Protein AF-A0AAF5DHA3-F1 (afdb_monomer_lite)

Organism: Strongyloides stercoralis (NCBI:txid6248)

Radius of gyration: 36.01 Å; chains: 1; bounding box: 96×99×70 Å

Structure (mmCIF, N/CA/C/O backbone):
data_AF-A0AAF5DHA3-F1
#
_entry.id   AF-A0AAF5DHA3-F1
#
loop_
_atom_site.group_PDB
_atom_site.id
_atom_site.type_symbol
_atom_site.label_atom_id
_atom_site.label_alt_id
_atom_site.label_comp_id
_atom_site.label_asym_id
_atom_site.label_entity_id
_atom_site.label_seq_id
_atom_site.pdbx_PDB_ins_code
_atom_site.Cartn_x
_atom_site.Cartn_y
_atom_site.Cartn_z
_atom_site.occupancy
_atom_site.B_iso_or_equiv
_atom_site.auth_seq_id
_atom_site.auth_comp_id
_atom_site.auth_asym_id
_atom_site.auth_atom_id
_atom_site.pdbx_PDB_model_num
ATOM 1 N N . MET A 1 1 ? 24.767 -9.144 -14.987 1.00 61.97 1 MET A N 1
ATOM 2 C CA . MET A 1 1 ? 24.946 -8.006 -15.918 1.00 61.97 1 MET A CA 1
ATOM 3 C C . MET A 1 1 ? 23.650 -7.809 -16.683 1.00 61.97 1 MET A C 1
ATOM 5 O O . MET A 1 1 ? 22.804 -8.702 -16.613 1.00 61.97 1 MET A O 1
ATOM 9 N N . THR A 1 2 ? 23.470 -6.679 -17.365 1.00 60.94 2 THR A N 1
ATOM 10 C CA . THR A 1 2 ? 22.198 -6.368 -18.036 1.00 60.94 2 THR A CA 1
ATOM 11 C C . THR A 1 2 ? 22.450 -5.910 -19.474 1.00 60.94 2 THR A C 1
ATOM 13 O O . THR A 1 2 ? 23.196 -4.964 -19.690 1.00 60.94 2 THR A O 1
ATOM 16 N N . SER A 1 3 ? 21.867 -6.575 -20.470 1.00 61.12 3 SER A N 1
ATOM 17 C CA . SER A 1 3 ? 21.943 -6.172 -21.881 1.00 61.12 3 SER A CA 1
ATOM 18 C C . SER A 1 3 ? 20.636 -5.514 -22.277 1.00 61.12 3 SER A C 1
ATOM 20 O O . SER A 1 3 ? 19.579 -6.096 -22.069 1.00 61.12 3 SER A O 1
ATOM 22 N N . CYS A 1 4 ? 20.698 -4.321 -22.856 1.00 50.16 4 CYS A N 1
ATOM 23 C CA . CYS A 1 4 ? 19.532 -3.679 -23.455 1.00 50.16 4 CYS A CA 1
ATOM 24 C C . CYS A 1 4 ? 19.694 -3.805 -24.970 1.00 50.16 4 CYS A C 1
ATOM 26 O O . CYS A 1 4 ? 20.602 -3.201 -25.538 1.00 50.16 4 CYS A O 1
ATOM 28 N N . SER A 1 5 ? 18.884 -4.641 -25.608 1.00 49.97 5 SER A N 1
ATOM 29 C CA . SER A 1 5 ? 18.753 -4.668 -27.065 1.00 49.97 5 SER A CA 1
ATOM 30 C C . SER A 1 5 ? 17.598 -3.761 -27.478 1.00 49.97 5 SER A C 1
ATOM 32 O O . SER A 1 5 ? 16.641 -3.569 -26.724 1.00 49.97 5 SER A O 1
ATOM 34 N N . ILE A 1 6 ? 17.677 -3.207 -28.689 1.00 39.00 6 ILE A N 1
ATOM 35 C CA . ILE A 1 6 ? 16.506 -2.635 -29.354 1.00 39.00 6 ILE A CA 1
ATOM 36 C C . ILE A 1 6 ? 15.585 -3.819 -29.654 1.00 39.00 6 ILE A C 1
ATOM 38 O O . ILE A 1 6 ? 15.766 -4.551 -30.619 1.00 39.00 6 ILE A O 1
ATOM 42 N N . SER A 1 7 ? 14.662 -4.090 -28.738 1.00 34.62 7 SER A N 1
ATOM 43 C CA . SER A 1 7 ? 13.467 -4.858 -29.049 1.00 34.62 7 SER A CA 1
ATOM 44 C C . SER A 1 7 ? 12.639 -3.960 -29.960 1.00 34.62 7 SER A C 1
ATOM 46 O O . SER A 1 7 ? 12.151 -2.929 -29.496 1.00 34.62 7 SER A O 1
ATOM 48 N N . ASP A 1 8 ? 12.448 -4.348 -31.223 1.00 37.97 8 ASP A N 1
ATOM 49 C CA . ASP A 1 8 ? 11.542 -3.680 -32.180 1.00 37.97 8 ASP A CA 1
ATOM 50 C C . ASP A 1 8 ? 10.077 -3.587 -31.678 1.00 37.97 8 ASP A C 1
ATOM 52 O O . ASP A 1 8 ? 9.185 -3.168 -32.409 1.00 37.97 8 ASP A O 1
ATOM 56 N N . LYS A 1 9 ? 9.778 -4.005 -30.438 1.00 38.25 9 LYS A N 1
ATOM 57 C CA . LYS A 1 9 ? 8.421 -4.094 -29.888 1.00 38.25 9 LYS A CA 1
ATOM 58 C C . LYS A 1 9 ? 8.111 -3.154 -28.720 1.00 38.25 9 LYS A C 1
ATOM 60 O O . LYS A 1 9 ? 6.957 -3.132 -28.298 1.00 38.25 9 LYS A O 1
ATOM 65 N N . ASP A 1 10 ? 9.068 -2.382 -28.195 1.00 36.66 10 ASP A N 1
ATOM 66 C CA . ASP A 1 10 ? 8.866 -1.655 -26.922 1.00 36.66 10 ASP A CA 1
ATOM 67 C C . ASP A 1 10 ? 9.167 -0.146 -26.960 1.00 36.66 10 ASP A C 1
ATOM 69 O O . ASP A 1 10 ? 9.492 0.464 -25.941 1.00 36.66 10 ASP A O 1
ATOM 73 N N . GLU A 1 11 ? 9.003 0.499 -28.112 1.00 34.34 11 GLU A N 1
ATOM 74 C CA . GLU A 1 11 ? 9.137 1.952 -28.222 1.00 34.34 11 GLU A CA 1
ATOM 75 C C . GLU A 1 11 ? 7.923 2.698 -27.630 1.00 34.34 11 GLU A C 1
ATOM 77 O O . GLU A 1 11 ? 6.917 2.924 -28.309 1.00 34.34 11 GLU A O 1
ATOM 82 N N . GLY A 1 12 ? 8.018 3.127 -26.372 1.00 42.28 12 GLY A N 1
ATOM 83 C CA . GLY A 1 12 ? 7.072 4.072 -25.768 1.00 42.28 12 GLY A CA 1
ATOM 84 C C . GLY A 1 12 ? 7.598 5.509 -25.788 1.00 42.28 12 GLY A C 1
ATOM 85 O O . GLY A 1 12 ? 8.726 5.738 -25.370 1.00 42.28 12 GLY A O 1
ATOM 86 N N . GLU A 1 13 ? 6.768 6.469 -26.206 1.00 41.09 13 GLU A N 1
ATOM 87 C CA . GLU A 1 13 ? 7.078 7.909 -26.226 1.00 41.09 13 GLU A CA 1
ATOM 88 C C . GLU A 1 13 ? 6.541 8.647 -24.983 1.00 41.09 13 GLU A C 1
ATOM 90 O O . GLU A 1 13 ? 5.368 8.514 -24.611 1.00 41.09 13 GLU A O 1
ATOM 95 N N . PHE A 1 14 ? 7.357 9.517 -24.379 1.00 38.94 14 PHE A N 1
ATOM 96 C CA . PHE A 1 14 ? 6.971 10.395 -23.259 1.00 38.94 14 PHE A CA 1
ATOM 97 C C . PHE A 1 14 ? 7.411 11.843 -23.492 1.00 38.94 14 PHE A C 1
ATOM 99 O O . PHE A 1 14 ? 8.603 12.074 -23.627 1.00 38.94 14 PHE A O 1
ATOM 106 N N . THR A 1 15 ? 6.495 12.814 -23.437 1.00 36.38 15 THR A N 1
ATOM 107 C CA . THR A 1 15 ? 6.801 14.258 -23.527 1.00 36.38 15 THR A CA 1
ATOM 108 C C . THR A 1 15 ? 7.154 14.872 -22.170 1.00 36.38 15 THR A C 1
ATOM 110 O O . THR A 1 15 ? 6.438 14.642 -21.191 1.00 36.38 15 THR A O 1
ATOM 113 N N . ILE A 1 16 ? 8.177 15.734 -22.127 1.00 37.53 16 ILE A N 1
ATOM 114 C CA . ILE A 1 16 ? 8.556 16.505 -20.924 1.00 37.53 16 ILE A CA 1
ATOM 115 C C . ILE A 1 16 ? 7.471 17.500 -20.485 1.00 37.53 16 ILE A C 1
ATOM 117 O O . ILE A 1 16 ? 7.284 17.682 -19.288 1.00 37.53 16 ILE A O 1
ATOM 121 N N . ASP A 1 17 ? 6.687 18.080 -21.393 1.00 40.97 17 ASP A N 1
ATOM 122 C CA . ASP A 1 17 ? 5.670 19.077 -21.007 1.00 40.97 17 ASP A CA 1
ATOM 123 C C . ASP A 1 17 ? 4.516 18.494 -20.169 1.00 40.97 17 ASP A C 1
ATOM 125 O O . ASP A 1 17 ? 3.849 19.209 -19.422 1.00 40.97 17 ASP A O 1
ATOM 129 N N . GLN A 1 18 ? 4.318 17.171 -20.207 1.00 39.47 18 GLN A N 1
ATOM 130 C CA . GLN A 1 18 ? 3.387 16.479 -19.307 1.00 39.47 18 GLN A CA 1
ATOM 131 C C . GLN A 1 18 ? 3.986 16.217 -17.911 1.00 39.47 18 GLN A C 1
ATOM 133 O O . GLN A 1 18 ? 3.263 1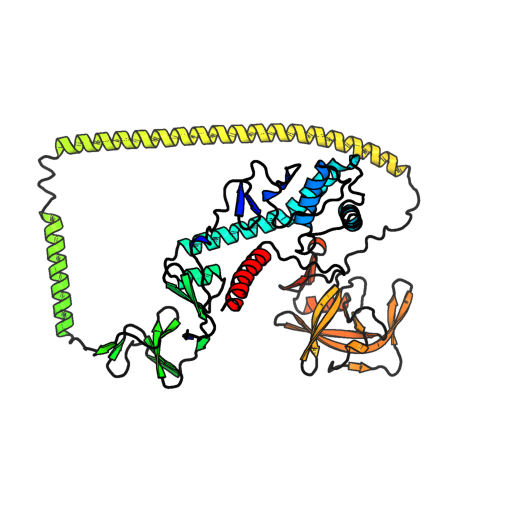5.845 -16.988 1.00 39.47 18 GLN A O 1
ATOM 138 N N . LEU A 1 19 ? 5.285 16.469 -17.718 1.00 38.62 19 LEU A N 1
ATOM 139 C CA . LEU A 1 19 ? 6.001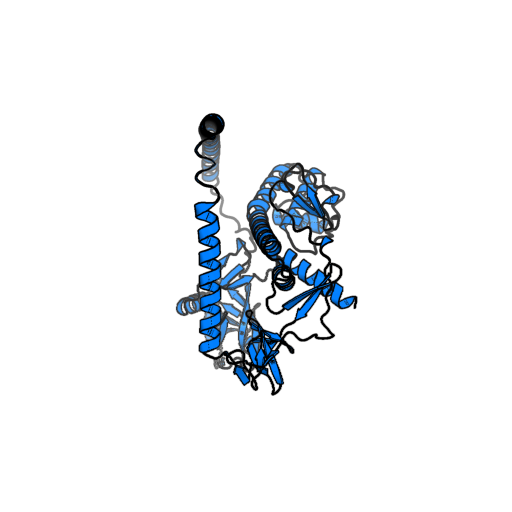 16.384 -16.443 1.00 38.62 19 LEU A CA 1
ATOM 140 C C . LEU A 1 19 ? 5.970 17.720 -15.691 1.00 38.62 19 LEU A C 1
ATOM 142 O O . LEU A 1 19 ? 6.972 18.135 -15.105 1.00 38.62 19 LEU A O 1
ATOM 146 N N . ASN A 1 20 ? 4.797 18.357 -15.615 1.00 36.62 20 ASN A N 1
ATOM 147 C CA . ASN A 1 20 ? 4.488 19.275 -14.518 1.00 36.62 20 ASN A CA 1
ATOM 148 C C . ASN A 1 20 ? 4.487 18.458 -13.211 1.00 36.62 20 ASN A C 1
ATOM 150 O O . ASN A 1 20 ? 3.447 18.112 -12.661 1.00 36.62 20 ASN A O 1
ATOM 154 N N . LEU A 1 21 ? 5.669 18.058 -12.743 1.00 40.19 21 LEU A N 1
ATOM 155 C CA . LEU A 1 21 ? 5.869 17.324 -11.505 1.00 40.19 21 LEU A CA 1
ATOM 156 C C . LEU A 1 21 ? 5.768 18.326 -10.358 1.00 40.19 21 LEU A C 1
ATOM 158 O O . LEU A 1 21 ? 6.652 19.142 -10.101 1.00 40.19 21 LEU A O 1
ATOM 162 N N . ILE A 1 22 ? 4.602 18.299 -9.732 1.00 42.56 22 ILE A N 1
ATOM 163 C CA . ILE A 1 22 ? 4.079 19.372 -8.898 1.00 42.56 22 ILE A CA 1
ATOM 164 C C . ILE A 1 22 ? 4.701 19.389 -7.509 1.00 42.56 22 ILE A C 1
ATOM 166 O O . ILE A 1 22 ? 4.687 18.400 -6.772 1.00 42.56 22 ILE A O 1
ATOM 170 N N . PHE A 1 23 ? 5.172 20.578 -7.134 1.00 36.47 23 PHE A N 1
ATOM 171 C CA . PHE A 1 23 ? 5.613 20.895 -5.786 1.00 36.47 23 PHE A CA 1
ATOM 172 C C . PHE A 1 23 ? 4.415 20.804 -4.842 1.00 36.47 23 PHE A C 1
ATOM 174 O O . PHE A 1 23 ? 3.487 21.612 -4.880 1.00 36.47 23 PHE A O 1
ATOM 181 N N . CYS A 1 24 ? 4.424 19.795 -3.983 1.00 42.78 24 CYS A N 1
ATOM 182 C CA . CYS A 1 24 ? 3.255 19.432 -3.191 1.00 42.78 24 CYS A CA 1
ATOM 183 C C . CYS A 1 24 ? 3.091 20.324 -1.932 1.00 42.78 24 CYS A C 1
ATOM 185 O O . CYS A 1 24 ? 2.210 20.128 -1.095 1.00 42.78 24 CYS A O 1
ATOM 187 N N . MET A 1 25 ? 3.917 21.366 -1.804 1.00 34.88 25 MET A N 1
ATOM 188 C CA . MET A 1 25 ? 3.900 22.315 -0.697 1.00 34.88 25 MET A CA 1
ATOM 189 C C . MET A 1 25 ? 3.455 23.692 -1.184 1.00 34.88 25 MET A C 1
ATOM 191 O O . MET A 1 25 ? 4.256 24.401 -1.782 1.00 34.88 25 MET A O 1
ATOM 195 N N . THR A 1 26 ? 2.202 24.085 -0.913 1.00 38.19 26 THR A N 1
ATOM 196 C CA . THR A 1 26 ? 1.888 25.386 -0.262 1.00 38.19 26 THR A CA 1
ATOM 197 C C . THR A 1 26 ? 0.403 25.729 -0.142 1.00 38.19 26 THR A C 1
ATOM 199 O O . THR A 1 26 ? 0.067 26.523 0.730 1.00 38.19 26 THR A O 1
ATOM 202 N N . SER A 1 27 ? -0.532 25.149 -0.895 1.00 37.56 27 SER A N 1
ATOM 203 C CA . SER A 1 27 ? -1.947 25.502 -0.678 1.00 37.56 27 SER A CA 1
ATOM 204 C C . SER A 1 27 ? -2.914 24.536 -1.343 1.00 37.56 27 SER A C 1
ATOM 206 O O . SER A 1 27 ? -3.087 24.620 -2.547 1.00 37.56 27 SER A O 1
ATOM 208 N N . LYS A 1 28 ? -3.596 23.695 -0.557 1.00 41.59 28 LYS A N 1
ATOM 209 C CA . LYS A 1 28 ? -4.985 23.269 -0.824 1.00 41.59 28 LYS A CA 1
ATOM 210 C C . LYS A 1 28 ? -5.283 22.923 -2.305 1.00 41.59 28 LYS A C 1
ATOM 212 O O . LYS A 1 28 ? -6.233 23.448 -2.872 1.00 41.59 28 LYS A O 1
ATOM 217 N N . LEU A 1 29 ? -4.453 22.103 -2.951 1.00 36.34 29 LEU A N 1
ATOM 218 C CA . LEU A 1 29 ? -4.677 21.690 -4.340 1.00 36.34 29 LEU A CA 1
ATOM 219 C C . LEU A 1 29 ? -5.551 20.429 -4.376 1.00 36.34 29 LEU A C 1
ATOM 221 O O . LEU A 1 29 ? -5.425 19.569 -3.503 1.00 36.34 29 LEU A O 1
ATOM 225 N N . CYS A 1 30 ? -6.414 20.311 -5.382 1.00 38.41 30 CYS A N 1
ATOM 226 C CA . CYS A 1 30 ? -7.094 19.063 -5.747 1.00 38.41 30 CYS A CA 1
ATOM 227 C C . CYS A 1 30 ? -6.796 18.702 -7.199 1.00 38.41 30 CYS A C 1
ATOM 229 O O . CYS A 1 30 ? -6.541 19.590 -8.009 1.00 38.41 30 CYS A O 1
ATOM 231 N N . VAL A 1 31 ? -6.820 17.403 -7.499 1.00 34.28 31 VAL A N 1
ATOM 232 C CA . VAL A 1 31 ? -6.642 16.864 -8.851 1.00 34.28 31 VAL A CA 1
ATOM 233 C C . VAL A 1 31 ? -8.017 16.747 -9.499 1.00 34.28 31 VAL A C 1
ATOM 235 O O . VAL A 1 31 ? -8.889 16.100 -8.924 1.00 34.28 31 VAL A O 1
ATOM 238 N N . GLY A 1 32 ? -8.195 17.381 -10.656 1.00 33.00 32 GLY A N 1
ATOM 239 C CA . GLY A 1 32 ? -9.386 17.280 -11.498 1.00 33.00 32 GLY A CA 1
ATOM 240 C C . GLY A 1 32 ? -9.026 17.527 -12.963 1.00 33.00 32 GLY A C 1
ATOM 241 O O . GLY A 1 32 ? -8.262 18.437 -13.278 1.00 33.00 32 GLY A O 1
ATOM 242 N N . LYS A 1 33 ? -9.530 16.686 -13.864 1.00 31.61 33 LYS A N 1
ATOM 243 C CA . LYS A 1 33 ? -9.274 16.649 -15.315 1.00 31.61 33 LYS A CA 1
ATOM 244 C C . LYS A 1 33 ? -7.799 16.543 -15.707 1.00 31.61 33 LYS A C 1
ATOM 246 O O . LYS A 1 33 ? -7.391 17.058 -16.741 1.00 31.61 33 LYS A O 1
ATOM 251 N N . GLY A 1 34 ? -6.981 15.916 -14.864 1.00 27.14 34 GLY A N 1
ATOM 252 C CA . GLY A 1 34 ? -5.525 15.895 -15.046 1.00 27.14 34 GLY A CA 1
ATOM 253 C C . GLY A 1 34 ? -4.827 17.226 -14.727 1.00 27.14 34 GLY A C 1
ATOM 254 O O . GLY A 1 34 ? -3.619 17.337 -14.922 1.00 27.14 34 GLY A O 1
ATOM 255 N N . TYR A 1 35 ? -5.548 18.215 -14.189 1.00 31.03 35 TYR A N 1
ATOM 256 C CA . TYR A 1 35 ? -5.015 19.501 -13.741 1.00 31.03 35 TYR A CA 1
ATOM 257 C C . TYR A 1 35 ? -5.118 19.642 -12.215 1.00 31.03 35 TYR A C 1
ATOM 259 O O . TYR A 1 35 ? -5.927 18.993 -11.551 1.00 31.03 35 TYR A O 1
ATOM 267 N N . PHE A 1 36 ? -4.281 20.508 -11.638 1.00 37.53 36 PHE A N 1
ATOM 268 C CA . PHE A 1 36 ? -4.334 20.840 -10.215 1.00 37.53 36 PHE A CA 1
ATOM 269 C C . PHE A 1 36 ? -5.065 22.170 -10.022 1.00 37.53 36 PHE A C 1
ATOM 271 O O . PHE A 1 36 ? -4.586 23.218 -10.452 1.00 37.53 36 PHE A O 1
ATOM 278 N N . ALA A 1 37 ? -6.211 22.139 -9.341 1.00 39.34 37 ALA A N 1
ATOM 279 C CA . ALA A 1 37 ? -6.978 23.334 -9.001 1.00 39.34 37 ALA A CA 1
ATOM 280 C C . ALA A 1 37 ? -6.544 23.872 -7.631 1.00 39.34 37 ALA A C 1
ATOM 282 O O . ALA A 1 37 ? -6.605 23.160 -6.624 1.00 39.34 37 ALA A O 1
ATOM 283 N N . LYS A 1 38 ? -6.101 25.134 -7.575 1.00 46.00 38 LYS A N 1
ATOM 284 C CA . LYS A 1 38 ? -5.735 25.814 -6.322 1.00 46.00 38 LYS A CA 1
ATOM 285 C C . LYS A 1 38 ? -7.001 26.248 -5.593 1.00 46.00 38 LYS A C 1
ATOM 287 O O . LYS A 1 38 ? -7.679 27.175 -6.027 1.00 46.00 38 LYS A O 1
ATOM 292 N N . LEU A 1 39 ? -7.309 25.620 -4.462 1.00 45.06 39 LEU A N 1
ATOM 293 C CA . LEU A 1 39 ? -8.484 25.982 -3.676 1.00 45.06 39 LEU A CA 1
ATOM 294 C C . LEU A 1 39 ? -8.147 27.074 -2.655 1.00 45.06 39 LEU A C 1
ATOM 296 O O . LEU A 1 39 ? -7.118 27.038 -1.974 1.00 45.06 39 LEU A O 1
ATOM 300 N N . LYS A 1 40 ? -9.059 28.040 -2.492 1.00 51.69 40 LYS A N 1
ATOM 301 C CA . LYS A 1 40 ? -8.980 29.039 -1.409 1.00 51.69 40 LYS A CA 1
ATOM 302 C C . LYS A 1 40 ? -9.092 28.376 -0.031 1.00 51.69 40 LYS A C 1
ATOM 304 O O . LYS A 1 40 ? -8.411 28.769 0.919 1.00 51.69 40 LYS A O 1
ATOM 309 N N . GLU A 1 41 ? -9.892 27.317 0.065 1.00 56.06 41 GLU A N 1
ATOM 310 C CA . GLU A 1 41 ? -10.186 26.562 1.284 1.00 56.06 41 GLU A CA 1
ATOM 311 C C . GLU A 1 41 ? -9.936 25.064 1.096 1.00 56.06 41 GLU A C 1
ATOM 313 O O . GLU A 1 41 ? -9.978 24.594 -0.037 1.00 56.06 41 GLU A O 1
ATOM 318 N N . PRO A 1 42 ? -9.590 24.306 2.156 1.00 56.19 42 PRO A N 1
ATOM 319 C CA . PRO A 1 42 ? -9.473 22.861 2.028 1.00 56.19 42 PRO A CA 1
ATOM 320 C C . PRO A 1 42 ? -10.776 22.302 1.456 1.00 56.19 42 PRO A C 1
ATOM 322 O O . PRO A 1 42 ? -11.842 22.643 1.954 1.00 56.19 42 PRO A O 1
ATOM 325 N N . LEU A 1 43 ? -10.690 21.414 0.466 1.00 59.72 43 LEU A N 1
ATOM 326 C CA . LEU A 1 43 ? -11.852 20.754 -0.149 1.00 59.72 43 LEU A CA 1
ATOM 327 C C . LEU A 1 43 ? -12.866 20.240 0.895 1.00 59.72 43 LEU A C 1
ATOM 329 O O . LEU A 1 43 ? -14.076 20.289 0.708 1.00 59.72 43 LEU A O 1
ATOM 333 N N . TRP A 1 44 ? -12.344 19.789 2.036 1.00 57.09 44 TRP A N 1
ATOM 334 C CA . TRP A 1 44 ? -13.082 19.204 3.152 1.00 57.09 44 TRP A CA 1
ATOM 335 C C . TRP A 1 44 ? -13.866 20.212 4.007 1.00 57.09 44 TRP A C 1
ATOM 337 O O . TRP A 1 44 ? -14.734 19.802 4.770 1.00 57.09 44 TRP A O 1
ATOM 347 N N . THR A 1 45 ? -13.551 21.509 3.931 1.00 61.09 45 THR A N 1
ATOM 348 C CA . THR A 1 45 ? -14.302 22.566 4.635 1.00 61.09 45 THR A CA 1
ATOM 349 C C . THR A 1 45 ? -15.323 23.244 3.736 1.00 61.09 45 THR A C 1
ATOM 351 O O . THR A 1 45 ? -16.164 23.985 4.236 1.00 61.09 45 THR A O 1
ATOM 354 N N . GLN A 1 46 ? -15.257 22.998 2.426 1.00 64.94 46 GLN A N 1
ATOM 355 C CA . GLN A 1 46 ? -16.162 23.607 1.469 1.00 64.94 46 GLN A CA 1
ATOM 356 C C . GLN A 1 46 ? -17.542 22.962 1.559 1.00 64.94 46 GLN A C 1
ATOM 358 O O . GLN A 1 46 ? -17.682 21.738 1.561 1.00 64.94 46 GLN A O 1
ATOM 363 N N . GLU A 1 47 ? -18.571 23.803 1.617 1.00 65.75 47 GLU A N 1
ATOM 364 C CA . GLU A 1 47 ? -19.961 23.341 1.562 1.00 65.75 47 GLU A CA 1
ATOM 365 C C . GLU A 1 47 ? -20.324 22.796 0.180 1.00 65.75 47 GLU A C 1
ATOM 367 O O . GLU A 1 47 ? -21.192 21.935 0.055 1.00 65.75 47 GLU A O 1
ATOM 372 N N . GLU A 1 48 ? -19.635 23.296 -0.845 1.00 67.50 48 GLU A N 1
ATOM 373 C CA . GLU A 1 48 ? -19.785 22.923 -2.240 1.00 67.50 48 GLU A CA 1
ATOM 374 C C . GLU A 1 48 ? -18.401 22.789 -2.875 1.00 67.50 48 GLU A C 1
ATOM 376 O O . GLU A 1 48 ? -17.551 23.669 -2.741 1.00 67.50 48 GLU A O 1
ATOM 381 N N . ILE A 1 49 ? -18.184 21.678 -3.570 1.00 63.81 49 ILE A N 1
ATOM 382 C CA . ILE A 1 49 ? -16.960 21.431 -4.327 1.00 63.81 49 ILE A CA 1
ATOM 383 C C . ILE A 1 49 ? -17.224 21.852 -5.770 1.00 63.81 49 ILE A C 1
ATOM 385 O O . ILE A 1 49 ? -18.174 21.357 -6.378 1.00 63.81 49 ILE A O 1
ATOM 389 N N . SER A 1 50 ? -16.386 22.749 -6.302 1.00 65.38 50 SER A N 1
ATOM 390 C CA . SER A 1 50 ? -16.484 23.231 -7.688 1.00 65.38 50 SER A CA 1
ATOM 391 C C . SER A 1 50 ? -16.516 22.068 -8.682 1.00 65.38 50 SER A C 1
ATOM 393 O O . SER A 1 50 ? -15.729 21.126 -8.566 1.00 65.38 50 SER A O 1
ATOM 395 N N . TYR A 1 51 ? -17.385 22.164 -9.692 1.00 66.50 51 TYR A N 1
ATOM 396 C CA . TYR A 1 51 ? -17.495 21.171 -10.765 1.00 66.50 51 TYR A CA 1
ATOM 397 C C . TYR A 1 51 ? -16.207 21.003 -11.578 1.00 66.50 51 TYR A C 1
ATOM 399 O O . TYR A 1 51 ? -15.990 19.956 -12.180 1.00 66.50 51 TYR A O 1
ATOM 407 N N . GLU A 1 52 ? -15.315 21.990 -11.537 1.00 60.78 52 GLU A N 1
ATOM 408 C CA . GLU A 1 52 ? -13.995 21.934 -12.174 1.00 60.78 52 GLU A CA 1
ATOM 409 C C . GLU A 1 52 ? -13.088 20.848 -11.582 1.00 60.78 52 GLU A C 1
ATOM 411 O O . GLU A 1 52 ? -12.168 20.387 -12.250 1.00 60.78 52 GLU A O 1
ATOM 416 N N . VAL A 1 53 ? -13.347 20.425 -10.340 1.00 54.91 53 VAL A N 1
ATOM 417 C CA . VAL A 1 53 ? -12.535 19.418 -9.643 1.00 54.91 53 VAL A CA 1
ATOM 418 C C . VAL A 1 53 ? -12.914 17.991 -10.059 1.00 54.91 53 VAL A C 1
ATOM 420 O O . VAL A 1 53 ? -12.163 17.058 -9.798 1.00 54.91 53 VAL A O 1
ATOM 423 N N . TYR A 1 54 ? -14.063 17.792 -10.707 1.00 59.16 54 TYR A N 1
ATOM 424 C CA . TYR A 1 54 ? -14.536 16.458 -11.070 1.00 59.16 54 TYR A CA 1
ATOM 425 C C . TYR A 1 54 ? -14.049 16.069 -12.466 1.00 59.16 54 TYR A C 1
ATOM 427 O O . TYR A 1 54 ? -14.261 16.798 -13.437 1.00 59.16 54 TYR A O 1
ATOM 435 N N . ASP A 1 55 ? -13.477 14.870 -12.574 1.00 55.00 55 ASP A N 1
ATOM 436 C CA . ASP A 1 55 ? -13.271 14.206 -13.868 1.00 55.00 55 ASP A CA 1
ATOM 437 C C . ASP A 1 55 ? -14.617 13.839 -14.501 1.00 55.00 55 ASP A C 1
ATOM 439 O O . ASP A 1 55 ? -14.839 14.018 -15.697 1.00 55.00 55 ASP A O 1
ATOM 443 N N . THR A 1 56 ? -15.546 13.357 -13.675 1.00 61.19 56 THR A N 1
ATOM 444 C CA . THR A 1 56 ? -16.919 13.049 -14.070 1.00 61.19 56 THR A CA 1
ATOM 445 C C . THR A 1 56 ? -17.866 13.494 -12.970 1.00 61.19 56 THR A C 1
ATOM 447 O O . THR A 1 56 ? -17.677 13.161 -11.797 1.00 61.19 56 THR A O 1
ATOM 450 N N . LEU A 1 57 ? -18.857 14.300 -13.345 1.00 69.38 57 LEU A N 1
ATOM 451 C CA . LEU A 1 57 ? -19.801 14.876 -12.401 1.00 69.38 57 LEU A CA 1
ATOM 452 C C . LEU A 1 57 ? -20.764 13.791 -11.886 1.00 69.38 57 LEU A C 1
ATOM 454 O O . LEU A 1 57 ? -21.420 13.157 -12.711 1.00 69.38 57 LEU A O 1
ATOM 458 N N . PRO A 1 58 ? -20.902 13.589 -10.563 1.00 74.69 58 PRO A N 1
ATOM 459 C CA . PRO A 1 58 ? -21.859 12.628 -10.032 1.00 74.69 58 PRO A CA 1
ATOM 460 C C . PRO A 1 58 ? -23.301 13.068 -10.298 1.00 74.69 58 PRO A C 1
ATOM 462 O O . PRO A 1 58 ? -23.654 14.233 -10.083 1.00 74.69 58 PRO A O 1
ATOM 465 N N . HIS A 1 59 ? -24.162 12.125 -10.680 1.00 81.88 59 HIS A N 1
ATOM 466 C CA . HIS A 1 59 ? -25.604 12.359 -10.720 1.00 81.88 59 HIS A CA 1
ATOM 467 C C . HIS A 1 59 ? -26.164 12.370 -9.292 1.00 81.88 59 HIS A C 1
ATOM 469 O O . HIS A 1 59 ? -26.380 11.333 -8.667 1.00 81.88 59 HIS A O 1
ATOM 475 N N . PHE A 1 60 ? -26.354 13.568 -8.737 1.00 85.44 60 PHE A N 1
ATOM 476 C CA . PHE A 1 60 ? -26.989 13.735 -7.429 1.00 85.44 60 PHE A CA 1
ATOM 477 C C . PHE A 1 60 ? -28.519 13.652 -7.542 1.00 85.44 60 PHE A C 1
ATOM 479 O O . PHE A 1 60 ? -29.075 14.209 -8.495 1.00 85.44 60 PHE A O 1
ATOM 486 N N . PRO A 1 61 ? -29.212 13.084 -6.538 1.00 88.50 61 PRO A N 1
ATOM 487 C CA . PRO A 1 61 ? -30.667 13.106 -6.469 1.00 88.50 61 PRO A CA 1
ATOM 488 C C . PRO A 1 61 ? -31.195 14.540 -6.515 1.00 88.50 61 PRO A C 1
ATOM 490 O O . PRO A 1 61 ? -30.599 15.460 -5.939 1.00 88.50 61 PRO A O 1
ATOM 493 N N . LYS A 1 62 ? -32.325 14.746 -7.198 1.00 87.81 62 LYS A N 1
ATOM 494 C CA . LYS A 1 62 ? -32.906 16.088 -7.396 1.00 87.81 62 LYS A CA 1
ATOM 495 C C . LYS A 1 62 ? -33.304 16.759 -6.079 1.00 87.81 62 LYS A C 1
ATOM 497 O O . LYS A 1 62 ? -33.223 17.979 -5.975 1.00 87.81 62 LYS A O 1
ATOM 502 N N . ASP A 1 63 ? -33.708 15.970 -5.088 1.00 91.12 63 ASP A N 1
ATOM 503 C CA . ASP A 1 63 ? -34.119 16.421 -3.756 1.00 91.12 63 ASP A CA 1
ATOM 504 C C . ASP A 1 63 ? -32.937 16.634 -2.790 1.00 91.12 63 ASP A C 1
ATOM 506 O O . ASP A 1 63 ? -33.116 17.159 -1.689 1.00 91.12 63 ASP A O 1
ATOM 510 N N . MET A 1 64 ? -31.712 16.259 -3.178 1.00 89.94 64 MET A N 1
ATOM 511 C CA . MET A 1 64 ? -30.536 16.416 -2.327 1.00 89.94 64 MET A CA 1
ATOM 512 C C . MET A 1 64 ? -30.160 17.896 -2.190 1.00 89.94 64 MET A C 1
ATOM 514 O O . MET A 1 64 ? -29.733 18.551 -3.145 1.00 89.94 64 MET A O 1
ATOM 518 N N . ALA A 1 65 ? -30.272 18.421 -0.968 1.00 88.00 65 ALA A N 1
ATOM 519 C CA . ALA A 1 65 ? -29.937 19.808 -0.672 1.00 88.00 65 ALA A CA 1
ATOM 520 C C . ALA A 1 65 ? -28.469 20.133 -0.984 1.00 88.00 65 ALA A C 1
ATOM 522 O O . ALA A 1 65 ? -27.567 19.308 -0.822 1.00 88.00 65 ALA A O 1
ATOM 523 N N . LYS A 1 66 ? -28.215 21.389 -1.362 1.00 82.62 66 LYS A N 1
ATOM 524 C CA . LYS A 1 66 ? -26.890 21.878 -1.765 1.00 82.62 66 LYS A CA 1
ATOM 525 C C . LYS A 1 66 ? -25.796 21.603 -0.720 1.00 82.62 66 LYS A C 1
ATOM 527 O O . LYS A 1 66 ? -24.724 21.124 -1.068 1.00 82.62 66 LYS A O 1
ATOM 532 N N . SER A 1 67 ? -26.099 21.815 0.561 1.00 80.00 67 SER A N 1
ATOM 533 C CA . SER A 1 67 ? -25.173 21.567 1.677 1.00 80.00 67 SER A CA 1
ATOM 534 C C . SER A 1 67 ? -24.850 20.085 1.901 1.00 80.00 67 SER A C 1
ATOM 536 O O . SER A 1 67 ? -23.822 19.772 2.501 1.00 80.00 67 SER A O 1
ATOM 538 N N . ILE A 1 68 ? -25.712 19.181 1.422 1.00 87.25 68 ILE A N 1
ATOM 539 C CA . ILE A 1 68 ? -25.532 17.729 1.482 1.00 87.25 68 ILE A CA 1
ATOM 540 C C . ILE A 1 68 ? -24.745 17.230 0.270 1.00 87.25 68 ILE A C 1
ATOM 542 O O . ILE A 1 68 ? -23.962 16.298 0.422 1.00 87.25 68 ILE A O 1
ATOM 546 N N . LYS A 1 69 ? -24.859 17.879 -0.899 1.00 85.44 69 LYS A N 1
ATOM 547 C CA . LYS A 1 69 ? -24.067 17.529 -2.093 1.00 85.44 69 LYS A CA 1
ATOM 548 C C . LYS A 1 69 ? -22.562 17.602 -1.831 1.00 85.44 69 LYS A C 1
ATOM 550 O O . LYS A 1 69 ? -21.848 16.676 -2.193 1.00 85.44 69 LYS A O 1
ATOM 555 N N . GLY A 1 70 ? -22.077 18.624 -1.119 1.00 77.62 70 GLY A N 1
ATOM 556 C CA . GLY A 1 70 ? -20.665 18.688 -0.717 1.00 77.62 70 GLY A CA 1
ATOM 557 C C . GLY A 1 70 ? -20.235 17.497 0.148 1.00 77.62 70 GLY A C 1
ATOM 558 O O . GLY A 1 70 ? -19.186 16.899 -0.086 1.00 77.62 70 GLY A O 1
ATOM 559 N N . ILE A 1 71 ? -21.083 17.086 1.096 1.00 81.00 71 ILE A N 1
ATOM 560 C CA . ILE A 1 71 ? -20.855 15.905 1.944 1.00 81.00 71 ILE A CA 1
ATOM 561 C C . ILE A 1 71 ? -20.886 14.626 1.106 1.00 81.00 71 ILE A C 1
ATOM 563 O O . ILE A 1 71 ? -20.049 13.751 1.298 1.00 81.00 71 ILE A O 1
ATOM 567 N N . ALA A 1 72 ? -21.826 14.520 0.171 1.00 82.44 72 ALA A N 1
ATOM 568 C CA . ALA A 1 72 ? -21.968 13.397 -0.740 1.00 82.44 72 ALA A CA 1
ATOM 569 C C . ALA A 1 72 ? -20.719 13.243 -1.623 1.00 82.44 72 ALA A C 1
ATOM 571 O O . ALA A 1 72 ? -20.176 12.147 -1.719 1.00 82.44 72 ALA A O 1
ATOM 572 N N . THR A 1 73 ? -20.181 14.337 -2.167 1.00 76.31 73 THR A N 1
ATOM 573 C CA . THR A 1 73 ? -18.902 14.329 -2.890 1.00 76.31 73 THR A CA 1
ATOM 574 C C . THR A 1 73 ? -17.747 13.889 -2.003 1.00 76.31 73 THR A C 1
ATOM 576 O O . THR A 1 73 ? -16.957 13.031 -2.387 1.00 76.31 73 THR A O 1
ATOM 579 N N . GLN A 1 74 ? -17.640 14.446 -0.797 1.00 74.25 74 GLN A N 1
ATOM 580 C CA . GLN A 1 74 ? -16.615 14.042 0.164 1.00 74.25 74 GLN A CA 1
ATOM 581 C C . GLN A 1 74 ? -16.748 12.563 0.553 1.00 74.25 74 GLN A C 1
ATOM 583 O O . GLN A 1 74 ? -15.745 11.878 0.753 1.00 74.25 74 GLN A O 1
ATOM 588 N N . LEU A 1 75 ? -17.977 12.053 0.615 1.00 75.19 75 LEU A N 1
ATOM 589 C CA . LEU A 1 75 ? -18.276 10.652 0.855 1.00 75.19 75 LEU A CA 1
ATOM 590 C C . LEU A 1 75 ? -17.878 9.775 -0.337 1.00 75.19 75 LEU A C 1
ATOM 592 O O . LEU A 1 75 ? -17.324 8.707 -0.104 1.00 75.19 75 LEU A O 1
ATOM 596 N N . LEU A 1 76 ? -18.065 10.220 -1.584 1.00 72.62 76 LEU A N 1
ATOM 597 C CA . LEU A 1 76 ? -17.528 9.533 -2.769 1.00 72.62 76 LEU A CA 1
ATOM 598 C C . LEU A 1 76 ? -15.997 9.491 -2.742 1.00 72.62 76 LEU A C 1
ATOM 600 O O . LEU A 1 76 ? -15.406 8.428 -2.935 1.00 72.62 76 LEU A O 1
ATOM 604 N N . LEU A 1 77 ? -15.355 10.614 -2.405 1.00 62.66 77 LEU A N 1
ATOM 605 C CA . LEU A 1 77 ? -13.901 10.690 -2.225 1.00 62.66 77 LEU A CA 1
ATOM 606 C C . LEU A 1 77 ? -13.417 9.755 -1.107 1.00 62.66 77 LEU A C 1
ATOM 608 O O . LEU A 1 77 ? -12.363 9.134 -1.231 1.00 62.66 77 LEU A O 1
ATOM 612 N N . TYR A 1 78 ? -14.192 9.618 -0.027 1.00 60.16 78 TYR A N 1
ATOM 613 C CA . TYR A 1 78 ? -13.914 8.668 1.049 1.00 60.16 78 TYR A CA 1
ATOM 614 C C . TYR A 1 78 ? -14.138 7.206 0.625 1.00 60.16 78 TYR A C 1
ATOM 616 O O . TYR A 1 78 ? -13.326 6.342 0.961 1.00 60.16 78 TYR A O 1
ATOM 624 N N . LYS A 1 79 ? -15.225 6.915 -0.102 1.00 57.47 79 LYS A N 1
ATOM 625 C CA . LYS A 1 79 ? -15.621 5.557 -0.513 1.00 57.47 79 LYS A CA 1
ATOM 626 C C . LYS A 1 79 ? -14.854 5.010 -1.716 1.00 57.47 79 LYS A C 1
ATOM 628 O O . LYS A 1 79 ? -15.039 3.837 -2.020 1.00 57.47 79 LYS A O 1
ATOM 633 N N . ALA A 1 80 ? -13.961 5.805 -2.312 1.00 43.34 80 ALA A N 1
ATOM 634 C CA . ALA A 1 80 ? -12.768 5.405 -3.067 1.00 43.34 80 ALA A CA 1
ATOM 635 C C . ALA A 1 80 ? -12.833 4.013 -3.732 1.00 43.34 80 ALA A C 1
ATOM 637 O O . ALA A 1 80 ? -12.156 3.065 -3.328 1.00 43.34 80 ALA A O 1
ATOM 638 N N . GLY A 1 81 ? -13.636 3.930 -4.789 1.00 40.19 81 GLY A N 1
ATOM 639 C CA . GLY A 1 81 ? -13.631 2.876 -5.795 1.00 40.19 81 GLY A CA 1
ATOM 640 C C . GLY A 1 81 ? -14.148 3.492 -7.091 1.00 40.19 81 GLY A C 1
ATOM 641 O O . GLY A 1 81 ? -15.209 4.110 -7.079 1.00 40.19 81 GLY A O 1
ATOM 642 N N . MET A 1 82 ? -13.389 3.381 -8.184 1.00 34.72 82 MET A N 1
ATOM 643 C CA . MET A 1 82 ? -13.602 4.089 -9.462 1.00 34.72 82 MET A CA 1
ATOM 644 C C . MET A 1 82 ? -14.892 3.724 -10.232 1.00 34.72 82 MET A C 1
ATOM 646 O O . MET A 1 82 ? -14.945 3.884 -11.442 1.00 34.72 82 MET A O 1
ATOM 650 N N . MET A 1 83 ? -15.946 3.233 -9.581 1.00 40.16 83 MET A N 1
ATOM 651 C CA . MET A 1 83 ? -17.212 2.904 -10.252 1.00 40.16 83 MET A CA 1
ATOM 652 C C . MET A 1 83 ? -18.447 3.530 -9.618 1.00 40.16 83 MET A C 1
ATOM 654 O O . MET A 1 83 ? -19.559 3.291 -10.070 1.00 40.16 83 MET A O 1
ATOM 658 N N . VAL A 1 84 ? -18.277 4.386 -8.614 1.00 50.72 84 VAL A N 1
ATOM 659 C CA . VAL A 1 84 ? -19.394 5.143 -8.041 1.00 50.72 84 VAL A CA 1
ATOM 660 C C . VAL A 1 84 ? -19.501 6.499 -8.742 1.00 50.72 84 VAL A C 1
ATOM 662 O O . VAL A 1 84 ? -19.526 7.548 -8.109 1.00 50.72 84 VAL A O 1
ATOM 665 N N . VAL A 1 85 ? -19.447 6.482 -10.073 1.00 52.72 85 VAL A N 1
ATOM 666 C CA . VAL A 1 85 ? -19.598 7.702 -10.877 1.00 52.72 85 VAL A CA 1
ATOM 667 C C . VAL A 1 85 ? -21.079 8.020 -11.060 1.00 52.72 85 VAL A C 1
ATOM 669 O O . VAL A 1 85 ? -21.467 9.183 -11.123 1.00 52.72 85 VAL A O 1
ATOM 672 N N . ASP A 1 86 ? -21.911 6.979 -11.049 1.00 65.81 86 ASP A N 1
ATOM 673 C CA . ASP A 1 86 ? -23.329 7.090 -11.329 1.00 65.81 86 ASP A CA 1
ATOM 674 C C . ASP A 1 86 ? -24.146 6.276 -10.323 1.00 65.81 86 ASP A C 1
ATOM 676 O O . ASP A 1 86 ? -24.409 5.086 -10.505 1.00 65.81 86 ASP A O 1
ATOM 680 N N . LEU A 1 87 ? -24.467 6.905 -9.190 1.00 76.50 87 LEU A N 1
ATOM 681 C CA . LEU A 1 87 ? -25.403 6.336 -8.230 1.00 76.50 87 LEU A CA 1
ATOM 682 C C . LEU A 1 87 ? -26.803 6.831 -8.536 1.00 76.50 87 LEU A C 1
ATOM 684 O O . LEU A 1 87 ? -27.048 8.035 -8.564 1.00 76.50 87 LEU A O 1
ATOM 688 N N . ASN A 1 88 ? -27.742 5.898 -8.647 1.00 84.44 88 ASN A N 1
ATOM 689 C CA . ASN A 1 88 ? -29.150 6.257 -8.611 1.00 84.44 88 ASN A CA 1
ATOM 690 C C . ASN A 1 88 ? -29.586 6.672 -7.192 1.00 84.44 88 ASN A C 1
ATOM 692 O O . ASN A 1 88 ? -28.896 6.422 -6.197 1.00 84.44 88 ASN A O 1
ATOM 696 N N . ASP A 1 89 ? -30.778 7.260 -7.090 1.00 84.19 89 ASP A N 1
ATOM 697 C CA . ASP A 1 89 ? -31.326 7.793 -5.837 1.00 84.19 89 ASP A CA 1
ATOM 698 C C . ASP A 1 89 ? -31.354 6.756 -4.697 1.00 84.19 89 ASP A C 1
ATOM 700 O O . ASP A 1 89 ? -30.971 7.055 -3.562 1.00 84.19 89 ASP A O 1
ATOM 704 N N . LYS A 1 90 ? -31.715 5.499 -5.000 1.00 83.38 90 LYS A N 1
ATOM 705 C CA . LYS A 1 90 ? -31.748 4.409 -4.006 1.00 83.38 90 LYS A CA 1
ATOM 706 C C . LYS A 1 90 ? -30.354 4.062 -3.493 1.00 83.38 90 LYS A C 1
ATOM 708 O O . LYS A 1 90 ? -30.186 3.754 -2.314 1.00 83.38 90 LYS A O 1
ATOM 713 N N . GLN A 1 91 ? -29.346 4.096 -4.360 1.00 82.69 91 GLN A N 1
ATOM 714 C CA . GLN A 1 91 ? -27.967 3.821 -3.967 1.00 82.69 91 GLN A CA 1
ATOM 715 C C . GLN A 1 91 ? -27.380 4.962 -3.134 1.00 82.69 91 GLN A C 1
ATOM 717 O O . GLN A 1 91 ? -26.646 4.689 -2.185 1.00 82.69 91 GLN A O 1
ATOM 722 N N . TRP A 1 92 ? -27.733 6.216 -3.428 1.00 85.31 92 TRP A N 1
ATOM 723 C CA . TRP A 1 92 ? -27.381 7.354 -2.577 1.00 85.31 92 TRP A CA 1
ATOM 724 C C . TRP A 1 92 ? -27.972 7.227 -1.178 1.00 85.31 92 TRP A C 1
ATOM 726 O O . TRP A 1 92 ? -27.267 7.401 -0.182 1.00 85.31 92 TRP A O 1
ATOM 736 N N . GLU A 1 93 ? -29.252 6.878 -1.092 1.00 85.12 93 GLU A N 1
ATOM 737 C CA . GLU A 1 93 ? -29.918 6.645 0.184 1.00 85.12 93 GLU A CA 1
ATOM 738 C C . GLU A 1 93 ? -29.260 5.495 0.958 1.00 85.12 93 GLU A C 1
ATOM 740 O O . GLU A 1 93 ? -28.888 5.668 2.121 1.00 85.12 93 GLU A O 1
ATOM 745 N N . ALA A 1 94 ? -29.027 4.354 0.301 1.00 82.06 94 ALA A N 1
ATOM 746 C CA . ALA A 1 94 ? -28.346 3.209 0.899 1.00 82.06 94 ALA A CA 1
ATOM 747 C C . ALA A 1 94 ? -26.930 3.563 1.373 1.00 82.06 94 ALA A C 1
ATOM 749 O O . ALA A 1 94 ? -26.505 3.122 2.441 1.00 82.06 94 ALA A O 1
ATOM 750 N N . LEU A 1 95 ? -26.206 4.389 0.616 1.00 80.62 95 LEU A N 1
ATOM 751 C CA . LEU A 1 95 ? -24.874 4.855 0.976 1.00 80.62 95 LEU A CA 1
ATOM 752 C C . LEU A 1 95 ? -24.901 5.719 2.246 1.00 80.62 95 LEU A C 1
ATOM 754 O O . LEU A 1 95 ? -24.090 5.504 3.148 1.00 80.62 95 LEU A O 1
ATOM 758 N N . PHE A 1 96 ? -25.847 6.654 2.350 1.00 83.88 96 PHE A N 1
ATOM 759 C CA . PHE A 1 96 ? -26.004 7.488 3.544 1.00 83.88 96 PHE A CA 1
ATOM 760 C C . PHE A 1 96 ? -26.468 6.681 4.758 1.00 83.88 96 PHE A C 1
ATOM 762 O O . PHE A 1 96 ? -25.924 6.860 5.846 1.00 83.88 96 PHE A O 1
ATOM 769 N N . ILE A 1 97 ? -27.390 5.733 4.584 1.00 81.75 97 ILE A N 1
ATOM 770 C CA . ILE A 1 97 ? -27.801 4.828 5.664 1.00 81.75 97 ILE A CA 1
ATOM 771 C C . ILE A 1 97 ? -26.614 3.970 6.117 1.00 81.75 97 ILE A C 1
ATOM 773 O O . ILE A 1 97 ? -26.395 3.808 7.314 1.00 81.75 97 ILE A O 1
ATOM 777 N N . ASN A 1 98 ? -25.796 3.472 5.188 1.00 77.69 98 ASN A N 1
ATOM 778 C CA . ASN A 1 98 ? -24.623 2.661 5.512 1.00 77.69 98 ASN A CA 1
ATOM 779 C C . ASN A 1 98 ? -23.580 3.436 6.333 1.00 77.69 98 ASN A C 1
ATOM 781 O O . ASN A 1 98 ? -22.991 2.875 7.253 1.00 77.69 98 ASN A O 1
ATOM 785 N N . VAL A 1 99 ? -23.346 4.712 6.007 1.00 74.19 99 VAL A N 1
ATOM 786 C CA . VAL A 1 99 ? -22.292 5.513 6.651 1.00 74.19 99 VAL A CA 1
ATOM 787 C C . VAL A 1 99 ? -22.784 6.273 7.883 1.00 74.19 99 VAL A C 1
ATOM 789 O O . VAL A 1 99 ? -22.060 6.357 8.873 1.00 74.19 99 VAL A O 1
ATOM 792 N N . PHE A 1 100 ? -24.000 6.814 7.845 1.00 81.31 100 PHE A N 1
ATOM 793 C CA . PHE A 1 100 ? -24.542 7.699 8.883 1.00 81.31 100 PHE A CA 1
ATOM 794 C C . PHE A 1 100 ? -25.756 7.133 9.621 1.00 81.31 100 PHE A C 1
ATOM 796 O O . PHE A 1 100 ? -26.267 7.797 10.522 1.00 81.31 100 PHE A O 1
ATOM 803 N N . GLN A 1 101 ? -26.248 5.948 9.240 1.00 82.19 101 GLN A N 1
ATOM 804 C CA . GLN A 1 101 ? -27.449 5.324 9.817 1.00 82.19 101 GLN A CA 1
ATOM 805 C C . GLN A 1 101 ? -28.715 6.179 9.655 1.00 82.19 101 GLN A C 1
ATOM 807 O O . GLN A 1 101 ? -29.634 6.133 10.470 1.00 82.19 101 GLN A O 1
ATOM 812 N N . THR A 1 102 ? -28.763 7.006 8.611 1.00 86.69 102 THR A N 1
ATOM 813 C CA . THR A 1 102 ? -29.914 7.853 8.290 1.00 86.69 102 THR A CA 1
ATOM 814 C C . THR A 1 102 ? -29.897 8.250 6.821 1.00 86.69 102 THR A C 1
ATOM 816 O O . THR A 1 102 ? -28.857 8.217 6.167 1.00 86.69 102 THR A O 1
ATOM 819 N N . LYS A 1 103 ? -31.059 8.660 6.319 1.00 89.44 103 LYS A N 1
ATOM 820 C CA . LYS A 1 103 ? -31.240 9.189 4.967 1.00 89.44 103 LYS A CA 1
ATOM 821 C C . LYS A 1 103 ? -30.585 10.564 4.818 1.00 89.44 103 LYS A C 1
ATOM 823 O O . LYS A 1 103 ? -30.494 11.321 5.787 1.00 89.44 103 LYS A O 1
ATOM 828 N N . TYR A 1 104 ? -30.173 10.896 3.595 1.00 86.88 104 TYR A N 1
ATOM 829 C CA . TYR A 1 104 ? -29.522 12.174 3.277 1.00 86.88 104 TYR A CA 1
ATOM 830 C C . TYR A 1 104 ? -30.458 13.388 3.394 1.00 86.88 104 TYR A C 1
ATOM 832 O O . TYR A 1 104 ? -29.986 14.510 3.562 1.00 86.88 104 TYR A O 1
ATOM 840 N N . ASN A 1 105 ? -31.774 13.175 3.308 1.00 88.06 105 ASN A N 1
ATOM 841 C CA . ASN A 1 105 ? -32.786 14.231 3.345 1.00 88.06 105 ASN A CA 1
ATOM 842 C C . ASN A 1 105 ? -33.109 14.743 4.766 1.00 88.06 105 ASN A C 1
ATOM 844 O O . ASN A 1 105 ? -33.763 15.777 4.897 1.00 88.06 105 ASN A O 1
ATOM 848 N N . ASP A 1 106 ? -32.623 14.096 5.835 1.00 87.94 106 ASP A N 1
ATOM 849 C CA . ASP A 1 106 ? -32.777 14.606 7.207 1.00 87.94 106 ASP A CA 1
ATOM 850 C C . ASP A 1 106 ? -31.770 15.732 7.498 1.00 87.94 106 ASP A C 1
ATOM 852 O O . ASP A 1 106 ? -30.717 15.537 8.112 1.00 87.94 106 ASP A O 1
ATOM 856 N N . LEU A 1 107 ? -32.105 16.947 7.056 1.00 82.50 107 LEU A N 1
ATOM 857 C CA . LEU A 1 107 ? -31.246 18.132 7.177 1.00 82.50 107 LEU A CA 1
ATOM 858 C C . LEU A 1 107 ? -30.886 18.486 8.628 1.00 82.50 107 LEU A C 1
ATOM 860 O O . LEU A 1 107 ? -29.832 19.082 8.862 1.00 82.50 107 LEU A O 1
ATOM 864 N N . ARG A 1 108 ? -31.696 18.069 9.614 1.00 87.56 108 ARG A N 1
ATOM 865 C CA . ARG A 1 108 ? -31.405 18.268 11.047 1.00 87.56 108 ARG A CA 1
ATOM 866 C C . ARG A 1 108 ? -30.114 17.568 11.476 1.00 87.56 108 ARG A C 1
ATOM 868 O O . ARG A 1 108 ? -29.490 17.979 12.450 1.00 87.56 108 ARG A O 1
ATOM 875 N N . ARG A 1 109 ? -29.691 16.538 10.735 1.00 85.31 109 ARG A N 1
ATOM 876 C CA . ARG A 1 109 ? -28.462 15.767 10.970 1.00 85.31 109 ARG A CA 1
ATOM 877 C C . ARG A 1 109 ? -27.271 16.223 10.123 1.00 85.31 109 ARG A C 1
ATOM 879 O O . ARG A 1 109 ? -26.204 15.624 10.222 1.00 85.31 109 ARG A O 1
ATOM 886 N N . SER A 1 110 ? -27.394 17.305 9.349 1.00 82.75 110 SER A N 1
ATOM 887 C CA . SER A 1 110 ? -26.318 17.798 8.470 1.00 82.75 110 SER A CA 1
ATOM 888 C C . SER A 1 110 ? -24.995 18.063 9.212 1.00 82.75 110 SER A C 1
ATOM 890 O O . SER A 1 110 ? -23.918 17.703 8.732 1.00 82.75 110 SER A O 1
ATOM 892 N N . SER A 1 111 ? -25.057 18.602 10.436 1.00 83.00 111 SER A N 1
ATOM 893 C CA . SER A 1 111 ? -23.870 18.812 11.282 1.00 83.00 111 SER A CA 1
ATOM 894 C C . SER A 1 111 ? -23.183 17.497 11.675 1.00 83.00 111 SER A C 1
ATOM 896 O O . SER A 1 111 ? -21.953 17.408 11.654 1.00 83.00 111 SER A O 1
ATOM 898 N N . MET A 1 112 ? -23.968 16.456 11.972 1.00 85.19 112 MET A N 1
ATOM 899 C CA . MET A 1 112 ? -23.467 15.112 12.260 1.00 85.19 112 MET A CA 1
ATOM 900 C C . MET A 1 112 ? -22.805 14.500 11.023 1.00 85.19 112 MET A C 1
ATOM 902 O O . MET A 1 112 ? -21.697 13.976 11.136 1.00 85.19 112 MET A O 1
ATOM 906 N N . PHE A 1 113 ? -23.399 14.655 9.836 1.00 84.62 113 PHE A N 1
ATOM 907 C CA . PHE A 1 113 ? -22.797 14.181 8.587 1.00 84.62 113 PHE A CA 1
ATOM 908 C C . PHE A 1 113 ? -21.423 14.800 8.342 1.00 84.62 113 PHE A C 1
ATOM 910 O O . PHE A 1 113 ? -20.461 14.076 8.082 1.00 84.62 113 PHE A O 1
ATOM 917 N N . ARG A 1 114 ? -21.303 16.126 8.498 1.00 81.19 114 ARG A N 1
ATOM 918 C CA . ARG A 1 114 ? -20.016 16.824 8.360 1.00 81.19 114 ARG A CA 1
ATOM 919 C C . ARG A 1 114 ? -18.984 16.316 9.356 1.00 81.19 114 ARG A C 1
ATOM 921 O O . ARG A 1 114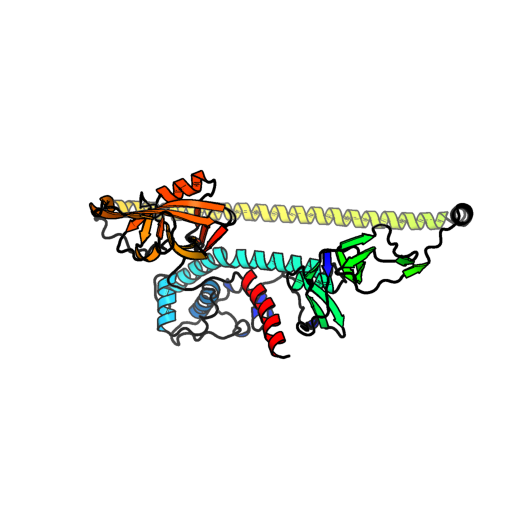 ? -17.853 16.050 8.965 1.00 81.19 114 ARG A O 1
ATOM 928 N N . SER A 1 115 ? -19.368 16.147 10.621 1.00 79.56 115 SER A N 1
ATOM 929 C CA . SER A 1 115 ? -18.467 15.648 11.665 1.00 79.56 115 SER A CA 1
ATOM 930 C C . SER A 1 115 ? -17.943 14.241 11.351 1.00 79.56 115 SER A C 1
ATOM 932 O O . SER A 1 115 ? -16.732 14.001 11.396 1.00 79.56 115 SER A O 1
ATOM 934 N N . VAL A 1 116 ? -18.838 13.328 10.959 1.00 79.38 116 VAL A N 1
ATOM 935 C CA . VAL A 1 116 ? -18.489 11.943 10.618 1.00 79.38 116 VAL A CA 1
ATOM 936 C C . VAL A 1 116 ? -17.589 11.897 9.383 1.00 79.38 116 VAL A C 1
ATOM 938 O O . VAL A 1 116 ? -16.525 11.284 9.435 1.00 79.38 116 VAL A O 1
ATOM 941 N N . ILE A 1 117 ? -17.949 12.585 8.296 1.00 76.69 117 ILE A N 1
ATOM 942 C CA . ILE A 1 117 ? -17.137 12.604 7.070 1.00 76.69 117 ILE A CA 1
ATOM 943 C C . ILE A 1 117 ? -15.774 13.234 7.291 1.00 76.69 117 ILE A C 1
ATOM 945 O O . ILE A 1 117 ? -14.763 12.653 6.890 1.00 76.69 117 ILE A O 1
ATOM 949 N N . TYR A 1 118 ? -15.718 14.368 7.984 1.00 71.75 118 TYR A N 1
ATOM 950 C CA . TYR A 1 118 ? -14.455 15.006 8.322 1.00 71.75 118 TYR A CA 1
ATOM 951 C C . TYR A 1 118 ? -13.546 14.053 9.110 1.00 71.75 118 TYR A C 1
ATOM 953 O O . TYR A 1 118 ? -12.376 13.892 8.764 1.00 71.75 118 TYR A O 1
ATOM 961 N N . SER A 1 119 ? -14.089 13.355 10.114 1.00 71.38 119 SER A N 1
ATOM 962 C CA . SER A 1 119 ? -13.360 12.333 10.878 1.00 71.38 119 SER A CA 1
ATOM 963 C C . SER A 1 119 ? -12.841 11.199 9.983 1.00 71.38 119 SER A C 1
ATOM 965 O O . SER A 1 119 ? -11.663 10.834 10.047 1.00 71.38 119 SER A O 1
ATOM 967 N N . LEU A 1 120 ? -13.684 10.678 9.086 1.00 70.38 120 LEU A N 1
ATOM 968 C CA . LEU A 1 120 ? -13.320 9.603 8.163 1.00 70.38 120 LEU A CA 1
ATOM 969 C C . LEU A 1 120 ? -12.203 10.015 7.194 1.00 70.38 120 LEU A C 1
ATOM 971 O O . LEU A 1 120 ? -11.280 9.229 6.959 1.00 70.38 120 LEU A O 1
ATOM 975 N N . ILE A 1 121 ? -12.240 11.246 6.684 1.00 67.06 121 ILE A N 1
ATOM 976 C CA . ILE A 1 121 ? -11.209 11.820 5.810 1.00 67.06 121 ILE A CA 1
ATOM 977 C C . ILE A 1 121 ? -9.900 12.037 6.565 1.00 67.06 121 ILE A C 1
ATOM 979 O O . ILE A 1 121 ? -8.846 11.605 6.094 1.00 67.06 121 ILE A O 1
ATOM 983 N N . GLN A 1 122 ? -9.951 12.671 7.741 1.00 66.50 122 GLN A N 1
ATOM 984 C CA . GLN A 1 122 ? -8.774 12.915 8.581 1.00 66.50 122 GLN A CA 1
ATOM 985 C C . GLN A 1 122 ? -8.066 11.614 8.945 1.00 66.50 122 GLN A C 1
ATOM 987 O O . GLN A 1 122 ? -6.841 11.536 8.892 1.00 66.50 122 GLN A O 1
ATOM 992 N N . LYS A 1 123 ? -8.835 10.571 9.263 1.00 65.62 123 LYS A N 1
ATOM 993 C CA . LYS A 1 123 ? -8.288 9.275 9.656 1.00 65.62 123 LYS A CA 1
ATOM 994 C C . LYS A 1 123 ? -7.728 8.480 8.475 1.00 65.62 123 LYS A C 1
ATOM 996 O O . LYS A 1 123 ? -6.684 7.853 8.620 1.00 65.62 123 LYS A O 1
ATOM 1001 N N . ASN A 1 124 ? -8.409 8.474 7.327 1.00 66.25 124 ASN A N 1
ATOM 1002 C CA . ASN A 1 124 ? -8.127 7.493 6.269 1.00 66.25 124 ASN A CA 1
ATOM 1003 C C . ASN A 1 124 ? -7.548 8.089 4.982 1.00 66.25 124 ASN A C 1
ATOM 1005 O O . ASN A 1 124 ? -6.786 7.406 4.297 1.00 66.25 124 ASN A O 1
ATOM 1009 N N . ILE A 1 125 ? -7.910 9.324 4.632 1.00 65.50 125 ILE A N 1
ATOM 1010 C CA . ILE A 1 125 ? -7.551 9.940 3.347 1.00 65.50 125 ILE A CA 1
ATOM 1011 C C . ILE A 1 125 ? -6.314 10.818 3.499 1.00 65.50 125 ILE A C 1
ATOM 1013 O O . ILE A 1 125 ? -5.341 10.628 2.771 1.00 65.50 125 ILE A O 1
ATOM 1017 N N . ILE A 1 126 ? -6.301 11.723 4.480 1.00 65.69 126 ILE A N 1
ATOM 1018 C CA . ILE A 1 126 ? -5.201 12.681 4.668 1.00 65.69 126 ILE A CA 1
ATOM 1019 C C . ILE A 1 126 ? -3.840 11.997 4.872 1.00 65.69 126 ILE A C 1
ATOM 1021 O O . ILE A 1 126 ? -2.890 12.404 4.204 1.00 65.69 126 ILE A O 1
ATOM 1025 N N . PRO A 1 127 ? -3.696 10.939 5.695 1.00 65.00 127 PRO A N 1
ATOM 1026 C CA . PRO A 1 127 ? -2.412 10.257 5.847 1.00 65.00 127 PRO A CA 1
ATOM 1027 C C . PRO A 1 127 ? -1.932 9.598 4.549 1.00 65.00 127 PRO A C 1
ATOM 1029 O O . PRO A 1 127 ? -0.747 9.658 4.226 1.00 65.00 127 PRO A O 1
ATOM 1032 N N . LYS A 1 128 ? -2.852 9.009 3.771 1.00 65.50 128 LYS A N 1
ATOM 1033 C CA . LYS A 1 128 ? -2.532 8.391 2.476 1.00 65.50 128 LYS A CA 1
ATOM 1034 C C . LYS A 1 128 ? -2.113 9.438 1.449 1.00 65.50 128 LYS A C 1
ATOM 1036 O O . LYS A 1 128 ? -1.139 9.226 0.734 1.00 65.50 128 LYS A O 1
ATOM 1041 N N . PHE A 1 129 ? -2.822 10.563 1.409 1.00 63.31 129 PHE A N 1
ATOM 1042 C CA . PHE A 1 129 ? -2.486 11.688 0.547 1.00 63.31 129 PHE A CA 1
ATOM 1043 C C . PHE A 1 129 ? -1.133 12.291 0.925 1.00 63.31 129 PHE A C 1
ATOM 1045 O O . PHE A 1 129 ? -0.292 12.484 0.058 1.00 63.31 129 PHE A O 1
ATOM 1052 N N . LYS A 1 130 ? -0.878 12.512 2.221 1.00 64.62 130 LYS A N 1
ATOM 1053 C CA . LYS A 1 130 ? 0.410 13.007 2.719 1.00 64.62 130 LYS A CA 1
ATOM 1054 C C . LYS A 1 130 ? 1.557 12.082 2.308 1.00 64.62 130 LYS A C 1
ATOM 1056 O O . LYS A 1 130 ? 2.531 12.561 1.747 1.00 64.62 130 LYS A O 1
ATOM 1061 N N . LYS A 1 131 ? 1.405 10.768 2.497 1.00 66.19 131 LYS A N 1
ATOM 1062 C CA . LYS A 1 131 ? 2.410 9.781 2.078 1.00 66.19 131 LYS A CA 1
ATOM 1063 C C . LYS A 1 131 ? 2.639 9.789 0.561 1.00 66.19 131 LYS A C 1
ATOM 1065 O O . LYS A 1 131 ? 3.778 9.710 0.115 1.00 66.19 131 LYS A O 1
ATOM 1070 N N . ALA A 1 132 ? 1.572 9.885 -0.235 1.00 63.56 132 ALA A N 1
ATOM 1071 C CA . ALA A 1 132 ? 1.682 9.985 -1.693 1.00 63.56 132 ALA A CA 1
ATOM 1072 C C . ALA A 1 132 ? 2.394 11.280 -2.124 1.00 63.56 132 ALA A C 1
ATOM 1074 O O . ALA A 1 132 ? 3.240 11.257 -3.008 1.00 63.56 132 ALA A O 1
ATOM 1075 N N . CYS A 1 133 ? 2.086 12.387 -1.455 1.00 63.84 133 CYS A N 1
ATOM 1076 C CA . CYS A 1 133 ? 2.674 13.704 -1.668 1.00 63.84 133 CYS A CA 1
ATOM 1077 C C . CYS A 1 133 ? 4.169 13.738 -1.304 1.00 63.84 133 CYS A C 1
ATOM 1079 O O . CYS A 1 133 ? 4.973 14.235 -2.088 1.00 63.84 133 CYS A O 1
ATOM 1081 N N . GLU A 1 134 ? 4.555 13.164 -0.160 1.00 70.06 134 GLU A N 1
ATOM 1082 C CA . GLU A 1 134 ? 5.958 13.009 0.255 1.00 70.06 134 GLU A CA 1
ATOM 1083 C C . GLU A 1 134 ? 6.743 12.186 -0.771 1.00 70.06 134 GLU A C 1
ATOM 1085 O O . GLU A 1 134 ? 7.767 12.650 -1.268 1.00 70.06 134 GLU A O 1
ATOM 1090 N N . ARG A 1 135 ? 6.205 11.034 -1.186 1.00 69.00 135 ARG A N 1
ATOM 1091 C 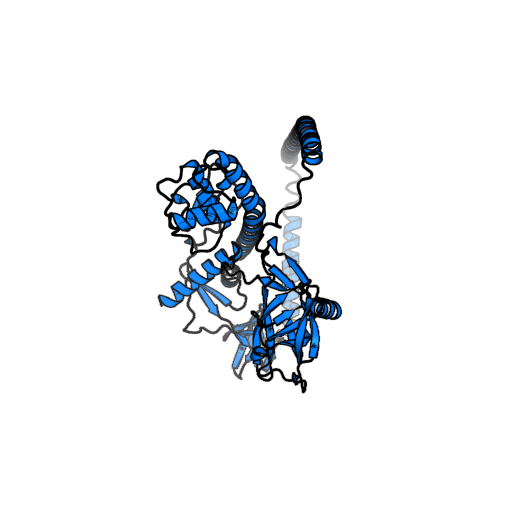CA . ARG A 1 135 ? 6.822 10.196 -2.220 1.00 69.00 135 ARG A CA 1
ATOM 1092 C C . ARG A 1 135 ? 6.953 10.922 -3.560 1.00 69.00 135 ARG A C 1
ATOM 1094 O O . ARG A 1 135 ? 8.012 10.880 -4.170 1.00 69.00 135 ARG A O 1
ATOM 1101 N N . ASN A 1 136 ? 5.912 11.624 -4.008 1.00 69.00 136 ASN A N 1
ATOM 1102 C CA . ASN A 1 136 ? 5.965 12.392 -5.254 1.00 69.00 136 ASN A CA 1
ATOM 1103 C C . ASN A 1 136 ? 7.020 13.509 -5.189 1.00 69.00 136 ASN A C 1
ATOM 1105 O O . ASN A 1 136 ? 7.711 13.781 -6.167 1.00 69.00 136 ASN A O 1
ATOM 1109 N N . GLN A 1 137 ? 7.179 14.144 -4.025 1.00 69.06 137 GLN A N 1
ATOM 1110 C CA . GLN A 1 137 ? 8.206 15.159 -3.813 1.00 69.06 137 GLN A CA 1
ATOM 1111 C C . GLN A 1 137 ? 9.619 14.555 -3.819 1.00 69.06 137 GLN A C 1
ATOM 1113 O O . GLN A 1 137 ? 10.541 15.168 -4.360 1.00 69.06 137 GLN A O 1
ATOM 1118 N N . GLU A 1 138 ? 9.803 13.375 -3.227 1.00 74.62 138 GLU A N 1
ATOM 1119 C CA . GLU A 1 138 ? 11.058 12.616 -3.282 1.00 74.62 138 GLU A CA 1
ATOM 1120 C C . GLU A 1 138 ? 11.403 12.212 -4.720 1.00 74.62 138 GLU A C 1
ATOM 1122 O O . GLU A 1 138 ? 12.524 12.465 -5.161 1.00 74.62 138 GLU A O 1
ATOM 1127 N N . GLU A 1 139 ? 10.433 11.682 -5.471 1.00 69.81 139 GLU A N 1
ATOM 1128 C CA . GLU A 1 139 ? 10.572 11.324 -6.889 1.00 69.81 139 GLU A CA 1
ATOM 1129 C C . GLU A 1 139 ? 10.935 12.554 -7.736 1.00 69.81 139 GLU A C 1
ATOM 1131 O O . GLU A 1 139 ? 11.910 12.518 -8.486 1.00 69.81 139 GLU A O 1
ATOM 1136 N N . PHE A 1 140 ? 10.240 13.684 -7.562 1.00 70.88 140 PHE A N 1
ATOM 1137 C CA . PHE A 1 140 ? 10.574 14.937 -8.249 1.00 70.88 140 PHE A CA 1
ATOM 1138 C C . PHE A 1 140 ? 11.996 15.413 -7.937 1.00 70.88 140 PHE A C 1
ATOM 1140 O O . PHE A 1 140 ? 12.756 15.784 -8.834 1.00 70.88 140 PHE A O 1
ATOM 1147 N N . ASN A 1 141 ? 12.375 15.394 -6.658 1.00 74.62 141 ASN A N 1
ATOM 1148 C CA . ASN A 1 141 ? 13.714 15.787 -6.243 1.00 74.62 141 ASN A CA 1
ATOM 1149 C C . ASN A 1 141 ? 14.781 14.852 -6.826 1.00 74.62 141 ASN A C 1
ATOM 1151 O O . ASN A 1 141 ? 15.854 15.332 -7.185 1.00 74.62 141 ASN A O 1
ATOM 1155 N N . ALA A 1 142 ? 14.497 13.553 -6.935 1.00 74.62 142 ALA A N 1
ATOM 1156 C CA . ALA A 1 142 ? 15.385 12.584 -7.565 1.00 74.62 142 ALA A CA 1
ATOM 1157 C C . ALA A 1 142 ? 15.525 12.856 -9.073 1.00 74.62 142 ALA A C 1
ATOM 1159 O O . ALA A 1 142 ? 16.643 13.000 -9.558 1.00 74.62 142 ALA A O 1
ATOM 1160 N N . ILE A 1 143 ? 14.414 13.056 -9.790 1.00 71.00 143 ILE A N 1
ATOM 1161 C CA . ILE A 1 143 ? 14.407 13.364 -11.232 1.00 71.00 143 ILE A CA 1
ATOM 1162 C C . ILE A 1 143 ? 15.180 14.649 -11.536 1.00 71.00 143 ILE A C 1
ATOM 1164 O O . ILE A 1 143 ? 15.906 14.714 -12.524 1.00 71.00 143 ILE A O 1
ATOM 1168 N N . ARG A 1 144 ? 15.050 15.678 -10.689 1.00 73.56 144 ARG A N 1
ATOM 1169 C CA . ARG A 1 144 ? 15.745 16.961 -10.872 1.00 73.56 144 ARG A CA 1
ATOM 1170 C C . ARG A 1 144 ? 17.253 16.875 -10.608 1.00 73.56 144 ARG A C 1
ATOM 1172 O O . ARG A 1 144 ? 17.994 17.718 -11.100 1.00 73.56 144 ARG A O 1
ATOM 1179 N N . ARG A 1 145 ? 17.711 15.910 -9.804 1.00 76.56 145 ARG A N 1
ATOM 1180 C CA . ARG A 1 145 ? 19.138 15.742 -9.468 1.00 76.56 145 ARG A CA 1
ATOM 1181 C C . ARG A 1 145 ? 19.940 15.085 -10.579 1.00 76.56 145 ARG A C 1
ATOM 1183 O O . ARG A 1 145 ? 21.152 15.263 -10.613 1.00 76.56 145 ARG A O 1
ATOM 1190 N N . THR A 1 146 ? 19.280 14.346 -11.458 1.00 74.56 146 THR A N 1
ATOM 1191 C CA . THR A 1 146 ? 19.937 13.647 -12.554 1.00 74.56 146 THR A CA 1
ATOM 1192 C C . THR A 1 146 ? 19.665 14.329 -13.887 1.00 74.56 146 THR A C 1
ATOM 1194 O O . THR A 1 146 ? 18.571 14.833 -14.147 1.00 74.56 146 THR A O 1
ATOM 1197 N N . MET A 1 147 ? 20.679 14.356 -14.748 1.00 75.88 147 MET A N 1
ATOM 1198 C CA . MET A 1 147 ? 20.540 14.747 -16.152 1.00 75.88 147 MET A CA 1
ATOM 1199 C C . MET A 1 147 ? 20.429 13.527 -17.070 1.00 75.88 147 MET A C 1
ATOM 1201 O O . MET A 1 147 ? 20.045 13.693 -18.225 1.00 75.88 147 MET A O 1
ATOM 1205 N N . ASP A 1 148 ? 20.712 12.322 -16.563 1.00 80.19 148 ASP A N 1
ATOM 1206 C CA . ASP A 1 148 ? 20.682 11.089 -17.343 1.00 80.19 148 ASP A CA 1
ATOM 1207 C C . ASP A 1 148 ? 19.233 10.697 -17.688 1.00 80.19 148 ASP A C 1
ATOM 1209 O O . ASP A 1 148 ? 18.420 10.460 -16.785 1.00 80.19 148 ASP A O 1
ATOM 1213 N N . PRO A 1 149 ? 18.875 10.601 -18.984 1.00 79.50 149 PRO A N 1
ATOM 1214 C CA . PRO A 1 149 ? 17.538 10.193 -19.391 1.00 79.50 149 PRO A CA 1
ATOM 1215 C C . PRO A 1 149 ? 17.136 8.817 -18.856 1.00 79.50 149 PRO A C 1
ATOM 1217 O O . PRO A 1 149 ? 15.967 8.618 -18.519 1.00 79.50 149 PRO A O 1
ATOM 1220 N N . SER A 1 150 ? 18.088 7.881 -18.739 1.00 79.75 150 SER A N 1
ATOM 1221 C CA . SER A 1 150 ? 17.804 6.534 -18.235 1.00 79.75 150 SER A CA 1
ATOM 1222 C C . SER A 1 150 ? 17.410 6.564 -16.765 1.00 79.75 150 SER A C 1
ATOM 1224 O O . SER A 1 150 ? 16.381 6.001 -16.398 1.00 79.75 150 SER A O 1
ATOM 1226 N N . GLU A 1 151 ? 18.172 7.253 -15.921 1.00 77.69 151 GLU A N 1
ATOM 1227 C CA . GLU A 1 151 ? 17.847 7.429 -14.509 1.00 77.69 151 GLU A CA 1
ATOM 1228 C C . GLU A 1 151 ? 16.498 8.140 -14.314 1.00 77.69 151 GLU A C 1
ATOM 1230 O O . GLU A 1 151 ? 15.675 7.674 -13.523 1.00 77.69 151 GLU A O 1
ATOM 1235 N N . LYS A 1 152 ? 16.202 9.191 -15.096 1.00 78.06 152 LYS A N 1
ATOM 1236 C CA . LYS A 1 152 ? 14.882 9.850 -15.066 1.00 78.06 152 LYS A CA 1
ATOM 1237 C C . LYS A 1 152 ? 13.752 8.878 -15.378 1.00 78.06 152 LYS A C 1
ATOM 1239 O O . LYS A 1 152 ? 12.788 8.803 -14.618 1.00 78.06 152 LYS A O 1
ATOM 1244 N N . ALA A 1 153 ? 13.875 8.120 -16.467 1.00 75.19 153 ALA A N 1
ATOM 1245 C CA . ALA A 1 153 ? 12.869 7.142 -16.864 1.00 75.19 153 ALA A CA 1
ATOM 1246 C C . ALA A 1 153 ? 12.695 6.041 -15.806 1.00 75.19 153 ALA A C 1
ATOM 1248 O O . ALA A 1 153 ? 11.566 5.664 -15.496 1.00 75.19 153 ALA A O 1
ATOM 1249 N N . ARG A 1 154 ? 13.791 5.573 -15.193 1.00 77.56 154 ARG A N 1
ATOM 1250 C CA . ARG A 1 154 ? 13.769 4.587 -14.099 1.00 77.56 154 ARG A CA 1
ATOM 1251 C C . ARG A 1 154 ? 13.010 5.088 -12.879 1.00 77.56 154 ARG A C 1
ATOM 1253 O O . ARG A 1 154 ? 12.192 4.349 -12.335 1.00 77.56 154 ARG A O 1
ATOM 1260 N N . ILE A 1 155 ? 13.243 6.337 -12.472 1.00 72.88 155 ILE A N 1
ATOM 1261 C CA . ILE A 1 155 ? 12.521 6.952 -11.351 1.00 72.88 155 ILE A CA 1
ATOM 1262 C C . ILE A 1 155 ? 11.037 7.102 -11.703 1.00 72.88 155 ILE A C 1
ATOM 1264 O O . ILE A 1 155 ? 10.178 6.678 -10.934 1.00 72.88 155 ILE A O 1
ATOM 1268 N N . LEU A 1 156 ? 10.732 7.642 -12.887 1.00 70.94 156 LEU A N 1
ATOM 1269 C CA . LEU A 1 156 ? 9.361 7.893 -13.341 1.00 70.94 156 LEU A CA 1
ATOM 1270 C C . LEU A 1 156 ? 8.519 6.623 -13.431 1.00 70.94 156 LEU A C 1
ATOM 1272 O O . LEU A 1 156 ? 7.400 6.571 -12.919 1.00 70.94 156 LEU A O 1
ATOM 1276 N N . LEU A 1 157 ? 9.067 5.594 -14.072 1.00 71.38 157 LEU A N 1
ATOM 1277 C CA . LEU A 1 157 ? 8.391 4.317 -14.282 1.00 71.38 157 LEU A CA 1
ATOM 1278 C C . LEU A 1 157 ? 8.543 3.363 -13.100 1.00 71.38 157 LEU A C 1
ATOM 1280 O O . LEU A 1 157 ? 7.958 2.283 -13.119 1.00 71.38 157 LEU A O 1
ATOM 1284 N N . ASN A 1 158 ? 9.317 3.748 -12.080 1.00 72.94 158 ASN A N 1
ATOM 1285 C CA . ASN A 1 158 ? 9.668 2.902 -10.945 1.00 72.94 158 ASN A CA 1
ATOM 1286 C C . ASN A 1 158 ? 10.202 1.521 -11.393 1.00 72.94 158 ASN A C 1
ATOM 1288 O O . ASN A 1 158 ? 9.825 0.480 -10.854 1.00 72.94 158 ASN A O 1
ATOM 1292 N N . ARG A 1 159 ? 11.068 1.522 -12.416 1.00 75.00 159 ARG A N 1
ATOM 1293 C CA . ARG A 1 159 ? 11.697 0.337 -13.025 1.00 75.00 159 ARG A CA 1
ATOM 1294 C C . ARG A 1 159 ? 13.213 0.469 -12.989 1.00 75.00 159 ARG A C 1
ATOM 1296 O O . ARG A 1 159 ? 13.740 1.573 -13.030 1.00 75.00 159 ARG A O 1
ATOM 1303 N N . LYS A 1 160 ? 13.927 -0.655 -12.917 1.00 76.44 160 LYS A N 1
ATOM 1304 C CA . LYS A 1 160 ? 15.407 -0.693 -12.932 1.00 76.44 160 LYS A CA 1
ATOM 1305 C C . LYS A 1 160 ? 15.975 -1.389 -14.165 1.00 76.44 160 LYS A C 1
ATOM 1307 O O . LYS A 1 160 ? 17.148 -1.238 -14.471 1.00 76.44 160 LYS A O 1
ATOM 1312 N N . ASP A 1 161 ? 15.132 -2.124 -14.869 1.00 77.50 161 ASP A N 1
ATOM 1313 C CA . ASP A 1 161 ? 15.420 -2.964 -16.026 1.00 77.50 161 ASP A CA 1
ATOM 1314 C C . ASP A 1 161 ? 15.186 -2.220 -17.344 1.00 77.50 161 ASP A C 1
ATOM 1316 O O . ASP A 1 161 ? 14.794 -2.815 -18.340 1.00 77.50 161 ASP A O 1
ATOM 1320 N N . ILE A 1 162 ? 15.373 -0.902 -17.344 1.00 78.94 162 ILE A N 1
ATOM 1321 C CA . ILE A 1 162 ? 15.170 -0.070 -18.526 1.00 78.94 162 ILE A CA 1
ATOM 1322 C C . ILE A 1 162 ? 16.335 0.890 -18.735 1.00 78.94 162 ILE A C 1
ATOM 1324 O O . ILE A 1 162 ? 17.002 1.330 -17.789 1.00 78.94 162 ILE A O 1
ATOM 1328 N N . ARG A 1 163 ? 16.546 1.248 -19.994 1.00 79.12 163 ARG A N 1
ATOM 1329 C CA . ARG A 1 163 ? 17.400 2.344 -20.441 1.00 79.12 163 ARG A CA 1
ATOM 1330 C C . ARG A 1 163 ? 16.534 3.325 -21.214 1.00 79.12 163 ARG A C 1
ATOM 1332 O O . ARG A 1 163 ? 15.560 2.913 -21.831 1.00 79.12 163 ARG A O 1
ATOM 1339 N N . ALA A 1 164 ? 16.868 4.605 -21.173 1.00 80.62 164 ALA A N 1
ATOM 1340 C CA . ALA A 1 164 ? 16.196 5.596 -21.990 1.00 80.62 164 ALA A CA 1
ATOM 1341 C C . ALA A 1 164 ? 17.186 6.538 -22.674 1.00 80.62 164 ALA A C 1
ATOM 1343 O O . ALA A 1 164 ? 18.262 6.826 -22.147 1.00 80.62 164 ALA A O 1
ATOM 1344 N N . SER A 1 165 ? 16.798 7.037 -23.841 1.00 78.12 165 SER A N 1
ATOM 1345 C CA . SER A 1 165 ? 17.457 8.144 -24.534 1.00 78.12 165 SER A CA 1
ATOM 1346 C C . SER A 1 165 ? 16.444 9.259 -24.778 1.00 78.12 165 SER A C 1
ATOM 1348 O O . SER A 1 165 ? 15.249 8.996 -24.841 1.00 78.12 165 SER A O 1
ATOM 1350 N N . LEU A 1 166 ? 16.896 10.511 -24.829 1.00 74.94 166 LEU A N 1
ATOM 1351 C CA . LEU A 1 166 ? 16.024 11.653 -25.097 1.00 74.94 166 LEU A CA 1
ATOM 1352 C C . LEU A 1 166 ? 16.226 12.085 -26.551 1.00 74.94 166 LEU A C 1
ATOM 1354 O O . LEU A 1 166 ? 17.336 12.464 -26.919 1.00 74.94 166 LEU A O 1
ATOM 1358 N N . HIS A 1 167 ? 15.170 12.040 -27.356 1.00 72.06 167 HIS A N 1
ATOM 1359 C CA . HIS A 1 167 ? 15.183 12.454 -28.757 1.00 72.06 167 HIS A CA 1
ATOM 1360 C C . HIS A 1 167 ? 13.971 13.348 -29.022 1.00 72.06 167 HIS A C 1
ATOM 1362 O O . HIS A 1 167 ? 12.853 12.964 -28.697 1.00 72.06 167 HIS A O 1
ATOM 1368 N N . GLU A 1 168 ? 14.200 14.562 -29.529 1.00 75.38 168 GLU A N 1
ATOM 1369 C CA . GLU A 1 168 ? 13.141 15.540 -29.853 1.00 75.38 168 GLU A CA 1
ATOM 1370 C C . GLU A 1 168 ? 12.149 15.826 -28.703 1.00 75.38 168 GLU A C 1
ATOM 1372 O O . GLU A 1 168 ? 10.969 16.078 -28.910 1.00 75.38 168 GLU A O 1
ATOM 1377 N N . GLY A 1 169 ? 12.625 15.785 -27.453 1.00 64.88 169 GLY A N 1
ATOM 1378 C CA . GLY A 1 169 ? 11.780 15.986 -26.267 1.00 64.88 169 GLY A CA 1
ATOM 1379 C C . GLY A 1 169 ? 11.027 14.736 -25.797 1.00 64.88 169 GLY A C 1
ATOM 1380 O O . GLY A 1 169 ? 10.315 14.808 -24.791 1.00 64.88 169 GLY A O 1
ATOM 1381 N N . PHE A 1 170 ? 11.236 13.596 -26.463 1.00 68.25 170 PHE A N 1
ATOM 1382 C CA . PHE A 1 170 ? 10.657 12.302 -26.122 1.00 68.25 170 PHE A CA 1
ATOM 1383 C C . PHE A 1 170 ? 11.673 11.343 -25.507 1.00 68.25 170 PHE A C 1
ATOM 1385 O O . PHE A 1 170 ? 12.795 11.206 -25.998 1.00 68.25 170 PHE A O 1
ATOM 1392 N N . PHE A 1 171 ? 11.281 10.639 -24.442 1.00 71.62 171 PHE A N 1
ATOM 1393 C CA . PHE A 1 171 ? 12.067 9.506 -23.947 1.00 71.62 171 PHE A CA 1
ATOM 1394 C C . PHE A 1 171 ? 11.801 8.262 -24.791 1.00 71.62 171 PHE A C 1
ATOM 1396 O O . PHE A 1 171 ? 10.666 7.809 -24.860 1.00 71.62 171 PHE A O 1
ATOM 1403 N N . TRP A 1 172 ? 12.862 7.692 -25.347 1.00 74.81 172 TRP A N 1
ATOM 1404 C CA . TRP A 1 172 ? 12.890 6.402 -26.026 1.00 74.81 172 TRP A CA 1
ATOM 1405 C C . TRP A 1 172 ? 13.392 5.351 -25.058 1.00 74.81 172 TRP A C 1
ATOM 1407 O O . TRP A 1 172 ? 14.552 5.409 -24.650 1.00 74.81 172 TRP A O 1
ATOM 1417 N N . ILE A 1 173 ? 12.521 4.425 -24.665 1.00 75.88 173 ILE A N 1
ATOM 1418 C CA . ILE A 1 173 ? 12.782 3.467 -23.588 1.00 75.88 173 ILE A CA 1
ATOM 1419 C C . ILE A 1 173 ? 13.051 2.083 -24.173 1.00 75.88 173 ILE A C 1
ATOM 1421 O O . ILE A 1 173 ? 12.321 1.615 -25.034 1.00 75.88 173 ILE A O 1
ATOM 1425 N N . GLN A 1 174 ? 14.087 1.420 -23.672 1.00 75.12 174 GLN A N 1
ATOM 1426 C CA . GLN A 1 174 ? 14.474 0.060 -24.030 1.00 75.12 174 GLN A CA 1
ATOM 1427 C C . GLN A 1 174 ? 14.456 -0.804 -22.777 1.00 75.12 174 GLN A C 1
ATOM 1429 O O . GLN A 1 174 ? 15.016 -0.416 -21.747 1.00 75.12 174 GLN A O 1
ATOM 1434 N N . GLN A 1 175 ? 13.828 -1.973 -22.860 1.00 79.81 175 GLN A N 1
ATOM 1435 C CA . GLN A 1 175 ? 13.884 -2.960 -21.791 1.00 79.81 175 GLN A CA 1
ATOM 1436 C C . GLN A 1 175 ? 15.214 -3.713 -21.838 1.00 79.81 175 GLN A C 1
ATOM 1438 O O . GLN A 1 175 ? 15.738 -4.039 -22.900 1.00 79.81 175 GLN A O 1
ATOM 1443 N N . CYS A 1 176 ? 15.770 -3.964 -20.663 1.00 79.12 176 CYS A N 1
ATOM 1444 C CA . CYS A 1 176 ? 17.041 -4.633 -20.492 1.00 79.12 176 CYS A CA 1
ATOM 1445 C C . CYS A 1 176 ? 16.819 -6.015 -19.879 1.00 79.12 176 CYS A C 1
ATOM 1447 O O . CYS A 1 176 ? 16.046 -6.179 -18.935 1.00 79.12 176 CYS A O 1
ATOM 1449 N N . GLU A 1 177 ? 17.544 -7.000 -20.386 1.00 82.19 177 GLU A N 1
ATOM 1450 C CA . GLU A 1 177 ? 17.503 -8.379 -19.924 1.00 82.19 177 GLU A CA 1
ATOM 1451 C C . GLU A 1 177 ? 18.761 -8.731 -19.141 1.00 82.19 177 GLU A C 1
ATOM 1453 O O . GLU A 1 177 ? 19.853 -8.205 -19.381 1.00 82.19 177 GLU A O 1
ATOM 1458 N N . HIS A 1 178 ? 18.624 -9.652 -18.192 1.00 83.81 178 HIS A N 1
ATOM 1459 C CA . HIS A 1 178 ? 19.775 -10.162 -17.469 1.00 83.81 178 HIS A CA 1
ATOM 1460 C C . HIS A 1 178 ? 20.618 -11.075 -18.351 1.00 83.81 178 HIS A C 1
ATOM 1462 O O . HIS A 1 178 ? 20.125 -12.007 -18.974 1.00 83.81 178 HIS A O 1
ATOM 1468 N N . VAL A 1 179 ? 21.924 -10.825 -18.339 1.00 85.44 179 VAL A N 1
ATOM 1469 C CA . VAL A 1 179 ? 22.909 -11.594 -19.093 1.00 85.44 179 VAL A CA 1
ATOM 1470 C C . VAL A 1 179 ? 23.983 -12.123 -18.154 1.00 85.44 179 VAL A C 1
ATOM 1472 O O . VAL A 1 179 ? 24.410 -11.448 -17.202 1.00 85.44 179 VAL A O 1
ATOM 1475 N N . HIS A 1 180 ? 24.407 -13.355 -18.421 1.00 88.81 180 HIS A N 1
ATOM 1476 C CA . HIS A 1 180 ? 25.519 -14.020 -17.756 1.00 88.81 180 HIS A CA 1
ATOM 1477 C C . HIS A 1 180 ? 26.697 -14.110 -18.732 1.00 88.81 180 HIS A C 1
ATOM 1479 O O . HIS A 1 180 ? 26.588 -14.801 -19.745 1.00 88.81 180 HIS A O 1
ATOM 1485 N N . PRO A 1 181 ? 27.797 -13.377 -18.489 1.00 89.31 181 PRO A N 1
ATOM 1486 C CA . PRO A 1 181 ? 28.971 -13.457 -19.346 1.00 89.31 181 PRO A CA 1
ATOM 1487 C C . PRO A 1 181 ? 29.671 -14.807 -19.166 1.00 89.31 181 PRO A C 1
ATOM 1489 O O . PRO A 1 181 ? 29.753 -15.336 -18.059 1.00 89.31 181 PRO A O 1
ATOM 1492 N N . GLN A 1 182 ? 30.228 -15.330 -20.253 1.00 93.50 182 GLN A N 1
ATOM 1493 C CA . GLN A 1 182 ? 31.121 -16.489 -20.227 1.00 93.50 182 GLN A CA 1
ATOM 1494 C C . GLN A 1 182 ? 32.531 -16.092 -19.769 1.00 93.50 182 GLN A C 1
ATOM 1496 O O . GLN A 1 182 ? 33.253 -16.901 -19.195 1.00 93.50 182 GLN A O 1
ATOM 1501 N N . SER A 1 183 ? 32.941 -14.849 -20.039 1.00 93.31 183 SER A N 1
ATOM 1502 C CA . SER A 1 183 ? 34.279 -14.330 -19.725 1.00 93.31 183 SER A CA 1
ATOM 1503 C C . SER A 1 183 ? 34.218 -12.827 -19.461 1.00 93.31 183 SER A C 1
ATOM 1505 O O . SER A 1 183 ? 33.438 -12.124 -20.108 1.00 93.31 183 SER A O 1
ATOM 1507 N N . ILE A 1 184 ? 35.050 -12.330 -18.542 1.00 92.56 184 ILE A N 1
ATOM 1508 C CA . ILE A 1 184 ? 35.153 -10.908 -18.182 1.00 92.56 184 ILE A CA 1
ATOM 1509 C C . ILE A 1 184 ? 36.635 -10.516 -18.174 1.00 92.56 184 ILE A C 1
ATOM 1511 O O . ILE A 1 184 ? 37.423 -11.151 -17.475 1.00 92.56 184 ILE A O 1
ATOM 1515 N N . PHE A 1 185 ? 37.006 -9.469 -18.914 1.00 92.56 185 PHE A N 1
ATOM 1516 C CA . PHE A 1 185 ? 38.381 -8.966 -19.005 1.00 92.56 185 PHE A CA 1
ATOM 1517 C C . PHE A 1 185 ? 38.531 -7.680 -18.184 1.00 92.56 185 PHE A C 1
ATOM 1519 O O . PHE A 1 185 ? 38.312 -6.570 -18.670 1.00 92.56 185 PHE A O 1
ATOM 1526 N N . THR A 1 186 ? 38.858 -7.827 -16.900 1.00 88.62 186 THR A N 1
ATOM 1527 C CA . THR A 1 186 ? 38.882 -6.718 -15.927 1.00 88.62 186 THR A CA 1
ATOM 1528 C C . THR A 1 186 ? 40.015 -5.713 -16.140 1.00 88.62 186 THR A C 1
ATOM 1530 O O . THR A 1 186 ? 39.966 -4.620 -15.583 1.00 88.62 186 THR A O 1
ATOM 1533 N N . ASP A 1 187 ? 41.024 -6.059 -16.938 1.00 89.94 187 ASP A N 1
ATOM 1534 C CA . ASP A 1 187 ? 42.153 -5.203 -17.322 1.00 89.94 187 ASP A CA 1
ATOM 1535 C C . ASP A 1 187 ? 41.832 -4.275 -18.508 1.00 89.94 187 ASP A C 1
ATOM 1537 O O . ASP A 1 187 ? 42.716 -3.585 -19.011 1.00 89.94 187 ASP A O 1
ATOM 1541 N N . TYR A 1 188 ? 40.567 -4.241 -18.949 1.00 92.00 188 TYR A N 1
ATOM 1542 C CA . TYR A 1 188 ? 40.093 -3.444 -20.085 1.00 92.00 188 TYR A CA 1
ATOM 1543 C C . TYR A 1 188 ? 40.785 -3.802 -21.413 1.00 92.00 188 TYR A C 1
ATOM 1545 O O . TYR A 1 188 ? 40.763 -3.013 -22.363 1.00 92.00 188 TYR A O 1
ATOM 1553 N N . LYS A 1 189 ? 41.368 -5.004 -21.511 1.00 91.62 189 LYS A N 1
ATOM 1554 C CA . LYS A 1 189 ? 42.151 -5.452 -22.663 1.00 91.62 189 LYS A CA 1
ATOM 1555 C C . LYS A 1 189 ? 41.550 -6.706 -23.288 1.00 91.62 189 LYS A C 1
ATOM 1557 O O . LYS A 1 189 ? 41.215 -7.672 -22.615 1.00 91.62 189 LYS A O 1
ATOM 1562 N N . TYR A 1 190 ? 41.477 -6.718 -24.614 1.00 93.12 190 TYR A N 1
ATOM 1563 C CA . TYR A 1 190 ? 41.160 -7.919 -25.383 1.00 93.12 190 TYR A CA 1
ATOM 1564 C C . TYR A 1 190 ? 41.918 -7.892 -26.711 1.00 93.12 190 TYR A C 1
ATOM 1566 O O . TYR A 1 190 ? 41.921 -6.883 -27.410 1.00 93.12 190 TYR A O 1
ATOM 1574 N N . ASN A 1 191 ? 42.619 -8.983 -27.032 1.00 91.19 191 ASN A N 1
ATOM 1575 C CA . ASN A 1 191 ? 43.419 -9.134 -28.255 1.00 91.19 191 ASN A CA 1
ATOM 1576 C C . ASN A 1 191 ? 44.348 -7.930 -28.568 1.00 91.19 191 ASN A C 1
ATOM 1578 O O . ASN A 1 191 ? 44.299 -7.333 -29.641 1.00 91.19 191 ASN A O 1
ATOM 1582 N N . ASN A 1 192 ? 45.165 -7.530 -27.583 1.00 87.69 192 ASN A N 1
ATOM 1583 C CA . ASN A 1 192 ? 46.098 -6.387 -27.648 1.00 87.69 192 ASN A CA 1
ATOM 1584 C C . ASN A 1 192 ? 45.464 -5.004 -27.935 1.00 87.69 192 ASN A C 1
ATOM 1586 O O . ASN A 1 192 ? 46.165 -4.042 -28.265 1.00 87.69 192 ASN A O 1
ATOM 1590 N N . THR A 1 193 ? 44.146 -4.898 -27.778 1.00 91.81 193 THR A N 1
ATOM 1591 C CA . THR A 1 193 ? 43.387 -3.649 -27.864 1.00 91.81 193 THR A CA 1
ATOM 1592 C C . THR A 1 193 ? 42.874 -3.287 -26.476 1.00 91.81 193 THR A C 1
ATOM 1594 O O . THR A 1 193 ? 42.311 -4.127 -25.773 1.00 91.81 193 THR A O 1
ATOM 1597 N N . CYS A 1 194 ? 43.102 -2.042 -26.080 1.00 90.25 194 CYS A N 1
ATOM 1598 C CA . CYS A 1 194 ? 42.687 -1.461 -24.816 1.00 90.25 194 CYS A CA 1
ATOM 1599 C C . CYS A 1 194 ? 41.408 -0.657 -25.065 1.00 90.25 194 CYS A C 1
ATOM 1601 O O . CYS A 1 194 ? 41.367 0.202 -25.949 1.00 90.25 194 CYS A O 1
ATOM 1603 N N . TYR A 1 195 ? 40.351 -0.964 -24.322 1.00 92.12 195 TYR A N 1
ATOM 1604 C CA . TYR A 1 195 ? 39.017 -0.405 -24.517 1.00 92.12 195 TYR A CA 1
ATOM 1605 C C . TYR A 1 195 ? 38.653 0.570 -23.403 1.00 92.12 195 TYR A C 1
ATOM 1607 O O . TYR A 1 195 ? 39.091 0.454 -22.263 1.00 92.12 195 TYR A O 1
ATOM 1615 N N . THR A 1 196 ? 37.784 1.526 -23.719 1.00 87.44 196 THR A N 1
ATOM 1616 C CA . THR A 1 196 ? 37.234 2.455 -22.713 1.00 87.44 196 THR A CA 1
ATOM 1617 C C . THR A 1 196 ? 36.204 1.798 -21.786 1.00 87.44 196 THR A C 1
ATOM 1619 O O . THR A 1 196 ? 35.916 2.318 -20.708 1.00 87.44 196 THR A O 1
ATOM 1622 N N . ARG A 1 197 ? 35.640 0.657 -22.197 1.00 92.31 197 ARG A N 1
ATOM 1623 C CA . ARG A 1 197 ? 34.695 -0.168 -21.432 1.00 92.31 197 ARG A CA 1
ATOM 1624 C C . ARG A 1 197 ? 35.254 -1.573 -21.253 1.00 92.31 197 ARG A C 1
ATOM 1626 O O . ARG A 1 197 ? 36.037 -2.028 -22.080 1.00 92.31 197 ARG A O 1
ATOM 1633 N N . MET A 1 198 ? 34.832 -2.257 -20.195 1.00 93.19 198 MET A N 1
ATOM 1634 C CA . MET A 1 198 ? 35.373 -3.564 -19.830 1.00 93.19 198 MET A CA 1
ATOM 1635 C C . MET A 1 198 ? 34.901 -4.635 -20.828 1.00 93.19 198 MET A C 1
ATOM 1637 O O . MET A 1 198 ? 33.694 -4.855 -20.932 1.00 93.19 198 MET A O 1
ATOM 1641 N N . PRO A 1 199 ? 35.793 -5.305 -21.573 1.00 96.25 199 PRO A N 1
ATOM 1642 C CA . PRO A 1 199 ? 35.387 -6.331 -22.525 1.00 96.25 199 PRO A CA 1
ATOM 1643 C C . PRO A 1 199 ? 34.815 -7.562 -21.812 1.00 96.25 199 PRO A C 1
ATOM 1645 O O . PRO A 1 199 ? 35.317 -7.992 -20.771 1.00 96.25 199 PRO A O 1
ATOM 1648 N N . ILE A 1 200 ? 33.770 -8.152 -22.385 1.00 94.31 200 ILE A N 1
ATOM 1649 C CA . ILE A 1 200 ? 33.123 -9.377 -21.906 1.00 94.31 200 ILE A CA 1
ATOM 1650 C C . ILE A 1 200 ? 32.733 -10.263 -23.093 1.00 94.31 200 ILE A C 1
ATOM 1652 O O . ILE A 1 200 ? 32.450 -9.759 -24.177 1.00 94.31 200 ILE A O 1
ATOM 1656 N N . ILE A 1 201 ? 32.667 -11.579 -22.891 1.00 94.81 201 ILE A N 1
ATOM 1657 C CA . ILE A 1 201 ? 32.123 -12.510 -23.892 1.00 94.81 201 ILE A CA 1
ATOM 1658 C C . ILE A 1 201 ? 30.738 -12.962 -23.452 1.00 94.81 201 ILE A C 1
ATOM 1660 O O . ILE A 1 201 ? 30.567 -13.490 -22.352 1.00 94.81 201 ILE A O 1
ATOM 1664 N N . VAL A 1 202 ? 29.752 -12.772 -24.323 1.00 89.12 202 VAL A N 1
ATOM 1665 C CA . VAL A 1 202 ? 28.372 -13.222 -24.129 1.00 89.12 202 VAL A CA 1
ATOM 1666 C C . VAL A 1 202 ? 27.971 -14.035 -25.349 1.00 89.12 202 VAL A C 1
ATOM 1668 O O . VAL A 1 202 ? 27.957 -13.504 -26.457 1.00 89.12 202 VAL A O 1
ATOM 1671 N N . ASN A 1 203 ? 27.616 -15.305 -25.148 1.00 89.12 203 ASN A N 1
ATOM 1672 C CA . ASN A 1 203 ? 27.221 -16.225 -26.221 1.00 89.12 203 ASN A CA 1
ATOM 1673 C C . ASN A 1 203 ? 28.240 -16.264 -27.377 1.00 89.12 203 ASN A C 1
ATOM 1675 O O . ASN A 1 203 ? 27.870 -16.201 -28.545 1.00 89.12 203 ASN A O 1
ATOM 1679 N N . GLY A 1 204 ? 29.534 -16.302 -27.047 1.00 90.81 204 GLY A N 1
ATOM 1680 C CA . GLY A 1 204 ? 30.633 -16.301 -28.016 1.00 90.81 204 GLY A CA 1
ATOM 1681 C C . GLY A 1 204 ? 30.914 -14.955 -28.698 1.00 90.81 204 GLY A C 1
ATOM 1682 O O . GLY A 1 204 ? 31.880 -14.861 -29.448 1.00 90.81 204 GLY A O 1
ATOM 1683 N N . VAL A 1 205 ? 30.128 -13.908 -28.429 1.00 92.94 205 VAL A N 1
ATOM 1684 C CA . VAL A 1 205 ? 30.288 -12.580 -29.040 1.00 92.94 205 VAL A CA 1
ATOM 1685 C C . VAL A 1 205 ? 30.945 -11.614 -28.055 1.00 92.94 205 VAL A C 1
ATOM 1687 O O . VAL A 1 205 ? 30.557 -11.539 -26.885 1.00 92.94 205 VAL A O 1
ATOM 1690 N N . LEU A 1 206 ? 31.931 -10.853 -28.539 1.00 93.50 206 LEU A N 1
ATOM 1691 C CA . LEU A 1 206 ? 32.561 -9.775 -27.779 1.00 93.50 206 LEU A CA 1
ATOM 1692 C C . LEU A 1 206 ? 31.567 -8.631 -27.570 1.00 93.50 206 LEU A C 1
ATOM 1694 O O . LEU A 1 206 ? 31.028 -8.074 -28.523 1.00 93.50 206 LEU A O 1
ATOM 1698 N N . LYS A 1 207 ? 31.355 -8.273 -26.310 1.00 93.25 207 LYS A N 1
ATOM 1699 C CA . LYS A 1 207 ? 30.562 -7.125 -25.877 1.00 93.25 207 LYS A CA 1
ATOM 1700 C C . LYS A 1 207 ? 31.338 -6.345 -24.815 1.00 93.25 207 LYS A C 1
ATOM 1702 O O . LYS A 1 207 ? 32.425 -6.743 -24.404 1.00 93.25 207 LYS A O 1
ATOM 1707 N N . PHE A 1 208 ? 30.791 -5.226 -24.358 1.00 91.38 208 PHE A N 1
ATOM 1708 C CA . PHE A 1 208 ? 31.485 -4.306 -23.460 1.00 91.38 208 PHE A CA 1
ATOM 1709 C C . PHE A 1 208 ? 30.590 -3.864 -22.311 1.00 91.38 208 PHE A C 1
ATOM 1711 O O . PHE A 1 208 ? 29.457 -3.458 -22.530 1.00 91.38 208 PHE A O 1
ATOM 1718 N N . LEU A 1 209 ? 31.104 -3.909 -21.091 1.00 87.62 209 LEU A N 1
ATOM 1719 C CA . LEU A 1 209 ? 30.404 -3.539 -19.871 1.00 87.62 209 LEU A CA 1
ATOM 1720 C C . LEU A 1 209 ? 30.780 -2.112 -19.448 1.00 87.62 209 LEU A C 1
ATOM 1722 O O . LEU A 1 209 ? 31.964 -1.763 -19.402 1.00 87.62 209 LEU A O 1
ATOM 1726 N N . ASP A 1 210 ? 29.785 -1.284 -19.134 1.00 79.75 210 ASP A N 1
ATOM 1727 C CA . ASP A 1 210 ? 30.012 0.010 -18.483 1.00 79.75 210 ASP A CA 1
ATOM 1728 C C . ASP A 1 210 ? 30.120 -0.104 -16.951 1.00 79.75 210 ASP A C 1
ATOM 1730 O O . ASP A 1 210 ? 30.042 -1.185 -16.365 1.00 79.75 210 ASP A O 1
ATOM 1734 N N . ARG A 1 211 ? 30.321 1.039 -16.285 1.00 77.06 211 ARG A N 1
ATOM 1735 C CA . ARG A 1 211 ? 30.444 1.109 -14.820 1.00 77.06 211 ARG A CA 1
ATOM 1736 C C . ARG A 1 211 ? 29.140 0.790 -14.086 1.00 77.06 211 ARG A C 1
ATOM 1738 O O . ARG A 1 211 ? 29.196 0.398 -12.925 1.00 77.06 211 ARG A O 1
ATOM 1745 N N . ASP A 1 212 ? 28.003 0.920 -14.763 1.00 71.00 212 ASP A N 1
ATOM 1746 C CA . ASP A 1 212 ? 26.674 0.686 -14.200 1.00 71.00 212 ASP A CA 1
ATOM 1747 C C . ASP A 1 212 ? 26.190 -0.760 -14.437 1.00 71.00 212 ASP A C 1
ATOM 1749 O O . ASP A 1 212 ? 25.090 -1.133 -14.025 1.00 71.00 212 ASP A O 1
ATOM 1753 N N . GLY A 1 213 ? 27.016 -1.601 -15.075 1.00 78.38 213 GLY A N 1
ATOM 1754 C CA . GLY A 1 213 ? 26.741 -3.016 -15.314 1.00 78.38 213 GLY A CA 1
ATOM 1755 C C . GLY A 1 213 ? 25.924 -3.308 -16.578 1.00 78.38 213 GLY A C 1
ATOM 1756 O O . GLY A 1 213 ? 25.395 -4.424 -16.705 1.00 78.38 213 GLY A O 1
ATOM 1757 N N . TYR A 1 214 ? 25.829 -2.347 -17.504 1.00 79.31 214 TYR A N 1
ATOM 1758 C CA . TYR A 1 214 ? 25.147 -2.502 -18.789 1.00 79.31 214 TYR A CA 1
ATOM 1759 C C . TYR A 1 214 ? 26.087 -2.950 -19.902 1.00 79.31 214 TYR A C 1
ATOM 1761 O O . TYR A 1 214 ? 27.229 -2.502 -20.002 1.00 79.31 214 TYR A O 1
ATOM 1769 N N . VAL A 1 215 ? 25.570 -3.823 -20.761 1.00 82.81 215 VAL A N 1
ATOM 1770 C CA . VAL A 1 215 ? 26.291 -4.427 -21.879 1.00 82.81 215 VAL A CA 1
ATOM 1771 C C . VAL A 1 215 ? 26.042 -3.645 -23.172 1.00 82.81 215 VAL A C 1
ATOM 1773 O O . VAL A 1 215 ? 24.902 -3.338 -23.508 1.00 82.81 215 VAL A O 1
ATOM 1776 N N . PHE A 1 216 ? 27.114 -3.375 -23.911 1.00 80.31 216 PHE A N 1
ATOM 1777 C CA . PHE A 1 216 ? 27.147 -2.684 -25.196 1.00 80.31 216 PHE A CA 1
ATOM 1778 C C . PHE A 1 216 ? 27.783 -3.563 -26.263 1.00 80.31 216 PHE A C 1
ATOM 1780 O O . PHE A 1 216 ? 28.700 -4.331 -25.984 1.00 80.31 216 PHE A O 1
ATOM 1787 N N . GLU A 1 217 ? 27.355 -3.384 -27.505 1.00 83.25 217 GLU A N 1
ATOM 1788 C CA . GLU A 1 217 ? 27.950 -4.065 -28.660 1.00 83.25 217 GLU A CA 1
ATOM 1789 C C . GLU A 1 217 ? 29.272 -3.422 -29.098 1.00 83.25 217 GLU A C 1
ATOM 1791 O O . GLU A 1 217 ? 30.124 -4.095 -29.666 1.00 83.25 217 GLU A O 1
ATOM 1796 N N . TYR A 1 218 ? 29.484 -2.143 -28.762 1.00 84.81 218 TYR A N 1
ATOM 1797 C CA . TYR A 1 218 ? 30.647 -1.371 -29.199 1.00 84.81 218 TYR A CA 1
ATOM 1798 C C . TYR A 1 218 ? 31.310 -0.586 -28.055 1.00 84.81 218 TYR A C 1
ATOM 1800 O O . TYR A 1 218 ? 30.654 -0.056 -27.147 1.00 84.81 218 TYR A O 1
ATOM 1808 N N . SER A 1 219 ? 32.638 -0.474 -28.128 1.00 89.19 219 SER A N 1
ATOM 1809 C CA . SER A 1 219 ? 33.477 0.402 -27.307 1.00 89.19 219 SER A CA 1
ATOM 1810 C C . SER A 1 219 ? 34.657 0.900 -28.138 1.00 89.19 219 SER A C 1
ATOM 1812 O O . SER A 1 219 ? 35.186 0.172 -28.975 1.00 89.19 219 SER A O 1
ATOM 1814 N N . ILE A 1 220 ? 35.075 2.145 -27.899 1.00 85.38 220 ILE A N 1
ATOM 1815 C CA . ILE A 1 220 ? 36.265 2.713 -28.533 1.00 85.38 220 ILE A CA 1
ATOM 1816 C C . ILE A 1 220 ? 37.489 1.976 -27.988 1.00 85.38 220 ILE A C 1
ATOM 1818 O O . ILE A 1 220 ? 37.733 1.996 -26.776 1.00 85.38 220 ILE A O 1
ATOM 1822 N N . GLY A 1 221 ? 38.226 1.336 -28.894 1.00 89.00 221 GLY A N 1
ATOM 1823 C CA . GLY A 1 221 ? 39.476 0.639 -28.624 1.00 89.00 221 GLY A CA 1
ATOM 1824 C C . GLY A 1 221 ? 40.667 1.344 -29.270 1.00 89.00 221 GLY A C 1
ATOM 1825 O O . GLY A 1 221 ? 40.541 1.948 -30.332 1.00 89.00 221 GLY A O 1
ATOM 1826 N N . HIS A 1 222 ? 41.828 1.252 -28.633 1.00 85.88 222 HIS A N 1
ATOM 1827 C CA . HIS A 1 222 ? 43.118 1.669 -29.182 1.00 85.88 222 HIS A CA 1
ATOM 1828 C C . HIS A 1 222 ? 44.155 0.578 -28.918 1.00 85.88 222 HIS A C 1
ATOM 1830 O O . HIS A 1 222 ? 43.993 -0.249 -28.019 1.00 85.88 222 HIS A O 1
ATOM 1836 N N . ARG A 1 223 ? 45.223 0.537 -29.715 1.00 86.06 223 ARG A N 1
ATOM 1837 C CA . ARG A 1 223 ? 46.295 -0.443 -29.513 1.00 86.06 223 ARG A CA 1
ATOM 1838 C C . ARG A 1 223 ? 46.922 -0.201 -28.143 1.00 86.06 223 ARG A C 1
ATOM 1840 O O . ARG A 1 223 ? 47.246 0.939 -27.824 1.00 86.06 223 ARG A O 1
ATOM 1847 N N . CYS A 1 224 ? 47.081 -1.253 -27.343 1.00 80.06 224 CYS A N 1
ATOM 1848 C CA . CYS A 1 224 ? 47.735 -1.121 -26.048 1.00 80.06 224 CYS A CA 1
ATOM 1849 C C . CYS A 1 224 ? 49.210 -0.762 -26.272 1.00 80.06 224 CYS A C 1
ATOM 1851 O O . CYS A 1 224 ? 50.028 -1.626 -26.588 1.00 80.06 224 CYS A O 1
ATOM 1853 N N . THR A 1 225 ? 49.549 0.516 -26.152 1.00 72.75 225 THR A N 1
ATOM 1854 C CA . THR A 1 225 ? 50.933 0.977 -26.101 1.00 72.75 225 THR A CA 1
ATOM 1855 C C . THR A 1 225 ? 51.419 0.807 -24.673 1.00 72.75 225 THR A C 1
ATOM 1857 O O . THR A 1 225 ? 50.957 1.497 -23.766 1.00 72.75 225 THR A O 1
ATOM 1860 N N . GLN A 1 226 ? 52.330 -0.138 -24.462 1.00 58.06 226 GLN A N 1
ATOM 1861 C CA . GLN A 1 226 ? 53.160 -0.126 -23.266 1.00 58.06 226 GLN A CA 1
ATOM 1862 C C . GLN A 1 226 ? 54.107 1.063 -23.421 1.00 58.06 226 GLN A C 1
ATOM 1864 O O . GLN A 1 226 ? 55.042 0.992 -24.212 1.00 58.06 226 GLN A O 1
ATOM 1869 N N . LEU A 1 227 ? 53.813 2.172 -22.742 1.00 52.66 227 LEU A N 1
ATOM 1870 C CA . LEU A 1 227 ? 54.818 3.212 -22.527 1.00 52.66 227 LEU A CA 1
ATOM 1871 C C . LEU A 1 227 ? 55.992 2.549 -21.803 1.00 52.66 227 LEU A C 1
ATOM 1873 O O . LEU A 1 227 ? 55.773 1.796 -20.846 1.00 52.66 227 LEU A O 1
ATOM 1877 N N . SER A 1 228 ? 57.214 2.769 -22.284 1.00 55.41 228 SER A N 1
ATOM 1878 C CA . SER A 1 228 ? 58.391 2.311 -21.552 1.00 55.41 228 SER A CA 1
ATOM 1879 C C . SER A 1 228 ? 58.478 3.073 -20.221 1.00 55.41 228 SER A C 1
ATOM 1881 O O . SER A 1 228 ? 57.886 4.143 -20.050 1.00 55.41 228 SER A O 1
ATOM 1883 N N . MET A 1 229 ? 59.210 2.528 -19.246 1.00 53.59 229 MET A N 1
ATOM 1884 C CA . MET A 1 229 ? 59.483 3.254 -17.995 1.00 53.59 229 MET A CA 1
ATOM 1885 C C . MET A 1 229 ? 60.198 4.592 -18.252 1.00 53.59 229 MET A C 1
ATOM 1887 O O . MET A 1 229 ? 60.050 5.518 -17.457 1.00 53.59 229 MET A O 1
ATOM 1891 N N . GLU A 1 230 ? 60.923 4.714 -19.368 1.00 57.50 230 GLU A N 1
ATOM 1892 C CA . GLU A 1 230 ? 61.597 5.951 -19.775 1.00 57.50 230 GLU A CA 1
ATOM 1893 C C . GLU A 1 230 ? 60.577 7.030 -20.171 1.00 57.50 230 GLU A C 1
ATOM 1895 O O . GLU A 1 230 ? 60.650 8.143 -19.651 1.00 57.50 230 GLU A O 1
ATOM 1900 N N . ASP A 1 231 ? 59.554 6.691 -20.964 1.00 57.28 231 ASP A N 1
ATOM 1901 C CA . ASP A 1 231 ? 58.507 7.649 -21.356 1.00 57.28 231 ASP A CA 1
ATOM 1902 C C . ASP A 1 231 ? 57.684 8.135 -20.146 1.00 57.28 231 ASP A C 1
ATOM 1904 O O . ASP A 1 231 ? 57.300 9.304 -20.060 1.00 57.28 231 ASP A O 1
ATOM 1908 N N . LEU A 1 232 ? 57.420 7.246 -19.178 1.00 55.78 232 LEU A N 1
ATOM 1909 C CA . LEU A 1 232 ? 56.745 7.597 -17.920 1.00 55.78 232 LEU A CA 1
ATOM 1910 C C . LEU A 1 232 ? 57.564 8.595 -17.096 1.00 55.78 232 LEU A C 1
ATOM 1912 O O . LEU A 1 232 ? 56.994 9.550 -16.561 1.00 55.78 232 LEU A O 1
ATOM 1916 N N . SER A 1 233 ? 58.885 8.401 -17.033 1.00 60.62 233 SER A N 1
ATOM 1917 C CA . SER A 1 233 ? 59.784 9.319 -16.330 1.00 60.62 233 SER A CA 1
ATOM 1918 C C . SER A 1 233 ? 59.807 10.705 -16.984 1.00 60.62 233 SER A C 1
ATOM 1920 O O . SER A 1 233 ? 59.683 11.713 -16.291 1.00 60.62 233 SER A O 1
ATOM 1922 N N . GLU A 1 234 ? 59.814 10.771 -18.321 1.00 67.31 234 GLU A N 1
ATOM 1923 C CA . GLU A 1 234 ? 59.830 12.042 -19.050 1.00 67.31 234 GLU A CA 1
ATOM 1924 C C . GLU A 1 234 ? 58.520 12.836 -18.867 1.00 67.31 234 GLU A C 1
ATOM 1926 O O . GLU A 1 234 ? 58.529 14.067 -18.757 1.00 67.31 234 GLU A O 1
ATOM 1931 N N . ILE A 1 235 ? 57.374 12.146 -18.795 1.00 63.31 235 ILE A N 1
ATOM 1932 C CA . ILE A 1 235 ? 56.071 12.777 -18.538 1.00 63.31 235 ILE A CA 1
ATOM 1933 C C . ILE A 1 235 ? 55.981 13.292 -17.095 1.00 63.31 235 ILE A C 1
ATOM 1935 O O . ILE A 1 235 ? 55.458 14.391 -16.879 1.00 63.31 235 ILE A O 1
ATOM 1939 N N . GLU A 1 236 ? 56.467 12.533 -16.107 1.00 64.50 236 GLU A N 1
ATOM 1940 C CA . GLU A 1 236 ? 56.502 12.985 -14.710 1.00 64.50 236 GLU A CA 1
ATOM 1941 C C . GLU A 1 236 ? 57.423 14.190 -14.517 1.00 64.50 236 GLU A C 1
ATOM 1943 O O . GLU A 1 236 ? 57.037 15.140 -13.828 1.00 64.50 236 GLU A O 1
ATOM 1948 N N . ASP A 1 237 ? 58.584 14.202 -15.170 1.00 70.88 237 ASP A N 1
ATOM 1949 C CA . ASP A 1 237 ? 59.520 15.322 -15.109 1.00 70.88 237 ASP A CA 1
ATOM 1950 C C . ASP A 1 237 ? 58.926 16.582 -15.748 1.00 70.88 237 ASP A C 1
ATOM 1952 O O . ASP A 1 237 ? 58.923 17.646 -15.123 1.00 70.88 237 ASP A O 1
ATOM 1956 N N . LYS A 1 238 ? 58.279 16.460 -16.917 1.00 66.75 238 LYS A N 1
ATOM 1957 C CA . LYS A 1 238 ? 57.548 17.578 -17.545 1.00 66.75 238 LYS A CA 1
ATOM 1958 C C . LYS A 1 238 ? 56.401 18.095 -16.672 1.00 66.75 238 LYS A C 1
ATOM 1960 O O . LYS A 1 238 ? 56.156 19.303 -16.631 1.00 66.75 238 LYS A O 1
ATOM 1965 N N . LYS A 1 239 ? 55.695 17.214 -15.952 1.00 59.56 239 LYS A N 1
ATOM 1966 C CA . LYS A 1 239 ? 54.632 17.612 -15.011 1.00 59.56 239 LYS A CA 1
ATOM 1967 C C . LYS A 1 239 ? 55.188 18.369 -13.809 1.00 59.56 239 LYS A C 1
ATOM 1969 O O . LYS A 1 239 ? 54.652 19.425 -13.474 1.00 59.56 239 LYS A O 1
ATOM 1974 N N . LYS A 1 240 ? 56.269 17.872 -13.198 1.00 60.19 240 LYS A N 1
ATOM 1975 C CA . LYS A 1 240 ? 56.951 18.549 -12.084 1.00 60.19 240 LYS A CA 1
ATOM 1976 C C . LYS A 1 240 ? 57.501 19.904 -12.510 1.00 60.19 240 LYS A C 1
ATOM 1978 O O . LYS A 1 240 ? 57.373 20.870 -11.763 1.00 60.19 240 LYS A O 1
ATOM 1983 N N . GLU A 1 241 ? 58.056 20.007 -13.714 1.00 60.25 241 GLU A N 1
ATOM 1984 C CA . GLU A 1 241 ? 58.573 21.265 -14.250 1.00 60.25 241 GLU A CA 1
ATOM 1985 C C . GLU A 1 241 ? 57.447 22.280 -14.512 1.00 60.25 241 GLU A C 1
ATOM 1987 O O . GLU A 1 241 ? 57.566 23.450 -14.141 1.00 60.25 241 GLU A O 1
ATOM 1992 N N . ALA A 1 242 ? 56.307 21.836 -15.055 1.00 53.22 242 ALA A N 1
ATOM 1993 C CA . ALA A 1 242 ? 55.131 22.683 -15.256 1.00 53.22 242 ALA A CA 1
ATOM 1994 C C . ALA A 1 242 ? 54.497 23.149 -13.932 1.00 53.22 242 ALA A C 1
ATOM 1996 O O . ALA A 1 242 ? 54.112 24.317 -13.814 1.00 53.22 242 ALA A O 1
ATOM 1997 N N . GLU A 1 243 ? 54.415 22.276 -12.922 1.00 54.03 243 GLU A N 1
ATOM 1998 C CA . GLU A 1 243 ? 53.926 22.638 -11.586 1.00 54.03 243 GLU A CA 1
ATOM 1999 C C . GLU A 1 243 ? 54.873 23.611 -10.876 1.00 54.03 243 GLU A C 1
ATOM 2001 O O . GLU A 1 243 ? 54.398 24.620 -10.356 1.00 54.03 243 GLU A O 1
ATOM 2006 N N . ASN A 1 244 ? 56.195 23.396 -10.941 1.00 55.84 244 ASN A N 1
ATOM 2007 C CA . ASN A 1 244 ? 57.185 24.325 -10.381 1.00 55.84 244 ASN A CA 1
ATOM 2008 C C . ASN A 1 244 ? 57.177 25.688 -11.081 1.00 55.84 244 ASN A C 1
ATOM 2010 O O . ASN A 1 244 ? 57.337 26.731 -10.441 1.00 55.84 244 ASN A O 1
ATOM 2014 N N . LYS A 1 245 ? 56.971 25.711 -12.402 1.00 51.22 245 LYS A N 1
ATOM 2015 C CA . LYS A 1 245 ? 56.857 26.969 -13.145 1.00 51.22 245 LYS A CA 1
ATOM 2016 C C . LYS A 1 245 ? 55.576 27.708 -12.750 1.00 51.22 245 LYS A C 1
ATOM 2018 O O . LYS A 1 245 ? 55.614 28.918 -12.558 1.00 51.22 245 LYS A O 1
ATOM 2023 N N . LYS A 1 246 ? 54.462 26.999 -12.541 1.00 44.91 246 LYS A N 1
ATOM 2024 C CA . LYS A 1 246 ? 53.190 27.603 -12.114 1.00 44.91 246 LYS A CA 1
ATOM 2025 C C . LYS A 1 246 ? 53.245 28.151 -10.683 1.00 44.91 246 LYS A C 1
ATOM 2027 O O . LYS A 1 246 ? 52.718 29.234 -10.442 1.00 44.91 246 LYS A O 1
ATOM 2032 N N . SER A 1 247 ? 53.900 27.463 -9.749 1.00 45.81 247 SER A N 1
ATOM 2033 C CA . SER A 1 247 ? 54.056 27.946 -8.369 1.00 45.81 247 SER A CA 1
ATOM 2034 C C . SER A 1 247 ? 55.025 29.129 -8.259 1.00 45.81 247 SER A C 1
ATOM 2036 O O . SER A 1 247 ? 54.754 30.045 -7.482 1.00 45.81 247 SER A O 1
ATOM 2038 N N . ARG A 1 248 ? 56.077 29.198 -9.091 1.00 42.22 248 ARG A N 1
ATOM 2039 C CA . ARG A 1 248 ? 56.989 30.359 -9.123 1.00 42.22 248 ARG A CA 1
ATOM 2040 C C . ARG A 1 248 ? 56.308 31.637 -9.639 1.00 42.22 248 ARG A C 1
ATOM 2042 O O . ARG A 1 248 ? 56.497 32.696 -9.050 1.00 42.22 248 ARG A O 1
ATOM 2049 N N . TRP A 1 249 ? 55.440 31.543 -10.651 1.00 39.97 249 TRP A N 1
ATOM 2050 C CA . TRP A 1 249 ? 54.675 32.707 -11.136 1.00 39.97 249 TRP A CA 1
ATOM 2051 C C . TRP A 1 249 ? 53.634 33.223 -10.127 1.00 39.97 249 TRP A C 1
ATOM 2053 O O . TRP A 1 249 ? 53.326 34.412 -10.130 1.00 39.97 249 TRP A O 1
ATOM 2063 N N . ILE A 1 250 ? 53.104 32.365 -9.248 1.00 45.12 250 ILE A N 1
ATOM 2064 C CA . ILE A 1 250 ? 52.085 32.767 -8.262 1.00 45.12 250 ILE A CA 1
ATOM 2065 C C . ILE A 1 250 ? 52.705 33.468 -7.040 1.00 45.12 250 ILE A C 1
ATOM 2067 O O . ILE A 1 250 ? 52.043 34.311 -6.438 1.00 45.12 250 ILE A O 1
ATOM 2071 N N . LEU A 1 251 ? 53.960 33.176 -6.681 1.00 44.84 251 LEU A N 1
ATOM 2072 C CA . LEU A 1 251 ? 54.591 33.754 -5.486 1.00 44.84 251 LEU A CA 1
ATOM 2073 C C . LEU A 1 251 ? 55.355 35.061 -5.731 1.00 44.84 251 LEU A C 1
ATOM 2075 O O . LEU A 1 251 ? 55.328 35.929 -4.862 1.00 44.84 251 LEU A O 1
ATOM 2079 N N . GLU A 1 252 ? 55.992 35.249 -6.888 1.00 45.97 252 GLU A N 1
ATOM 2080 C CA . GLU A 1 252 ? 56.800 36.460 -7.124 1.00 45.97 252 GLU A CA 1
ATOM 2081 C C . GLU A 1 252 ? 56.007 37.614 -7.762 1.00 45.97 252 GLU A C 1
ATOM 2083 O O . GLU A 1 252 ? 56.355 38.775 -7.569 1.00 45.97 252 GLU A O 1
ATOM 2088 N N . GLY A 1 253 ? 54.910 37.328 -8.473 1.00 40.41 253 GLY A N 1
ATOM 2089 C CA . GLY A 1 253 ? 54.296 38.308 -9.376 1.00 40.41 253 GLY A CA 1
ATOM 2090 C C . GLY A 1 253 ? 53.344 39.341 -8.768 1.00 40.41 253 GLY A C 1
ATOM 2091 O O . GLY A 1 253 ? 53.057 40.317 -9.441 1.00 40.41 253 GLY A O 1
ATOM 2092 N N . ASN A 1 254 ? 52.822 39.161 -7.548 1.00 45.69 254 ASN A N 1
ATOM 2093 C CA . ASN A 1 254 ? 51.733 40.032 -7.058 1.00 45.69 254 ASN A CA 1
ATOM 2094 C C . ASN A 1 254 ? 51.824 40.471 -5.591 1.00 45.69 254 ASN A C 1
ATOM 2096 O O . ASN A 1 254 ? 51.025 41.301 -5.164 1.00 45.69 254 ASN A O 1
ATOM 2100 N N . PHE A 1 255 ? 52.751 39.944 -4.787 1.00 44.22 255 PHE A N 1
ATOM 2101 C CA . PHE A 1 255 ? 52.702 40.212 -3.344 1.00 44.22 255 PHE A CA 1
ATOM 2102 C C . PHE A 1 255 ? 53.348 41.548 -2.940 1.00 44.22 255 PHE A C 1
ATOM 2104 O O . PHE A 1 255 ? 52.848 42.223 -2.042 1.00 44.22 255 PHE A O 1
ATOM 2111 N N . PHE A 1 256 ? 54.424 41.973 -3.612 1.00 43.81 256 PHE A N 1
ATOM 2112 C CA . PHE A 1 256 ? 55.158 43.183 -3.212 1.00 43.81 256 PHE A CA 1
ATOM 2113 C C . PHE A 1 256 ? 54.582 44.489 -3.775 1.00 43.81 256 PHE A C 1
ATOM 2115 O O . PHE A 1 256 ? 54.648 45.513 -3.098 1.00 43.81 256 PHE A O 1
ATOM 2122 N N . GLU A 1 257 ? 53.948 44.467 -4.948 1.00 44.31 257 GLU A N 1
ATOM 2123 C CA . GLU A 1 257 ? 53.390 45.689 -5.551 1.00 44.31 257 GLU A CA 1
ATOM 2124 C C . GLU A 1 257 ? 52.102 46.170 -4.852 1.00 44.31 257 GLU A C 1
ATOM 2126 O O . GLU A 1 257 ? 51.820 47.367 -4.807 1.00 44.31 257 GLU A O 1
ATOM 2131 N N . ILE A 1 258 ? 51.359 45.265 -4.203 1.00 48.44 258 ILE A N 1
ATOM 2132 C CA . ILE A 1 258 ? 50.130 45.600 -3.461 1.00 48.44 258 ILE A CA 1
ATOM 2133 C C . ILE A 1 258 ? 50.441 46.276 -2.112 1.00 48.44 258 ILE A C 1
ATOM 2135 O O . ILE A 1 258 ? 49.661 47.100 -1.630 1.00 48.44 258 ILE A O 1
ATOM 2139 N N . LEU A 1 259 ? 51.590 45.983 -1.494 1.00 42.72 259 LEU A N 1
ATOM 2140 C CA . LEU A 1 259 ? 51.900 46.453 -0.139 1.00 42.72 259 LEU A CA 1
ATOM 2141 C C . LEU A 1 259 ? 52.333 47.925 -0.071 1.00 42.72 259 LEU A C 1
ATOM 2143 O O . LEU A 1 259 ? 52.101 48.563 0.956 1.00 42.72 259 LEU A O 1
ATOM 2147 N N . TYR A 1 260 ? 52.898 48.496 -1.141 1.00 54.41 260 TYR A N 1
ATOM 2148 C CA . TYR A 1 260 ? 53.384 49.883 -1.100 1.00 54.41 260 TYR A CA 1
ATOM 2149 C C . TYR A 1 260 ? 52.287 50.927 -1.385 1.00 54.41 260 TYR A C 1
ATOM 2151 O O . TYR A 1 260 ? 52.291 51.996 -0.780 1.00 54.41 260 TYR A O 1
ATOM 2159 N N . ASN A 1 261 ? 51.280 50.585 -2.199 1.00 50.31 261 ASN A N 1
ATOM 2160 C CA . ASN A 1 261 ? 50.129 51.459 -2.493 1.00 50.31 261 ASN A CA 1
ATOM 2161 C C . ASN A 1 261 ? 48.867 51.116 -1.669 1.00 50.31 261 ASN A C 1
ATOM 2163 O O . ASN A 1 261 ? 47.831 51.764 -1.794 1.00 50.31 261 ASN A O 1
ATOM 2167 N N . GLY A 1 262 ? 48.935 50.098 -0.805 1.00 50.81 262 GLY A N 1
ATOM 2168 C CA . GLY A 1 262 ? 47.763 49.486 -0.172 1.00 50.81 262 GLY A CA 1
ATOM 2169 C C . GLY A 1 262 ? 47.192 50.189 1.061 1.00 50.81 262 GLY A C 1
ATOM 2170 O O . GLY A 1 262 ? 46.165 49.737 1.561 1.00 50.81 262 GLY A O 1
ATOM 2171 N N . LYS A 1 263 ? 47.798 51.266 1.584 1.00 59.28 263 LYS A N 1
ATOM 2172 C CA . LYS A 1 263 ? 47.300 51.903 2.824 1.00 59.28 263 LYS A CA 1
ATOM 2173 C C . LYS A 1 263 ? 45.907 52.522 2.670 1.00 59.28 263 LYS A C 1
ATOM 2175 O O . LYS A 1 263 ? 45.082 52.341 3.562 1.00 59.28 263 LYS A O 1
ATOM 2180 N N . GLU A 1 264 ? 45.618 53.190 1.553 1.00 63.62 264 GLU A N 1
ATOM 2181 C CA . GLU A 1 264 ? 44.276 53.742 1.300 1.00 63.62 264 GLU A CA 1
ATOM 2182 C C . GLU A 1 264 ? 43.252 52.644 0.988 1.00 63.62 264 GLU A C 1
ATOM 2184 O O . GLU A 1 264 ? 42.122 52.685 1.472 1.00 63.62 264 GLU A O 1
ATOM 2189 N N . ILE A 1 265 ? 43.665 51.607 0.254 1.00 65.69 265 ILE A N 1
ATOM 2190 C CA . ILE A 1 265 ? 42.790 50.487 -0.113 1.00 65.69 265 ILE A CA 1
ATOM 2191 C C . ILE A 1 265 ? 42.426 49.651 1.124 1.00 65.69 265 ILE A C 1
ATOM 2193 O O . ILE A 1 265 ? 41.272 49.259 1.284 1.00 65.69 265 ILE A O 1
ATOM 2197 N N . LEU A 1 266 ? 43.373 49.416 2.039 1.00 62.69 266 LEU A N 1
ATOM 2198 C CA . LEU A 1 266 ? 43.121 48.691 3.288 1.00 62.69 266 LEU A CA 1
ATOM 2199 C C . LEU A 1 266 ? 42.139 49.426 4.200 1.00 62.69 266 LEU A C 1
ATOM 2201 O O . LEU A 1 266 ? 41.288 48.771 4.797 1.00 62.69 266 LEU A O 1
ATOM 2205 N N . ALA A 1 267 ? 42.216 50.757 4.284 1.00 73.44 267 ALA A N 1
ATOM 2206 C CA . ALA A 1 267 ? 41.247 51.544 5.046 1.00 73.44 267 ALA A CA 1
ATOM 2207 C C . ALA A 1 267 ? 39.828 51.377 4.475 1.00 73.44 267 ALA A C 1
ATOM 2209 O O . ALA A 1 267 ? 38.888 51.109 5.221 1.00 73.44 267 ALA A O 1
ATOM 2210 N N . TRP A 1 268 ? 39.697 51.422 3.146 1.00 74.56 268 TRP A N 1
ATOM 2211 C CA . TRP A 1 268 ? 38.422 51.212 2.455 1.00 74.56 268 TRP A CA 1
ATOM 2212 C C . TRP A 1 268 ? 37.858 49.800 2.661 1.00 74.56 268 TRP A C 1
ATOM 2214 O O . TRP A 1 268 ? 36.671 49.624 2.937 1.00 74.56 268 TRP A O 1
ATOM 2224 N N . ILE A 1 269 ? 38.711 48.776 2.583 1.00 78.19 269 ILE A N 1
ATOM 2225 C CA . ILE A 1 269 ? 38.312 47.386 2.839 1.00 78.19 269 ILE A CA 1
ATOM 2226 C C . ILE A 1 269 ? 37.871 47.211 4.299 1.00 78.19 269 ILE A C 1
ATOM 2228 O O . ILE A 1 269 ? 36.874 46.536 4.558 1.00 78.19 269 ILE A O 1
ATOM 2232 N N . LEU A 1 270 ? 38.568 47.835 5.254 1.00 78.56 270 LEU A N 1
ATOM 2233 C CA . LEU A 1 270 ? 38.222 47.749 6.672 1.00 78.56 270 LEU A CA 1
ATOM 2234 C C . LEU A 1 270 ? 36.854 48.390 6.963 1.00 78.56 270 LEU A C 1
ATOM 2236 O O . LEU A 1 270 ? 36.059 47.803 7.697 1.00 78.56 270 LEU A O 1
ATOM 2240 N N . GLU A 1 271 ? 36.540 49.531 6.342 1.00 80.44 271 GLU A N 1
ATOM 2241 C CA . GLU A 1 271 ? 35.223 50.174 6.464 1.00 80.44 271 GLU A CA 1
ATOM 2242 C C . GLU A 1 271 ? 34.093 49.293 5.913 1.00 80.44 271 GLU A C 1
ATOM 2244 O O . GLU A 1 271 ? 33.056 49.127 6.563 1.00 80.44 271 GLU A O 1
ATOM 2249 N N . ILE A 1 272 ? 34.308 48.644 4.763 1.00 82.00 272 ILE A N 1
ATOM 2250 C CA . ILE A 1 272 ? 33.336 47.702 4.187 1.00 82.00 272 ILE A CA 1
ATOM 2251 C C . ILE A 1 272 ? 33.123 46.500 5.118 1.00 82.00 272 ILE A C 1
ATOM 2253 O O . ILE A 1 272 ? 31.988 46.056 5.330 1.00 82.00 272 ILE A O 1
ATOM 2257 N N . ILE A 1 273 ? 34.193 45.969 5.714 1.00 86.06 273 ILE A N 1
ATOM 2258 C CA . ILE A 1 273 ? 34.106 44.837 6.644 1.00 86.06 273 ILE A CA 1
ATOM 2259 C C . ILE A 1 273 ? 33.338 45.237 7.914 1.00 86.06 273 ILE A C 1
ATOM 2261 O O . ILE A 1 273 ? 32.434 44.518 8.338 1.00 86.06 273 ILE A O 1
ATOM 2265 N N . ILE A 1 274 ? 33.618 46.405 8.495 1.00 85.75 274 ILE A N 1
ATOM 2266 C CA . ILE A 1 274 ? 32.914 46.890 9.693 1.00 85.75 274 ILE A CA 1
ATOM 2267 C C . ILE A 1 274 ? 31.429 47.158 9.392 1.00 85.75 274 ILE A C 1
ATOM 2269 O O . ILE A 1 274 ? 30.553 46.800 10.191 1.00 85.75 274 ILE A O 1
ATOM 2273 N N . GLY A 1 275 ? 31.123 47.714 8.215 1.00 86.19 275 GLY A N 1
ATOM 2274 C CA . GLY A 1 275 ? 29.752 47.940 7.756 1.00 86.19 275 GLY A CA 1
ATOM 2275 C C . GLY A 1 275 ? 28.965 46.638 7.580 1.00 86.19 275 GLY A C 1
ATOM 2276 O O . GLY A 1 275 ? 27.849 46.502 8.086 1.00 86.19 275 GLY A O 1
ATOM 2277 N N . THR A 1 276 ? 29.561 45.635 6.933 1.00 86.12 276 THR A N 1
ATOM 2278 C CA . THR A 1 276 ? 28.913 44.328 6.720 1.00 86.12 276 THR A CA 1
ATOM 2279 C C . THR A 1 276 ? 28.700 43.559 8.024 1.00 86.12 276 THR A C 1
ATOM 2281 O O . THR A 1 276 ? 27.622 42.997 8.228 1.00 86.12 276 THR A O 1
ATOM 2284 N N . ILE A 1 277 ? 29.661 43.599 8.953 1.00 88.31 277 ILE A N 1
ATOM 2285 C CA . ILE A 1 277 ? 29.520 42.996 10.287 1.00 88.31 277 ILE A CA 1
ATOM 2286 C C . ILE A 1 277 ? 28.366 43.649 11.061 1.00 88.31 277 ILE A C 1
ATOM 2288 O O . ILE A 1 277 ? 27.549 42.941 11.655 1.00 88.31 277 ILE A O 1
ATOM 2292 N N . SER A 1 278 ? 28.239 44.978 10.998 1.00 85.12 278 SER A N 1
ATOM 2293 C CA . SER A 1 278 ? 27.155 45.718 11.661 1.00 85.12 278 SER A CA 1
ATOM 2294 C C . SER A 1 278 ? 25.773 45.343 11.110 1.00 85.12 278 SER A C 1
ATOM 2296 O O . SER A 1 278 ? 24.824 45.143 11.873 1.00 85.12 278 SER A O 1
ATOM 2298 N N . ILE A 1 279 ? 25.664 45.155 9.790 1.00 90.25 279 ILE A N 1
ATOM 2299 C CA . ILE A 1 279 ? 24.430 44.700 9.135 1.00 90.25 279 ILE A CA 1
ATOM 2300 C C . ILE A 1 279 ? 24.071 43.282 9.598 1.00 90.25 279 ILE A C 1
ATOM 2302 O O . ILE A 1 279 ? 22.930 43.039 9.999 1.00 90.25 279 ILE A O 1
ATOM 2306 N N . ILE A 1 280 ? 25.033 42.356 9.620 1.00 90.50 280 ILE A N 1
ATOM 2307 C CA . ILE A 1 280 ? 24.812 40.969 10.057 1.00 90.50 280 ILE A CA 1
ATOM 2308 C C . ILE A 1 280 ? 24.359 40.915 11.525 1.00 90.50 280 ILE A C 1
ATOM 2310 O O . ILE A 1 280 ? 23.388 40.223 11.845 1.00 90.50 280 ILE A O 1
ATOM 2314 N N . LEU A 1 281 ? 24.993 41.690 12.412 1.00 90.00 281 LEU A N 1
ATOM 2315 C CA . LEU A 1 281 ? 24.591 41.809 13.819 1.00 90.00 281 LEU A CA 1
ATOM 2316 C C . LEU A 1 281 ? 23.160 42.342 13.970 1.00 90.00 281 LEU A C 1
ATOM 2318 O O . LEU A 1 281 ? 22.395 41.813 14.780 1.00 90.00 281 LEU A O 1
ATOM 2322 N N . SER A 1 282 ? 22.759 43.317 13.149 1.00 89.94 282 SER A N 1
ATOM 2323 C CA . SER A 1 282 ? 21.390 43.848 13.161 1.00 89.94 282 SER A CA 1
ATOM 2324 C C . SER A 1 282 ? 20.354 42.777 12.789 1.00 89.94 282 SER A C 1
ATOM 2326 O O . SER A 1 282 ? 19.341 42.625 13.479 1.00 89.94 282 SER A O 1
ATOM 2328 N N . PHE A 1 283 ? 20.643 41.945 11.780 1.00 90.38 283 PHE A N 1
ATOM 2329 C CA . PHE A 1 283 ? 19.774 40.836 11.383 1.00 90.38 283 PHE A CA 1
ATOM 2330 C C . PHE A 1 283 ? 19.650 39.775 12.478 1.00 90.38 283 PHE A C 1
ATOM 2332 O O . PHE A 1 283 ? 18.552 39.264 12.711 1.00 90.38 283 PHE A O 1
ATOM 2339 N N . ILE A 1 284 ? 20.739 39.466 13.188 1.00 90.81 284 ILE A N 1
ATOM 2340 C CA . ILE A 1 284 ? 20.723 38.499 14.295 1.00 90.81 284 ILE A CA 1
ATOM 2341 C C . ILE A 1 284 ? 19.841 39.004 15.446 1.00 90.81 284 ILE A C 1
ATOM 2343 O O . ILE A 1 284 ? 19.029 38.239 15.977 1.00 90.81 284 ILE A O 1
ATOM 2347 N N . ILE A 1 285 ? 19.936 40.292 15.797 1.00 91.75 285 ILE A N 1
ATOM 2348 C CA . ILE A 1 285 ? 19.116 40.908 16.853 1.00 91.75 285 ILE A CA 1
ATOM 2349 C C . ILE A 1 285 ? 17.633 40.914 16.456 1.00 91.75 285 ILE A C 1
ATOM 2351 O O . ILE A 1 285 ? 16.781 40.482 17.239 1.00 91.75 285 ILE A O 1
ATOM 2355 N N . ILE A 1 286 ? 17.316 41.329 15.224 1.00 91.62 286 ILE A N 1
ATOM 2356 C CA . ILE A 1 286 ? 15.943 41.329 14.691 1.00 91.62 286 ILE A CA 1
ATOM 2357 C C . ILE A 1 286 ? 15.364 39.910 14.702 1.00 91.62 286 ILE A C 1
ATOM 2359 O O . ILE A 1 286 ? 14.242 39.690 15.166 1.00 91.62 286 ILE A O 1
ATOM 2363 N N . TYR A 1 287 ? 16.138 38.922 14.255 1.00 90.06 287 TYR A N 1
ATOM 2364 C CA . TYR A 1 287 ? 15.717 37.525 14.257 1.00 90.06 287 TYR A CA 1
ATOM 2365 C C . TYR A 1 287 ? 15.460 36.995 15.679 1.00 90.06 287 TYR A C 1
ATOM 2367 O O . TYR A 1 287 ? 14.461 36.304 15.918 1.00 90.06 287 TYR A O 1
ATOM 2375 N N . GLY A 1 288 ? 16.309 37.361 16.647 1.00 89.00 288 GLY A N 1
ATOM 2376 C CA . GLY A 1 288 ? 16.123 37.048 18.065 1.00 89.00 288 GLY A CA 1
ATOM 2377 C C . GLY A 1 288 ? 14.821 37.624 18.633 1.00 89.00 288 GLY A C 1
ATOM 2378 O O . GLY A 1 288 ? 14.035 36.892 19.246 1.00 89.00 288 GLY A O 1
ATOM 2379 N N . LEU A 1 289 ? 14.541 38.902 18.356 1.00 90.44 289 LEU A N 1
ATOM 2380 C CA . LEU A 1 289 ? 13.306 39.581 18.765 1.00 90.44 289 LEU A CA 1
ATOM 2381 C C . LEU A 1 289 ? 12.060 38.916 18.163 1.00 90.44 289 LEU A C 1
ATOM 2383 O O . LEU A 1 289 ? 11.107 38.622 18.891 1.00 90.44 289 LEU A O 1
ATOM 2387 N N . ILE A 1 290 ? 12.085 38.582 16.867 1.00 87.44 290 ILE A N 1
ATOM 2388 C CA . ILE A 1 290 ? 10.983 37.876 16.194 1.00 87.44 290 ILE A CA 1
ATOM 2389 C C . ILE A 1 290 ? 10.720 36.520 16.866 1.00 87.44 290 ILE A C 1
ATOM 2391 O O . ILE A 1 290 ? 9.566 36.176 17.151 1.00 87.44 290 ILE A O 1
ATOM 2395 N N . LYS A 1 291 ? 11.770 35.752 17.193 1.00 85.62 291 LYS A N 1
ATOM 2396 C CA . LYS A 1 291 ? 11.616 34.461 17.884 1.00 85.62 291 LYS A CA 1
ATOM 2397 C C . LYS A 1 291 ? 11.014 34.610 19.284 1.00 85.62 291 LYS A C 1
ATOM 2399 O O . LYS A 1 291 ? 10.171 33.787 19.662 1.00 85.62 291 LYS A O 1
ATOM 2404 N N . CYS A 1 292 ? 11.407 35.636 20.038 1.00 84.12 292 CYS A N 1
ATOM 2405 C CA . CYS A 1 292 ? 10.843 35.929 21.358 1.00 84.12 292 CYS A CA 1
ATOM 2406 C C . CYS A 1 292 ? 9.355 36.296 21.273 1.00 84.12 292 CYS A C 1
ATOM 2408 O O . CYS A 1 292 ? 8.541 35.712 21.994 1.00 84.12 292 CYS A O 1
ATOM 2410 N N . ILE A 1 293 ? 8.974 37.159 20.325 1.00 85.56 293 ILE A N 1
ATOM 2411 C CA . ILE A 1 293 ? 7.572 37.542 20.091 1.00 85.56 293 ILE A CA 1
ATOM 2412 C C . ILE A 1 293 ? 6.727 36.313 19.717 1.00 85.56 293 ILE A C 1
ATOM 2414 O O . ILE A 1 293 ? 5.635 36.111 20.261 1.00 85.56 293 ILE A O 1
ATOM 2418 N N . MET A 1 294 ? 7.236 35.431 18.848 1.00 82.19 294 MET A N 1
ATOM 2419 C CA . MET A 1 294 ? 6.525 34.201 18.479 1.00 82.19 294 MET A CA 1
ATOM 2420 C C . MET A 1 294 ? 6.355 33.230 19.655 1.00 82.19 294 MET A C 1
ATOM 2422 O O . MET A 1 294 ? 5.289 32.619 19.794 1.00 82.19 294 MET A O 1
ATOM 2426 N N . LYS A 1 295 ? 7.376 33.074 20.513 1.00 79.94 295 LYS A N 1
ATOM 2427 C CA . LYS A 1 295 ? 7.271 32.247 21.728 1.00 79.94 295 LYS A CA 1
ATOM 2428 C C . LYS A 1 295 ? 6.222 32.808 22.692 1.00 79.94 295 LYS A C 1
ATOM 2430 O O . LYS A 1 295 ? 5.387 32.037 23.168 1.00 79.94 295 LYS A O 1
ATOM 2435 N N . GLY A 1 296 ? 6.201 34.127 22.903 1.00 81.56 296 GLY A N 1
ATOM 2436 C CA . GLY A 1 296 ? 5.193 34.799 23.730 1.00 81.56 296 GLY A CA 1
ATOM 2437 C C . GLY A 1 296 ? 3.765 34.575 23.219 1.00 81.56 296 GLY A C 1
ATOM 2438 O O . GLY A 1 296 ? 2.878 34.194 23.986 1.00 81.56 296 GLY A O 1
ATOM 2439 N N . ARG A 1 297 ? 3.550 34.690 21.899 1.00 79.06 297 ARG A N 1
ATOM 2440 C CA . ARG A 1 297 ? 2.246 34.412 21.265 1.00 79.06 297 ARG A CA 1
ATOM 2441 C C . ARG A 1 297 ? 1.793 32.963 21.457 1.00 79.06 297 ARG A C 1
ATOM 2443 O O . ARG A 1 297 ? 0.638 32.724 21.810 1.00 79.06 297 ARG A O 1
ATOM 2450 N N . LYS A 1 298 ? 2.694 31.988 21.274 1.00 74.50 298 LYS A N 1
ATOM 2451 C CA . LYS A 1 298 ? 2.376 30.563 21.493 1.00 74.50 298 LYS A CA 1
ATOM 2452 C C . LYS A 1 298 ? 1.995 30.277 22.944 1.00 74.50 298 LYS A C 1
ATOM 2454 O O . LYS A 1 298 ? 1.078 29.493 23.181 1.00 74.50 298 LYS A O 1
ATOM 2459 N N . TRP A 1 299 ? 2.675 30.903 23.903 1.00 75.44 299 TRP A N 1
ATOM 2460 C CA . TRP A 1 299 ? 2.385 30.710 25.322 1.00 75.44 299 TRP A CA 1
ATOM 2461 C C . TRP A 1 299 ? 1.013 31.279 25.708 1.00 75.44 299 TRP A C 1
ATOM 2463 O O . TRP A 1 299 ? 0.220 30.571 26.330 1.00 75.44 299 TRP A O 1
ATOM 2473 N N . LYS A 1 300 ? 0.674 32.484 25.223 1.00 78.25 300 LYS A N 1
ATOM 2474 C CA . LYS A 1 300 ? -0.642 33.110 25.442 1.00 78.25 300 LYS A CA 1
ATOM 2475 C C . LYS A 1 300 ? -1.789 32.246 24.896 1.00 78.25 300 LYS A C 1
ATOM 2477 O O . LYS A 1 300 ? -2.731 31.952 25.630 1.00 78.25 300 LYS A O 1
ATOM 2482 N N . ASN A 1 301 ? -1.654 31.723 23.672 1.00 75.62 301 ASN A N 1
ATOM 2483 C CA . ASN A 1 301 ? -2.653 30.820 23.082 1.00 75.62 301 ASN A CA 1
ATOM 2484 C C . ASN A 1 301 ? -2.811 29.512 23.875 1.00 75.62 301 ASN A C 1
ATOM 2486 O O . ASN A 1 301 ? -3.915 28.981 23.989 1.00 75.62 301 ASN A O 1
ATOM 2490 N N . LYS A 1 302 ? -1.720 28.980 24.445 1.00 76.88 302 LYS A N 1
ATOM 2491 C CA . LYS A 1 302 ? -1.760 27.742 25.237 1.00 76.88 302 LYS A CA 1
ATOM 2492 C C . LYS A 1 302 ? -2.510 27.934 26.560 1.00 76.88 302 LYS A C 1
ATOM 2494 O O . LYS A 1 302 ? -3.242 27.035 26.965 1.00 76.88 302 LYS A O 1
ATOM 2499 N N . ILE A 1 303 ? -2.357 29.092 27.209 1.00 79.25 303 ILE A N 1
ATOM 2500 C CA . ILE A 1 303 ? -3.084 29.439 28.443 1.00 79.25 303 ILE A CA 1
ATOM 2501 C C . ILE A 1 303 ? -4.578 29.620 28.156 1.00 79.25 303 ILE A C 1
ATOM 2503 O O . ILE A 1 303 ? -5.407 29.059 28.872 1.00 79.25 303 ILE A O 1
ATOM 2507 N N . GLN A 1 304 ? -4.922 30.325 27.076 1.00 78.31 304 GLN A N 1
ATOM 2508 C CA . GLN A 1 304 ? -6.313 30.590 26.701 1.00 78.31 304 GLN A CA 1
ATOM 2509 C C . GLN A 1 304 ? -7.072 29.288 26.386 1.00 78.31 304 GLN A C 1
ATOM 2511 O O . GLN A 1 304 ? -8.128 29.027 26.961 1.00 78.31 304 GLN A O 1
ATOM 2516 N N . LYS A 1 305 ? -6.445 28.383 25.621 1.00 74.06 305 LYS A N 1
ATOM 2517 C CA . LYS A 1 305 ? -7.003 27.059 25.301 1.00 74.06 305 LYS A CA 1
ATOM 2518 C C . LYS A 1 305 ? -7.177 26.159 26.534 1.00 74.06 305 LYS A C 1
ATOM 2520 O O . LYS A 1 305 ? -8.082 25.331 26.588 1.00 74.06 305 LYS A O 1
ATOM 2525 N N . LYS A 1 306 ? -6.327 26.323 27.557 1.00 75.31 306 LYS A N 1
ATOM 2526 C CA . LYS A 1 306 ? -6.440 25.578 28.823 1.00 75.31 306 LYS A CA 1
ATOM 2527 C C . LYS A 1 306 ? -7.647 26.040 29.651 1.00 75.31 306 LYS A C 1
ATOM 2529 O O . LYS A 1 306 ? -8.241 25.218 30.345 1.00 75.31 306 LYS A O 1
ATOM 2534 N N . HIS A 1 307 ? -8.019 27.320 29.568 1.00 74.19 307 HIS A N 1
ATOM 2535 C CA . HIS A 1 307 ? -9.217 27.854 30.224 1.00 74.19 307 HIS A CA 1
ATOM 2536 C C . HIS A 1 307 ? -10.512 27.407 29.534 1.00 74.19 307 HIS A C 1
ATOM 2538 O O . HIS A 1 307 ? -11.446 27.008 30.231 1.00 74.19 307 HIS A O 1
ATOM 2544 N N . GLU A 1 308 ? -10.553 27.404 28.199 1.00 74.25 308 GLU A N 1
ATOM 2545 C CA . GLU A 1 308 ? -11.714 26.933 27.423 1.00 74.25 308 GLU A CA 1
ATOM 2546 C C . GLU A 1 308 ? -11.987 25.443 27.662 1.00 74.25 308 GLU A C 1
ATOM 2548 O O . GLU A 1 308 ? -13.079 25.086 28.103 1.00 74.25 308 GLU A O 1
ATOM 2553 N N . ASN A 1 309 ? -10.961 24.590 27.541 1.00 69.75 309 ASN A N 1
ATOM 2554 C CA . ASN A 1 309 ? -11.103 23.150 27.785 1.00 69.75 309 ASN A CA 1
ATOM 2555 C C . ASN A 1 309 ? -11.583 22.832 29.213 1.00 69.75 309 ASN A C 1
ATOM 2557 O O . ASN A 1 309 ? -12.290 21.851 29.429 1.00 69.75 309 ASN A O 1
ATOM 2561 N N . LYS A 1 310 ? -11.208 23.642 30.216 1.00 73.75 310 LYS A N 1
ATOM 2562 C CA . LYS A 1 310 ? -11.635 23.427 31.610 1.00 73.75 310 LYS A CA 1
ATOM 2563 C C . LYS A 1 310 ? -13.107 23.804 31.827 1.00 73.75 310 LYS A C 1
ATOM 2565 O O . LYS A 1 310 ? -13.748 23.209 32.691 1.00 73.75 310 LYS A O 1
ATOM 2570 N N . LYS A 1 311 ? -13.637 24.766 31.062 1.00 72.19 311 LYS A N 1
ATOM 2571 C CA . LYS A 1 311 ? -15.064 25.129 31.067 1.00 72.19 311 LYS A CA 1
ATOM 2572 C C . LYS A 1 311 ? -15.901 24.036 30.400 1.00 72.19 311 LYS A C 1
ATOM 2574 O O . LYS A 1 311 ? -16.843 23.546 31.011 1.00 72.19 311 LYS A O 1
ATOM 2579 N N . GLU A 1 312 ? -15.478 23.588 29.223 1.00 69.12 312 GLU A N 1
ATOM 2580 C CA . GLU A 1 312 ? -16.187 22.572 28.436 1.00 69.12 312 GLU A CA 1
ATOM 2581 C C . GLU A 1 312 ? -16.210 21.209 29.150 1.00 69.12 312 GLU A C 1
ATOM 2583 O O . GLU A 1 312 ? -17.244 20.551 29.235 1.00 69.12 312 GLU A O 1
ATOM 2588 N N . CYS A 1 313 ? -15.099 20.819 29.786 1.00 65.12 313 CYS A N 1
ATOM 2589 C CA . CYS A 1 313 ? -15.031 19.568 30.541 1.00 65.12 313 CYS A CA 1
ATOM 2590 C C . CYS A 1 313 ? -15.949 19.577 31.781 1.00 65.12 313 CYS A C 1
ATOM 2592 O O . CYS A 1 313 ? -16.557 18.555 32.100 1.00 65.12 313 CYS A O 1
ATOM 2594 N N . LYS A 1 314 ? -16.121 20.729 32.455 1.00 69.38 314 LYS A N 1
ATOM 2595 C CA . LYS A 1 314 ? -17.090 20.865 33.561 1.00 69.38 314 LYS A CA 1
ATOM 2596 C C . LYS A 1 314 ? -18.534 20.682 33.084 1.00 69.38 314 LYS A C 1
ATOM 2598 O O . LYS A 1 314 ? -19.313 20.037 33.778 1.00 69.38 314 LYS A O 1
ATOM 2603 N N . GLU A 1 315 ? -18.863 21.200 31.906 1.00 72.69 315 GLU A N 1
ATOM 2604 C CA . GLU A 1 315 ? -20.208 21.124 31.327 1.00 72.69 315 GLU A CA 1
ATOM 2605 C C . GLU A 1 315 ? -20.539 19.715 30.804 1.00 72.69 315 GLU A C 1
ATOM 2607 O O . GLU A 1 315 ? -21.630 19.192 31.030 1.00 72.69 315 GLU A O 1
ATOM 2612 N N . ILE A 1 316 ? -19.566 19.037 30.183 1.00 61.06 316 ILE A N 1
ATOM 2613 C CA . ILE A 1 316 ? -19.712 17.632 29.776 1.00 61.06 316 ILE A CA 1
ATOM 2614 C C . ILE A 1 316 ? -19.872 16.734 31.007 1.00 61.06 316 ILE A C 1
ATOM 2616 O O . ILE A 1 316 ? -20.738 15.862 31.019 1.00 61.06 316 ILE A O 1
ATOM 2620 N N . THR A 1 317 ? -19.085 16.961 32.063 1.00 60.16 317 THR A N 1
ATOM 2621 C CA . THR A 1 317 ? -19.158 16.145 33.284 1.00 60.16 317 THR A CA 1
ATOM 2622 C C . THR A 1 317 ? -20.517 16.284 33.976 1.00 60.16 317 THR A C 1
ATOM 2624 O O . THR A 1 317 ? -21.047 15.278 34.442 1.00 60.16 317 THR A O 1
ATOM 2627 N N . SER A 1 318 ? -21.129 17.479 34.000 1.00 59.81 318 SER A N 1
ATOM 2628 C CA . SER A 1 318 ? -22.470 17.639 34.585 1.00 59.81 318 SER A CA 1
ATOM 2629 C C . SER A 1 318 ? -23.538 16.897 33.775 1.00 59.81 318 SER A C 1
ATOM 2631 O O . SER A 1 318 ? -24.338 16.172 34.358 1.00 59.81 318 SER A O 1
ATOM 2633 N N . ARG A 1 319 ? -23.490 16.981 32.436 1.00 61.22 319 ARG A N 1
ATOM 2634 C CA . ARG A 1 319 ? -24.419 16.260 31.544 1.00 61.22 319 ARG A CA 1
ATOM 2635 C C . ARG A 1 319 ? -24.257 14.743 31.606 1.00 61.22 319 ARG A C 1
ATOM 2637 O O . ARG A 1 319 ? -25.228 14.008 31.449 1.00 61.22 319 ARG A O 1
ATOM 2644 N N . VAL A 1 320 ? -23.031 14.256 31.801 1.00 55.19 320 VAL A N 1
ATOM 2645 C CA . VAL A 1 320 ? -22.771 12.822 31.983 1.00 55.19 320 VAL A CA 1
ATOM 2646 C C . VAL A 1 320 ? -23.312 12.351 33.330 1.00 55.19 320 VAL A C 1
ATOM 2648 O O . VAL A 1 320 ? -23.933 11.295 33.374 1.00 55.19 320 VAL A O 1
ATOM 2651 N N . LYS A 1 321 ? -23.148 13.133 34.405 1.00 50.69 321 LYS A N 1
ATOM 2652 C CA . LYS A 1 321 ? -23.672 12.778 35.733 1.00 50.69 321 LYS A CA 1
ATOM 2653 C C . LYS A 1 321 ? -25.203 12.685 35.734 1.00 50.69 321 LYS A C 1
ATOM 2655 O O . LYS A 1 321 ? -25.743 11.691 36.203 1.00 50.69 321 LYS A O 1
ATOM 2660 N N . GLU A 1 322 ? -25.868 13.644 35.090 1.00 54.88 322 GLU A N 1
ATOM 2661 C CA . GLU A 1 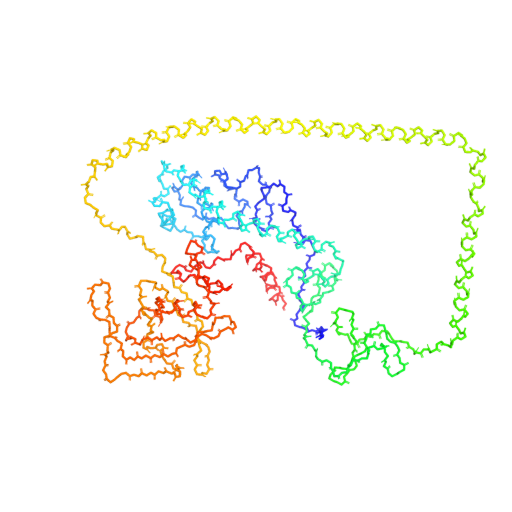322 ? -27.325 13.659 34.893 1.00 54.88 322 GLU A CA 1
ATOM 2662 C C . GLU A 1 322 ? -27.810 12.460 34.053 1.00 54.88 322 GLU A C 1
ATOM 2664 O O . GLU A 1 322 ? -28.815 11.822 34.366 1.00 54.88 322 GLU A O 1
ATOM 2669 N N . LYS A 1 323 ? -27.055 12.069 33.014 1.00 47.84 323 LYS A N 1
ATOM 2670 C CA . LYS A 1 323 ? -27.371 10.866 32.228 1.00 47.84 323 LYS A CA 1
ATOM 2671 C C . LYS A 1 323 ? -27.150 9.567 32.998 1.00 47.84 323 LYS A C 1
ATOM 2673 O O . LYS A 1 323 ? -27.934 8.643 32.812 1.00 47.84 323 LYS A O 1
ATOM 2678 N N . ILE A 1 324 ? -26.109 9.466 33.826 1.00 45.75 324 ILE A N 1
ATOM 2679 C CA . ILE A 1 324 ? -25.841 8.258 34.623 1.00 45.75 324 ILE A CA 1
ATOM 2680 C C . ILE A 1 324 ? -26.963 8.031 35.646 1.00 45.75 324 ILE A C 1
ATOM 2682 O O . ILE A 1 324 ? -27.409 6.894 35.785 1.00 45.75 324 ILE A O 1
ATOM 2686 N N . GLU A 1 325 ? -27.480 9.089 36.280 1.00 46.50 325 GLU A N 1
ATOM 2687 C CA . GLU A 1 325 ? -28.650 8.984 37.170 1.00 46.50 325 GLU A CA 1
ATOM 2688 C C . GLU A 1 325 ? -29.900 8.491 36.421 1.00 46.50 325 GLU A C 1
ATOM 2690 O O . GLU A 1 325 ? -30.606 7.613 36.917 1.00 46.50 325 GLU A O 1
ATOM 2695 N N . MET A 1 326 ? -30.127 8.941 35.180 1.00 41.03 326 MET A N 1
ATOM 2696 C CA . MET A 1 326 ? -31.221 8.410 34.352 1.00 41.03 326 MET A CA 1
ATOM 2697 C C . MET A 1 326 ? -31.019 6.948 33.926 1.00 41.03 326 MET A C 1
ATOM 2699 O O . MET A 1 326 ? -31.989 6.195 33.851 1.00 41.03 326 MET A O 1
ATOM 2703 N N . TYR A 1 327 ? -29.781 6.514 33.664 1.00 33.16 327 TYR A N 1
ATOM 2704 C CA . TYR A 1 327 ? -29.508 5.123 33.286 1.00 33.16 327 TYR A CA 1
ATOM 2705 C C . TYR A 1 327 ? -29.693 4.142 34.450 1.00 33.16 327 TYR A C 1
ATOM 2707 O O . TYR A 1 327 ? -30.106 3.011 34.209 1.00 33.16 327 TYR A O 1
ATOM 2715 N N . GLN A 1 328 ? -29.462 4.555 35.701 1.00 37.44 328 GLN A N 1
ATOM 2716 C CA . GLN A 1 328 ? -29.689 3.679 36.859 1.00 37.44 328 GLN A CA 1
ATOM 2717 C C . GLN A 1 328 ? -31.177 3.400 37.128 1.00 37.44 328 GLN A C 1
ATOM 2719 O O . GLN A 1 328 ? -31.506 2.355 37.685 1.00 37.44 328 GLN A O 1
ATOM 2724 N N . LEU A 1 329 ? -32.086 4.270 36.674 1.00 36.41 329 LEU A N 1
ATOM 2725 C CA . LEU A 1 329 ? -33.534 4.030 36.747 1.00 36.41 329 LEU A CA 1
ATOM 2726 C C . LEU A 1 329 ? -34.066 3.187 35.578 1.00 36.41 329 LEU A C 1
ATOM 2728 O O . LEU A 1 329 ? -35.149 2.613 35.670 1.00 36.41 329 LEU A O 1
ATOM 2732 N N . ALA A 1 330 ? -33.297 3.048 34.500 1.00 32.91 330 ALA A N 1
ATOM 2733 C CA . ALA A 1 330 ? -33.672 2.282 33.318 1.00 32.91 330 ALA A CA 1
ATOM 2734 C C . ALA A 1 330 ? -33.042 0.877 33.331 1.00 32.91 330 ALA A C 1
ATOM 2736 O O . ALA A 1 330 ? -32.429 0.448 32.356 1.00 32.91 330 ALA A O 1
ATOM 2737 N N . ASN A 1 331 ? -33.218 0.136 34.431 1.00 26.75 331 ASN A N 1
ATOM 2738 C CA . ASN A 1 331 ? -32.982 -1.312 34.485 1.00 26.75 331 ASN A CA 1
ATOM 2739 C C . ASN A 1 331 ? -34.076 -2.043 33.682 1.00 26.75 331 ASN A C 1
ATOM 2741 O O . ASN A 1 331 ? -34.924 -2.752 34.220 1.00 26.75 331 ASN A O 1
ATOM 2745 N N . VAL A 1 332 ? -34.087 -1.836 32.367 1.00 27.28 332 VAL A N 1
ATOM 2746 C CA . VAL A 1 332 ? -34.935 -2.569 31.431 1.00 27.28 332 VAL A CA 1
ATOM 2747 C C . VAL A 1 332 ? -34.050 -3.563 30.697 1.00 27.28 332 VAL A C 1
ATOM 2749 O O . VAL A 1 332 ? -33.036 -3.205 30.102 1.00 27.28 332 VAL A O 1
ATOM 2752 N N . ARG A 1 333 ? -34.443 -4.836 30.807 1.00 25.39 333 ARG A N 1
ATOM 2753 C CA . ARG A 1 333 ? -33.821 -6.014 30.195 1.00 25.39 333 ARG A CA 1
ATOM 2754 C C . ARG A 1 333 ? -33.269 -5.721 28.800 1.00 25.39 333 ARG A C 1
ATOM 2756 O O . ARG A 1 333 ? -33.989 -5.240 27.930 1.00 25.39 333 ARG A O 1
ATOM 2763 N N . ILE A 1 334 ? -32.007 -6.100 28.613 1.00 26.34 334 ILE A N 1
ATOM 2764 C CA . ILE A 1 334 ? -31.256 -6.040 27.359 1.00 26.34 334 ILE A CA 1
ATOM 2765 C C . ILE A 1 334 ? -32.028 -6.824 26.288 1.00 26.34 334 ILE A C 1
ATOM 2767 O O . ILE A 1 334 ? -31.999 -8.052 26.255 1.00 26.34 334 ILE A O 1
ATOM 2771 N N . GLN A 1 335 ? -32.753 -6.110 25.428 1.00 26.00 335 GLN A N 1
ATOM 2772 C CA . GLN A 1 335 ? -33.315 -6.661 24.202 1.00 26.00 335 GLN A CA 1
ATOM 2773 C C . GLN A 1 335 ? -32.247 -6.614 23.108 1.00 26.00 335 GLN A C 1
ATOM 2775 O O . GLN A 1 335 ? -31.711 -5.551 22.810 1.00 26.00 335 GLN A O 1
ATOM 2780 N N . SER A 1 336 ? -31.970 -7.791 22.542 1.00 27.27 336 SER A N 1
ATOM 2781 C CA . SER A 1 336 ? -31.302 -8.058 21.261 1.00 27.27 336 SER A CA 1
ATOM 2782 C C . SER A 1 336 ? -30.021 -7.272 20.957 1.00 27.27 336 SER A C 1
ATOM 2784 O O . SER A 1 336 ? -30.044 -6.091 20.609 1.00 27.27 336 SER A O 1
ATOM 2786 N N . VAL A 1 337 ? -28.896 -7.991 20.966 1.00 25.78 337 VAL A N 1
ATOM 2787 C CA . VAL A 1 337 ? -27.644 -7.563 20.338 1.00 25.78 337 VAL A CA 1
ATOM 2788 C C . VAL A 1 337 ? -27.941 -7.174 18.891 1.00 25.78 337 VAL A C 1
ATOM 2790 O O . VAL A 1 337 ? -28.298 -8.003 18.057 1.00 25.78 337 VAL A O 1
ATOM 2793 N N . VAL A 1 338 ? -27.823 -5.876 18.628 1.00 28.05 338 VAL A N 1
ATOM 2794 C CA . VAL A 1 338 ? -27.869 -5.268 17.303 1.00 28.05 338 VAL A CA 1
ATOM 2795 C C . VAL A 1 338 ? -26.961 -6.069 16.376 1.00 28.05 338 VAL A C 1
ATOM 2797 O O . VAL A 1 338 ? -25.778 -6.257 16.671 1.00 28.05 338 VAL A O 1
ATOM 2800 N N . SER A 1 339 ? -27.512 -6.519 15.248 1.00 30.89 339 SER A N 1
ATOM 2801 C CA . SER A 1 339 ? -26.793 -7.156 14.147 1.00 30.89 339 SER A CA 1
ATOM 2802 C C . SER A 1 339 ? -25.855 -6.147 13.478 1.00 30.89 339 SER A C 1
ATOM 2804 O O . SER A 1 339 ? -26.049 -5.709 12.344 1.00 30.89 339 SER A O 1
ATOM 2806 N N . SER A 1 340 ? -24.814 -5.745 14.196 1.00 39.44 340 SER A N 1
ATOM 2807 C CA . SER A 1 340 ? -23.563 -5.335 13.588 1.00 39.44 340 SER A CA 1
ATOM 2808 C C . SER A 1 340 ? -23.140 -6.555 12.781 1.00 39.44 340 SER A C 1
ATOM 2810 O O . SER A 1 340 ? -22.694 -7.537 13.366 1.00 39.44 340 SER A O 1
ATOM 2812 N N . ILE A 1 341 ? -23.365 -6.561 11.466 1.00 40.81 341 ILE A N 1
ATOM 2813 C CA . ILE A 1 341 ? -22.786 -7.586 10.596 1.00 40.81 341 ILE A CA 1
ATOM 2814 C C . ILE A 1 341 ? -21.279 -7.374 10.718 1.00 40.81 341 ILE A C 1
ATOM 2816 O O . ILE A 1 341 ? -20.702 -6.499 10.068 1.00 40.81 341 ILE A O 1
ATOM 2820 N N . GLY A 1 342 ? -20.665 -8.070 11.676 1.00 50.03 342 GLY A N 1
ATOM 2821 C CA . GLY A 1 342 ? -19.238 -8.021 11.913 1.00 50.03 342 GLY A CA 1
ATOM 2822 C C . GLY A 1 342 ? -18.553 -8.348 10.598 1.00 50.03 342 GLY A C 1
ATOM 2823 O O . GLY A 1 342 ? -18.986 -9.242 9.868 1.00 50.03 342 GLY A O 1
ATOM 2824 N N . LYS A 1 343 ? -17.516 -7.586 10.246 1.00 60.09 343 LYS A N 1
ATOM 2825 C CA . LYS A 1 343 ? -16.711 -7.926 9.075 1.00 60.09 343 LYS A CA 1
ATOM 2826 C C . LYS A 1 343 ? -16.091 -9.287 9.344 1.00 60.09 343 LYS A C 1
ATOM 2828 O O . LYS A 1 343 ? -15.214 -9.388 10.198 1.00 60.09 343 LYS A O 1
ATOM 2833 N N . GLN A 1 344 ? -16.567 -10.302 8.633 1.00 72.38 344 GLN A N 1
ATOM 2834 C CA . GLN A 1 344 ? -15.990 -11.631 8.717 1.00 72.38 344 GLN A CA 1
ATOM 2835 C C . GLN A 1 344 ? -14.528 -11.542 8.254 1.00 72.38 344 GLN A C 1
ATOM 2837 O O . GLN A 1 344 ? -14.269 -10.983 7.181 1.00 72.38 344 GLN A O 1
ATOM 2842 N N . PRO A 1 345 ? -13.563 -12.015 9.058 1.00 87.38 345 PRO A N 1
ATOM 2843 C CA . PRO A 1 345 ? -12.139 -11.984 8.733 1.00 87.38 345 PRO A CA 1
ATOM 2844 C C . PRO A 1 345 ? -11.791 -13.071 7.694 1.00 87.38 345 PRO A C 1
ATOM 2846 O O . PRO A 1 345 ? -11.031 -14.001 7.953 1.00 87.38 345 PRO A O 1
ATOM 2849 N N . LEU A 1 346 ? -12.407 -12.962 6.518 1.00 86.69 346 LEU A N 1
ATOM 2850 C CA . LEU A 1 346 ? -12.284 -13.872 5.385 1.00 86.69 346 LEU A CA 1
ATOM 2851 C C . LEU A 1 346 ? -11.198 -13.359 4.433 1.00 86.69 346 LEU A C 1
ATOM 2853 O O . LEU A 1 346 ? -11.271 -12.204 4.018 1.00 86.69 346 LEU A O 1
ATOM 2857 N N . ILE A 1 347 ? -10.211 -14.181 4.076 1.00 85.94 347 ILE A N 1
ATOM 2858 C CA . ILE A 1 347 ? -9.110 -13.826 3.163 1.00 85.94 347 ILE A CA 1
ATOM 2859 C C . ILE A 1 347 ? -8.784 -14.968 2.196 1.00 85.94 347 ILE A C 1
ATOM 2861 O O . ILE A 1 347 ? -9.140 -16.115 2.442 1.00 85.94 347 ILE A O 1
ATOM 2865 N N . ASP A 1 348 ? -8.070 -14.655 1.119 1.00 86.50 348 ASP A N 1
ATOM 2866 C CA . ASP A 1 348 ? -7.534 -15.642 0.183 1.00 86.50 348 ASP A CA 1
ATOM 2867 C C . ASP A 1 348 ? -6.104 -16.034 0.591 1.00 86.50 348 ASP A C 1
ATOM 2869 O O . ASP A 1 348 ? -5.236 -15.166 0.757 1.00 86.50 348 ASP A O 1
ATOM 2873 N N . LEU A 1 349 ? -5.850 -17.338 0.739 1.00 88.75 349 LEU A N 1
ATOM 2874 C CA . LEU A 1 349 ? -4.530 -17.900 1.047 1.00 88.75 349 LEU A CA 1
ATOM 2875 C C . LEU A 1 349 ? -4.131 -18.968 0.032 1.00 88.75 349 LEU A C 1
ATOM 2877 O O . LEU A 1 349 ? -4.969 -19.719 -0.459 1.00 88.75 349 LEU A O 1
ATOM 2881 N N . TYR A 1 350 ? -2.832 -19.057 -0.251 1.00 88.00 350 TYR A N 1
ATOM 2882 C CA . TYR A 1 350 ? -2.282 -20.111 -1.095 1.00 88.00 350 TYR A CA 1
ATOM 2883 C C . TYR A 1 350 ? -2.061 -21.384 -0.285 1.00 88.00 350 TYR A C 1
ATOM 2885 O O . TYR A 1 350 ? -1.384 -21.361 0.746 1.00 88.00 350 TYR A O 1
ATOM 2893 N N . ILE A 1 351 ? -2.540 -22.506 -0.807 1.00 90.75 351 ILE A N 1
ATOM 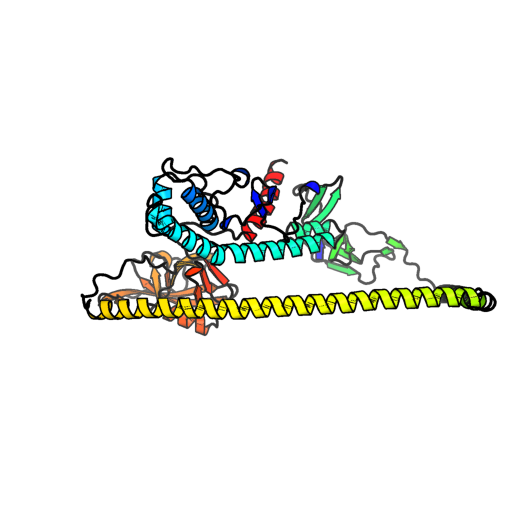2894 C CA . ILE A 1 351 ? -2.197 -23.839 -0.319 1.00 90.75 351 ILE A CA 1
ATOM 2895 C C . ILE A 1 351 ? -1.402 -24.608 -1.372 1.00 90.75 351 ILE A C 1
ATOM 2897 O O . ILE A 1 351 ? -1.538 -24.385 -2.577 1.00 90.75 351 ILE A O 1
ATOM 2901 N N . VAL A 1 352 ? -0.564 -25.532 -0.914 1.00 88.25 352 VAL A N 1
ATOM 2902 C CA . VAL A 1 352 ? 0.193 -26.444 -1.772 1.00 88.25 352 VAL A CA 1
ATOM 2903 C C . VAL A 1 352 ? -0.610 -27.728 -1.968 1.00 88.25 352 VAL A C 1
ATOM 2905 O O . VAL A 1 352 ? -0.891 -28.444 -1.005 1.00 88.25 352 VAL A O 1
ATOM 2908 N N . LYS A 1 353 ? -0.949 -28.030 -3.221 1.00 86.69 353 LYS A N 1
ATOM 2909 C CA . LYS A 1 353 ? -1.506 -29.314 -3.664 1.00 86.69 353 LYS A CA 1
ATOM 2910 C C . LYS A 1 353 ? -0.405 -30.157 -4.322 1.00 86.69 353 LYS A C 1
ATOM 2912 O O . LYS A 1 353 ? 0.716 -29.685 -4.487 1.00 86.69 353 LYS A O 1
ATOM 2917 N N . LYS A 1 354 ? -0.706 -31.414 -4.677 1.00 82.12 354 LYS A N 1
ATOM 2918 C CA . LYS A 1 354 ? 0.276 -32.366 -5.248 1.00 82.12 354 LYS A CA 1
ATOM 2919 C C . LYS A 1 354 ? 1.091 -31.796 -6.420 1.00 82.12 354 LYS A C 1
ATOM 2921 O O . LYS A 1 354 ? 2.304 -31.962 -6.437 1.00 82.12 354 LYS A O 1
ATOM 2926 N N . GLU A 1 355 ? 0.435 -31.122 -7.364 1.00 78.50 355 GLU A N 1
ATOM 2927 C CA . GLU A 1 355 ? 1.056 -30.660 -8.621 1.00 78.50 355 GLU A CA 1
ATOM 2928 C C . GLU A 1 355 ? 1.016 -29.135 -8.802 1.00 78.50 355 GLU A C 1
ATOM 2930 O O . GLU A 1 355 ? 1.583 -28.599 -9.751 1.00 78.50 355 GLU A O 1
ATOM 2935 N N . SER A 1 356 ? 0.340 -28.406 -7.910 1.00 81.38 356 SER A N 1
ATOM 2936 C CA . SER A 1 356 ? 0.095 -26.974 -8.083 1.00 81.38 356 SER A CA 1
ATOM 2937 C C . SER A 1 356 ? -0.102 -26.241 -6.757 1.00 81.38 356 SER A C 1
ATOM 2939 O O . SER A 1 356 ? -0.186 -26.835 -5.680 1.00 81.38 356 SER A O 1
ATOM 2941 N N . LYS A 1 357 ? -0.165 -24.912 -6.842 1.00 82.25 357 LYS A N 1
ATOM 2942 C CA . LYS A 1 357 ? -0.588 -24.033 -5.751 1.00 82.25 357 LYS A CA 1
ATOM 2943 C C . LYS A 1 357 ? -1.982 -23.516 -6.083 1.00 82.25 357 LYS A C 1
ATOM 2945 O O . LYS A 1 357 ? -2.208 -23.084 -7.210 1.00 82.25 357 LYS A O 1
ATOM 2950 N N . GLU A 1 358 ? -2.888 -23.538 -5.117 1.00 85.06 358 GLU A N 1
ATOM 2951 C CA . GLU A 1 358 ? -4.273 -23.090 -5.295 1.00 85.06 358 GLU A CA 1
ATOM 2952 C C . GLU A 1 358 ? -4.627 -22.036 -4.247 1.00 85.06 358 GLU A C 1
ATOM 2954 O O . GLU A 1 358 ? -4.150 -22.103 -3.115 1.00 85.06 358 GLU A O 1
ATOM 2959 N N . ILE A 1 359 ? -5.438 -21.053 -4.634 1.00 84.00 359 ILE A N 1
ATOM 2960 C CA . ILE A 1 359 ? -5.958 -20.027 -3.728 1.00 84.00 359 ILE A CA 1
ATOM 2961 C C . ILE A 1 359 ? -7.257 -20.534 -3.108 1.00 84.00 359 ILE A C 1
ATOM 2963 O O . ILE A 1 359 ? -8.134 -21.009 -3.825 1.00 84.00 359 ILE A O 1
ATOM 2967 N N . MET A 1 360 ? -7.392 -20.391 -1.792 1.00 89.00 360 MET A N 1
ATOM 2968 C CA . MET A 1 360 ? -8.573 -20.816 -1.046 1.00 89.00 360 MET A CA 1
ATOM 2969 C C . MET A 1 360 ? -9.091 -19.726 -0.124 1.00 89.00 360 MET A C 1
ATOM 2971 O O . MET A 1 360 ? -8.307 -19.009 0.508 1.00 89.00 360 MET A O 1
ATOM 2975 N N . LYS A 1 361 ? -10.418 -19.667 0.018 1.00 90.88 361 LYS A N 1
ATOM 2976 C CA . LYS A 1 361 ? -11.083 -18.734 0.926 1.00 90.88 361 LYS A CA 1
ATOM 2977 C C . LYS A 1 361 ? -11.022 -19.258 2.352 1.00 90.88 361 LYS A C 1
ATOM 2979 O O . LYS A 1 361 ? -11.683 -20.238 2.701 1.00 90.88 361 LYS A O 1
ATOM 2984 N N . CYS A 1 362 ? -10.249 -18.562 3.170 1.00 93.62 362 CYS A N 1
ATOM 2985 C CA . CYS A 1 362 ? -9.977 -18.903 4.555 1.00 93.62 362 CYS A CA 1
ATOM 2986 C C . CYS A 1 362 ? -10.656 -17.895 5.483 1.00 93.62 362 CYS A C 1
ATOM 2988 O O . CYS A 1 362 ? -10.346 -16.702 5.436 1.00 93.62 362 CYS A O 1
ATOM 2990 N N . LEU A 1 363 ? -11.581 -18.356 6.322 1.00 92.94 363 LEU A N 1
ATOM 2991 C CA . LEU A 1 363 ? -12.145 -17.551 7.406 1.00 92.94 363 LEU A CA 1
ATOM 2992 C C . LEU A 1 363 ? -11.336 -17.795 8.667 1.00 92.94 363 LEU A C 1
ATOM 2994 O O . LEU A 1 363 ? -11.208 -18.938 9.091 1.00 92.94 363 LEU A O 1
ATOM 2998 N N . PHE A 1 364 ? -10.846 -16.733 9.289 1.00 92.25 364 PHE A N 1
ATOM 2999 C CA . PHE A 1 364 ? -10.318 -16.835 10.642 1.00 92.25 364 PHE A CA 1
ATOM 3000 C C . PHE A 1 364 ? -11.458 -16.771 11.651 1.00 92.25 364 PHE A C 1
ATOM 3002 O O . PHE A 1 364 ? -12.260 -15.845 11.635 1.00 92.25 364 PHE A O 1
ATOM 3009 N N . ASP A 1 365 ? -11.526 -17.722 12.562 1.00 88.94 365 ASP A N 1
ATOM 3010 C CA . ASP A 1 365 ? -12.523 -17.705 13.618 1.00 88.94 365 ASP A CA 1
ATOM 3011 C C . ASP A 1 365 ? -11.856 -18.042 14.943 1.00 88.94 365 ASP A C 1
ATOM 3013 O O . ASP A 1 365 ? -11.685 -19.201 15.297 1.00 88.94 365 ASP A O 1
ATOM 3017 N N . SER A 1 366 ? -11.475 -17.011 15.698 1.00 84.06 366 SER A N 1
ATOM 3018 C CA . SER A 1 366 ? -10.926 -17.207 17.042 1.00 84.06 366 SER A CA 1
ATOM 3019 C C . SER A 1 366 ? -11.960 -17.759 18.032 1.00 84.06 366 SER A C 1
ATOM 3021 O O . SER A 1 366 ? -11.589 -18.130 19.138 1.00 84.06 366 SER A O 1
ATOM 3023 N N . GLY A 1 367 ? -13.253 -17.762 17.681 1.00 84.25 367 GLY A N 1
ATOM 3024 C CA . GLY A 1 367 ? -14.296 -18.426 18.461 1.00 84.25 367 GLY A CA 1
ATOM 3025 C C . GLY A 1 367 ? -14.324 -19.940 18.251 1.00 84.25 367 GLY A C 1
ATOM 3026 O O . GLY A 1 367 ? -14.850 -20.652 19.102 1.00 84.25 367 GLY A O 1
ATOM 3027 N N . ALA A 1 368 ? -13.733 -20.440 17.162 1.00 88.69 368 ALA A N 1
ATOM 3028 C CA . ALA A 1 368 ? -13.551 -21.864 16.935 1.00 88.69 368 ALA A CA 1
ATOM 3029 C C . ALA A 1 368 ? -12.244 -22.341 17.580 1.00 88.69 368 ALA A C 1
ATOM 3031 O O . ALA A 1 368 ? -11.180 -21.750 17.386 1.00 88.69 368 ALA A O 1
ATOM 3032 N N . GLU A 1 369 ? -12.310 -23.431 18.339 1.00 89.75 369 GLU A N 1
ATOM 3033 C CA . GLU A 1 369 ? -11.123 -24.056 18.935 1.00 89.75 369 GLU A CA 1
ATOM 3034 C C . GLU A 1 369 ? -10.299 -24.814 17.885 1.00 89.75 369 GLU A C 1
ATOM 3036 O O . GLU A 1 369 ? -9.072 -24.774 17.914 1.00 89.75 369 GLU A O 1
ATOM 3041 N N . ILE A 1 370 ? -10.982 -25.441 16.922 1.00 94.12 370 ILE A N 1
ATOM 3042 C CA . ILE A 1 370 ? -10.394 -26.314 15.902 1.00 94.12 370 ILE A CA 1
ATOM 3043 C C . ILE A 1 370 ? -10.644 -25.806 14.480 1.00 94.12 370 ILE A C 1
ATOM 3045 O O . ILE A 1 370 ? -11.650 -25.151 14.196 1.00 94.12 370 ILE A O 1
ATOM 3049 N N . SER A 1 371 ? -9.735 -26.153 13.572 1.00 97.62 371 SER A N 1
ATOM 3050 C CA . SER A 1 371 ? -9.789 -25.756 12.165 1.00 97.62 371 SER A CA 1
ATOM 3051 C C . SER A 1 371 ? -10.436 -26.807 11.261 1.00 97.62 371 SER A C 1
ATOM 3053 O O . SER A 1 371 ? -10.231 -28.016 11.415 1.00 97.62 371 SER A O 1
ATOM 3055 N N . PHE A 1 372 ? -11.163 -26.340 10.244 1.00 96.62 372 PHE A N 1
ATOM 3056 C CA . PHE A 1 372 ? -11.925 -27.173 9.316 1.00 96.62 372 PHE A CA 1
ATOM 3057 C C . PHE A 1 372 ? -11.576 -26.901 7.855 1.00 96.62 372 PHE A C 1
ATOM 3059 O O . PHE A 1 372 ? -11.268 -25.778 7.461 1.00 96.62 372 PHE A O 1
ATOM 3066 N N . ILE A 1 373 ? -11.719 -27.926 7.022 1.00 96.94 373 ILE A N 1
ATOM 3067 C CA . ILE A 1 373 ? -11.690 -27.828 5.564 1.00 96.94 373 ILE A CA 1
ATOM 3068 C C . ILE A 1 373 ? -12.925 -28.499 4.974 1.00 96.94 373 ILE A C 1
ATOM 3070 O O . ILE A 1 373 ? -13.360 -29.567 5.414 1.00 96.94 373 ILE A O 1
ATOM 3074 N N . LYS A 1 374 ? -13.485 -27.882 3.936 1.00 96.06 374 LYS A N 1
ATOM 3075 C CA . LYS A 1 374 ? -14.599 -28.451 3.184 1.00 96.06 374 LYS A CA 1
ATOM 3076 C C . LYS A 1 374 ? -14.159 -29.705 2.426 1.00 96.06 374 LYS A C 1
ATOM 3078 O O . LYS A 1 374 ? -13.157 -29.683 1.714 1.00 96.06 374 LYS A O 1
ATOM 3083 N N . LYS A 1 375 ? -14.942 -30.785 2.472 1.00 94.25 375 LYS A N 1
ATOM 3084 C CA . LYS A 1 375 ? -14.649 -32.053 1.775 1.00 94.25 375 LYS A CA 1
ATOM 3085 C C . LYS A 1 375 ? -14.286 -31.860 0.305 1.00 94.25 375 LYS A C 1
ATOM 3087 O O . LYS A 1 375 ? -13.280 -32.393 -0.159 1.00 94.25 375 LYS A O 1
ATOM 3092 N N . THR A 1 376 ? -15.056 -31.057 -0.429 1.00 91.38 376 THR A N 1
ATOM 3093 C CA . THR A 1 376 ? -14.823 -30.793 -1.861 1.00 91.38 376 THR A CA 1
ATOM 3094 C C . THR A 1 376 ? -13.467 -30.146 -2.140 1.00 91.38 376 THR A C 1
ATOM 3096 O O . THR A 1 376 ? -12.914 -30.327 -3.224 1.00 91.38 376 THR A O 1
ATOM 3099 N N . SER A 1 377 ? -12.925 -29.436 -1.153 1.00 91.88 377 SER A N 1
ATOM 3100 C CA . SER A 1 377 ? -11.657 -28.715 -1.208 1.00 91.88 377 SER A CA 1
ATOM 3101 C C . SER A 1 377 ? -10.432 -29.594 -0.940 1.00 91.88 377 SER A C 1
ATOM 3103 O O . SER A 1 377 ? -9.311 -29.197 -1.250 1.00 91.88 377 SER A O 1
ATOM 3105 N N . THR A 1 378 ? -10.636 -30.818 -0.441 1.00 92.19 378 THR A N 1
ATOM 3106 C CA . THR A 1 378 ? -9.556 -31.778 -0.140 1.00 92.19 378 THR A CA 1
ATOM 3107 C C . THR A 1 378 ? -8.971 -32.472 -1.374 1.00 92.19 378 THR A C 1
ATOM 3109 O O . THR A 1 378 ? -7.971 -33.187 -1.280 1.00 92.19 378 THR A O 1
ATOM 3112 N N . LYS A 1 379 ? -9.558 -32.252 -2.560 1.00 87.56 379 LYS A N 1
ATOM 3113 C CA . LYS A 1 379 ? -9.060 -32.809 -3.823 1.00 87.56 379 LYS A CA 1
ATOM 3114 C C . LYS A 1 379 ? -7.604 -32.391 -4.050 1.00 87.56 379 LYS A C 1
ATOM 3116 O O . LYS A 1 379 ? -7.288 -31.200 -4.058 1.00 87.56 379 LYS A O 1
ATOM 3121 N N . ASN A 1 380 ? -6.748 -33.383 -4.294 1.00 86.56 380 ASN A N 1
ATOM 3122 C CA . ASN A 1 380 ? -5.307 -33.252 -4.546 1.00 86.56 380 ASN A CA 1
ATOM 3123 C C . ASN A 1 380 ? -4.462 -32.775 -3.352 1.00 86.56 380 ASN A C 1
ATOM 3125 O O . ASN A 1 380 ? -3.312 -32.374 -3.546 1.00 86.56 380 ASN A O 1
ATOM 3129 N N . ILE A 1 381 ? -4.983 -32.860 -2.126 1.00 89.50 381 ILE A N 1
ATOM 3130 C CA . ILE A 1 381 ? -4.162 -32.752 -0.915 1.00 89.50 381 ILE A CA 1
ATOM 3131 C C . ILE A 1 381 ? -3.483 -34.118 -0.678 1.00 89.50 381 ILE A C 1
ATOM 3133 O O . ILE A 1 381 ? -4.157 -35.146 -0.762 1.00 89.50 381 ILE A O 1
ATOM 3137 N N . PRO A 1 382 ? -2.155 -34.179 -0.463 1.00 81.31 382 PRO A N 1
ATOM 3138 C CA . PRO A 1 382 ? -1.427 -35.447 -0.361 1.00 81.31 382 PRO A CA 1
ATOM 3139 C C . PRO A 1 382 ? -1.757 -36.259 0.901 1.00 81.31 382 PRO A C 1
ATOM 3141 O O . PRO A 1 382 ? -1.906 -37.473 0.800 1.00 81.31 382 PRO A O 1
ATOM 3144 N N . ASP A 1 383 ? -1.934 -35.600 2.049 1.00 87.31 383 ASP A N 1
ATOM 3145 C CA . ASP A 1 383 ? -2.004 -36.248 3.366 1.00 87.31 383 ASP A CA 1
ATOM 3146 C C . ASP A 1 383 ? -3.435 -36.268 3.929 1.00 87.31 383 ASP A C 1
ATOM 3148 O O . ASP A 1 383 ? -3.702 -35.710 4.993 1.00 87.31 383 ASP A O 1
ATOM 3152 N N . VAL A 1 384 ? -4.375 -36.874 3.198 1.00 94.81 384 VAL A N 1
ATOM 3153 C CA . VAL A 1 384 ? -5.787 -36.999 3.607 1.00 94.81 384 VAL A CA 1
ATOM 3154 C C . VAL A 1 384 ? -6.048 -38.375 4.220 1.00 94.81 384 VAL A C 1
ATOM 3156 O O . VAL A 1 384 ? -5.778 -39.395 3.588 1.00 94.81 384 VAL A O 1
ATOM 3159 N N . LYS A 1 385 ? -6.621 -38.415 5.427 1.00 95.38 385 LYS A N 1
ATOM 3160 C CA . LYS A 1 385 ? -7.056 -39.643 6.107 1.00 95.38 385 LYS A CA 1
ATOM 3161 C C . LYS A 1 385 ? -8.556 -39.580 6.375 1.00 95.38 385 LYS A C 1
ATOM 3163 O O . LYS A 1 385 ? -9.035 -38.643 7.007 1.00 95.38 385 LYS A O 1
ATOM 3168 N N . TRP A 1 386 ? -9.286 -40.588 5.912 1.00 96.44 386 TRP A N 1
ATOM 3169 C CA . TRP A 1 386 ? -10.728 -40.717 6.125 1.00 96.44 386 TRP A CA 1
ATOM 3170 C C . TRP A 1 386 ? -11.015 -41.674 7.278 1.00 96.44 386 TRP A C 1
ATOM 3172 O O . TRP A 1 386 ? -10.340 -42.692 7.430 1.00 96.44 386 TRP A O 1
ATOM 3182 N N . PHE A 1 387 ? -12.022 -41.352 8.079 1.00 95.69 387 PHE A N 1
ATOM 3183 C CA . PHE A 1 387 ? -12.529 -42.231 9.124 1.00 95.69 387 PHE A CA 1
ATOM 3184 C C . PHE A 1 387 ? -13.537 -43.220 8.533 1.00 95.69 387 PHE A C 1
ATOM 3186 O O . PHE A 1 387 ? -14.203 -42.930 7.542 1.00 95.69 387 PHE A O 1
ATOM 3193 N N . SER A 1 388 ? -13.663 -44.397 9.150 1.00 90.81 388 SER A N 1
ATOM 3194 C CA . SER A 1 388 ? -14.665 -45.402 8.761 1.00 90.81 388 SER A CA 1
ATOM 3195 C C . SER A 1 388 ? -16.101 -44.928 9.007 1.00 90.81 388 SER A C 1
ATOM 3197 O O . SER A 1 388 ? -17.024 -45.366 8.329 1.00 90.81 388 SER A O 1
ATOM 3199 N N . SER A 1 389 ? -16.283 -44.025 9.971 1.00 92.31 389 SER A N 1
ATOM 3200 C CA . SER A 1 389 ? -17.538 -43.341 10.274 1.00 92.31 389 SER A CA 1
ATOM 3201 C C . SER A 1 389 ? -17.246 -41.923 10.788 1.00 92.31 389 SER A C 1
ATOM 3203 O O . SER A 1 389 ? -16.143 -41.694 11.295 1.00 92.31 389 SER A O 1
ATOM 3205 N N . PRO A 1 390 ? -18.176 -40.958 10.646 1.00 94.62 390 PRO A N 1
ATOM 3206 C CA . PRO A 1 390 ? -17.975 -39.603 11.153 1.00 94.62 390 PRO A CA 1
ATOM 3207 C C . PRO A 1 390 ? -17.741 -39.581 12.669 1.00 94.62 390 PRO A C 1
ATOM 3209 O O . PRO A 1 390 ? -18.482 -40.197 13.432 1.00 94.62 390 PRO A O 1
ATOM 3212 N N . ILE A 1 391 ? -16.724 -38.841 13.107 1.00 95.31 391 ILE A N 1
ATOM 3213 C CA . ILE A 1 391 ? -16.318 -38.730 14.513 1.00 95.31 391 ILE A CA 1
ATOM 3214 C C . ILE A 1 391 ? -16.703 -37.348 15.033 1.00 95.31 391 ILE A C 1
ATOM 3216 O O . ILE A 1 391 ? -16.458 -36.347 14.361 1.00 95.31 391 ILE A O 1
ATOM 3220 N N . LYS A 1 392 ? -17.285 -37.277 16.235 1.00 94.50 392 LYS A N 1
ATOM 3221 C CA . LYS A 1 392 ? -17.551 -36.001 16.910 1.00 94.50 392 LYS A CA 1
ATOM 3222 C C . LYS A 1 392 ? -16.224 -35.347 17.300 1.00 94.50 392 LYS A C 1
ATOM 3224 O O . LYS A 1 392 ? -15.469 -35.922 18.078 1.00 94.50 392 LYS A O 1
ATOM 3229 N N . VAL A 1 393 ? -15.962 -34.156 16.773 1.00 92.62 393 VAL A N 1
ATOM 3230 C CA . VAL A 1 393 ? -14.723 -33.394 17.028 1.00 92.62 393 VAL A CA 1
ATOM 3231 C C . VAL A 1 393 ? -14.951 -32.146 17.873 1.00 92.62 393 VAL A C 1
ATOM 3233 O O . VAL A 1 393 ? -14.000 -31.597 18.411 1.00 92.62 393 VAL A O 1
ATOM 3236 N N . GLY A 1 394 ? -16.202 -31.711 18.011 1.00 88.56 394 GLY A N 1
ATOM 3237 C CA . GLY A 1 394 ? -16.561 -30.551 18.815 1.00 88.56 394 GLY A CA 1
ATOM 3238 C C . GLY A 1 394 ? -18.067 -30.343 18.882 1.00 88.56 394 GLY A C 1
ATOM 3239 O O . GLY A 1 394 ? -18.849 -31.208 18.472 1.00 88.56 394 GLY A O 1
ATOM 3240 N N . GLU A 1 395 ? -18.460 -29.184 19.393 1.00 88.56 395 GLU A N 1
ATOM 3241 C CA . GLU A 1 395 ? -19.838 -28.704 19.436 1.00 88.56 395 GLU A CA 1
ATOM 3242 C C . GLU A 1 395 ? -19.886 -27.267 18.914 1.00 88.56 395 GLU A C 1
ATOM 3244 O O . GLU A 1 395 ? -18.941 -26.499 19.105 1.00 88.56 395 GLU A O 1
ATOM 3249 N N . ASP A 1 396 ? -20.962 -26.917 18.214 1.00 82.75 396 ASP A N 1
ATOM 3250 C CA . ASP A 1 396 ? -21.213 -25.535 17.822 1.00 82.75 396 ASP A CA 1
ATOM 3251 C C . ASP A 1 396 ? -21.681 -24.694 19.025 1.00 82.75 396 ASP A C 1
ATOM 3253 O O . ASP A 1 396 ? -21.901 -25.191 20.131 1.00 82.75 396 ASP A O 1
ATOM 3257 N N . PHE A 1 397 ? -21.876 -23.394 18.808 1.00 74.25 397 PHE A N 1
ATOM 3258 C CA . PHE A 1 397 ? -22.344 -22.480 19.855 1.00 74.25 397 PHE A CA 1
ATOM 3259 C C . PHE A 1 397 ? -23.726 -22.849 20.438 1.00 74.25 397 PHE A C 1
ATOM 3261 O O . PHE A 1 397 ? -24.061 -22.426 21.542 1.00 74.25 397 PHE A O 1
ATOM 3268 N N . ASN A 1 398 ? -24.530 -23.636 19.718 1.00 79.25 398 ASN A N 1
ATOM 3269 C CA . ASN A 1 398 ? -25.844 -24.101 20.157 1.00 79.25 398 ASN A CA 1
ATOM 3270 C C . ASN A 1 398 ? -25.791 -25.506 20.796 1.00 79.25 398 ASN A C 1
ATOM 3272 O O . ASN A 1 398 ? -26.841 -26.055 21.127 1.00 79.25 398 ASN A O 1
ATOM 3276 N N . GLY A 1 399 ? -24.599 -26.092 20.967 1.00 83.88 399 GLY A N 1
ATOM 3277 C CA . GLY A 1 399 ? -24.403 -27.434 21.519 1.00 83.88 399 GLY A CA 1
ATOM 3278 C C . GLY A 1 399 ? -24.630 -28.574 20.519 1.00 83.88 399 GLY A C 1
ATOM 3279 O O . GLY A 1 399 ? -24.661 -29.740 20.915 1.00 83.88 399 GLY A O 1
ATOM 3280 N N . HIS A 1 400 ? -24.793 -28.291 19.222 1.00 88.25 400 HIS A N 1
ATOM 3281 C CA . HIS A 1 400 ? -24.887 -29.350 18.219 1.00 88.25 400 HIS A CA 1
ATOM 3282 C C . HIS A 1 400 ? -23.512 -29.958 17.968 1.00 88.25 400 HIS A C 1
ATOM 3284 O O . HIS A 1 400 ? -22.537 -29.255 17.710 1.00 88.25 400 HIS A O 1
ATOM 3290 N N . ALA A 1 401 ? -23.441 -31.287 17.992 1.00 91.06 401 ALA A N 1
ATOM 3291 C CA . ALA A 1 401 ? -22.212 -32.010 17.710 1.00 91.06 401 ALA A CA 1
ATOM 3292 C C . ALA A 1 401 ? -21.737 -31.770 16.267 1.00 91.06 401 ALA A C 1
ATOM 3294 O O . ALA A 1 401 ? -22.472 -31.999 15.306 1.00 91.06 401 ALA A O 1
ATOM 3295 N N . ILE A 1 402 ? -20.475 -31.371 16.125 1.00 91.12 402 ILE A N 1
ATOM 3296 C CA . ILE A 1 402 ? -19.792 -31.242 14.840 1.00 91.12 402 ILE A CA 1
ATOM 3297 C C . ILE A 1 402 ? -19.072 -32.559 14.559 1.00 91.12 402 ILE A C 1
ATOM 3299 O O . ILE A 1 402 ? -18.218 -32.993 15.340 1.00 91.12 402 ILE A O 1
ATOM 3303 N N . PHE A 1 403 ? -19.402 -33.187 13.432 1.00 94.75 403 PHE A N 1
ATOM 3304 C CA . PHE A 1 403 ? -18.804 -34.448 13.005 1.00 94.75 403 PHE A CA 1
ATOM 3305 C C . PHE A 1 403 ? -17.818 -34.233 11.856 1.00 94.75 403 PHE A C 1
ATOM 3307 O O . PHE A 1 403 ? -18.157 -33.637 10.833 1.00 94.75 403 PHE A O 1
ATOM 3314 N N . ALA A 1 404 ? -16.608 -34.765 12.007 1.00 96.31 404 ALA A N 1
ATOM 3315 C CA . ALA A 1 404 ? -15.603 -34.812 10.956 1.00 96.31 404 ALA A CA 1
ATOM 3316 C C . ALA A 1 404 ? -15.574 -36.199 10.309 1.00 96.31 404 ALA A C 1
ATOM 3318 O O . ALA A 1 404 ? -15.675 -37.221 10.984 1.00 96.31 404 ALA A O 1
ATOM 3319 N N . MET A 1 405 ? -15.377 -36.245 8.996 1.00 96.19 405 MET A N 1
ATOM 3320 C CA . MET A 1 405 ? -15.253 -37.497 8.235 1.00 96.19 405 MET A CA 1
ATOM 3321 C C . MET A 1 405 ? -13.807 -37.946 8.056 1.00 96.19 405 MET A C 1
ATOM 3323 O O . MET A 1 405 ? -13.543 -39.031 7.549 1.00 96.19 405 MET A O 1
ATOM 3327 N N . GLY A 1 406 ? -12.865 -37.083 8.408 1.00 97.25 406 GLY A N 1
ATOM 3328 C CA . GLY A 1 406 ? -11.448 -37.318 8.233 1.00 97.25 406 GLY A CA 1
ATOM 3329 C C . GLY A 1 406 ? -10.634 -36.146 8.749 1.00 97.25 406 GLY A C 1
ATOM 3330 O O . GLY A 1 406 ? -11.176 -35.149 9.235 1.00 97.25 406 GLY A O 1
ATOM 3331 N N . ASN A 1 407 ? -9.324 -36.252 8.601 1.00 97.00 407 ASN A N 1
ATOM 3332 C CA . ASN A 1 407 ? -8.393 -35.165 8.837 1.00 97.00 407 ASN A CA 1
ATOM 3333 C C . ASN A 1 407 ? -7.320 -35.123 7.748 1.00 97.00 407 ASN A C 1
ATOM 3335 O O . ASN A 1 407 ? -7.078 -36.093 7.026 1.00 97.00 407 ASN A O 1
ATOM 3339 N N . CYS A 1 408 ? -6.687 -33.968 7.601 1.00 96.12 408 CYS A N 1
ATOM 3340 C CA . CYS A 1 408 ? -5.574 -33.805 6.681 1.00 96.12 408 CYS A CA 1
ATOM 3341 C C . CYS A 1 408 ? -4.571 -32.778 7.191 1.00 96.12 408 CYS A C 1
ATOM 3343 O O . CYS A 1 408 ? -4.911 -31.920 8.002 1.00 96.12 408 CYS A O 1
ATOM 3345 N N . ILE A 1 409 ? -3.342 -32.844 6.682 1.00 95.44 409 ILE A N 1
ATOM 3346 C CA . ILE A 1 409 ? -2.340 -31.797 6.895 1.00 95.44 409 ILE A CA 1
ATOM 3347 C C . ILE A 1 409 ? -2.216 -30.996 5.603 1.00 95.44 409 ILE A C 1
ATOM 3349 O O . ILE A 1 409 ? -1.787 -31.511 4.571 1.00 95.44 409 ILE A O 1
ATOM 3353 N N . THR A 1 410 ? -2.591 -29.721 5.662 1.00 94.44 410 THR A N 1
ATOM 3354 C CA . THR A 1 410 ? -2.533 -28.808 4.517 1.00 94.44 410 THR A CA 1
ATOM 3355 C C . THR A 1 410 ? -1.375 -27.839 4.685 1.00 94.44 410 THR A C 1
ATOM 3357 O O . THR A 1 410 ? -1.222 -27.200 5.723 1.00 94.44 410 THR A O 1
ATOM 3360 N N . LYS A 1 411 ? -0.541 -27.722 3.653 1.00 94.31 411 LYS A N 1
ATOM 3361 C CA . LYS A 1 411 ? 0.611 -26.817 3.636 1.00 94.31 411 LYS A CA 1
ATOM 3362 C C . LYS A 1 411 ? 0.196 -25.455 3.080 1.00 94.31 411 LYS A C 1
ATOM 3364 O O . LYS A 1 411 ? -0.062 -25.337 1.884 1.00 94.31 411 LYS A O 1
ATOM 3369 N N . PHE A 1 412 ? 0.166 -24.436 3.928 1.00 94.19 412 PHE A N 1
ATOM 3370 C CA . PHE A 1 412 ? -0.092 -23.048 3.552 1.00 94.19 412 PHE A CA 1
ATOM 3371 C C . PHE A 1 412 ? 1.200 -22.372 3.105 1.00 94.19 412 PHE A C 1
ATOM 3373 O O . PHE A 1 412 ? 2.221 -22.462 3.786 1.00 94.19 412 PHE A O 1
ATOM 3380 N N . LEU A 1 413 ? 1.163 -21.681 1.969 1.00 87.38 413 LEU A N 1
ATOM 3381 C CA . LEU A 1 413 ? 2.274 -20.871 1.486 1.00 87.38 413 LEU A CA 1
ATOM 3382 C C . LEU A 1 413 ? 2.080 -19.427 1.954 1.00 87.38 413 LEU A C 1
ATOM 3384 O O . LEU A 1 413 ? 1.269 -18.682 1.406 1.00 87.38 413 LEU A O 1
ATOM 3388 N N . LEU A 1 414 ? 2.851 -19.040 2.965 1.00 83.44 414 LEU A N 1
ATOM 3389 C CA . LEU A 1 414 ? 2.828 -17.717 3.575 1.00 83.44 414 LEU A CA 1
ATOM 3390 C C . LEU A 1 414 ? 4.183 -17.056 3.310 1.00 83.44 414 LEU A C 1
ATOM 3392 O O . LEU A 1 414 ? 5.182 -17.344 3.971 1.00 83.44 414 LEU A O 1
ATOM 3396 N N . ASN A 1 415 ? 4.225 -16.189 2.298 1.00 70.06 415 ASN A N 1
ATOM 3397 C CA . ASN A 1 415 ? 5.451 -15.598 1.750 1.00 70.06 415 ASN A CA 1
ATOM 3398 C C . ASN A 1 415 ? 6.412 -16.659 1.204 1.00 70.06 415 ASN A C 1
ATOM 3400 O O . ASN A 1 415 ? 6.102 -17.349 0.235 1.00 70.06 415 ASN A O 1
ATOM 3404 N N . SER A 1 416 ? 7.588 -16.772 1.818 1.00 74.31 416 SER A N 1
ATOM 3405 C CA . SER A 1 416 ? 8.612 -17.772 1.530 1.00 74.31 416 SER A CA 1
ATOM 3406 C C . SER A 1 416 ? 8.534 -18.987 2.459 1.00 74.31 416 SER A C 1
ATOM 3408 O O . SER A 1 416 ? 9.303 -19.929 2.283 1.00 74.31 416 SER A O 1
ATOM 3410 N N . LYS A 1 417 ? 7.626 -18.984 3.446 1.00 81.50 417 LYS A N 1
ATOM 3411 C CA . LYS A 1 417 ? 7.458 -20.079 4.402 1.00 81.50 417 LYS A CA 1
ATOM 3412 C C . LYS A 1 417 ? 6.298 -20.979 3.991 1.00 81.50 417 LYS A C 1
ATOM 3414 O O . LYS A 1 417 ? 5.251 -20.515 3.544 1.00 81.50 417 LYS A O 1
ATOM 3419 N N . VAL A 1 418 ? 6.489 -22.278 4.185 1.00 89.75 418 VAL A N 1
ATOM 3420 C CA . VAL A 1 418 ? 5.444 -23.288 4.019 1.00 89.75 418 VAL A CA 1
ATOM 3421 C C . VAL A 1 418 ? 5.082 -23.809 5.402 1.00 89.75 418 VAL A C 1
ATOM 3423 O O . VAL A 1 418 ? 5.936 -24.377 6.079 1.00 89.75 418 VAL A O 1
ATOM 3426 N N . VAL A 1 419 ? 3.836 -23.602 5.821 1.00 93.62 419 VAL A N 1
ATOM 3427 C CA . VAL A 1 419 ? 3.358 -23.954 7.162 1.00 93.62 419 VAL A CA 1
ATOM 3428 C C . VAL A 1 419 ? 2.346 -25.095 7.067 1.00 93.62 419 VAL A C 1
ATOM 3430 O O . VAL A 1 419 ? 1.297 -24.914 6.449 1.00 93.62 419 VAL A O 1
ATOM 3433 N N . PRO A 1 420 ? 2.633 -26.276 7.635 1.00 95.06 420 PRO A N 1
ATOM 3434 C CA . PRO A 1 420 ? 1.667 -27.363 7.712 1.00 95.06 420 PRO A CA 1
ATOM 3435 C C . PRO A 1 420 ? 0.657 -27.105 8.839 1.00 95.06 420 PRO A C 1
ATOM 3437 O O . PRO A 1 420 ? 1.047 -26.970 9.994 1.00 95.06 420 PRO A O 1
ATOM 3440 N N . ILE A 1 421 ? -0.633 -27.082 8.511 1.00 96.81 421 ILE A N 1
ATOM 3441 C CA . ILE A 1 421 ? -1.734 -26.945 9.474 1.00 96.81 421 ILE A CA 1
ATOM 3442 C C . ILE A 1 421 ? -2.630 -28.180 9.365 1.00 96.81 421 ILE A C 1
ATOM 3444 O O . ILE A 1 421 ? -2.999 -28.596 8.263 1.00 96.81 421 ILE A O 1
ATOM 3448 N N . SER A 1 422 ? -2.956 -28.783 10.508 1.00 96.19 422 SER A N 1
ATOM 3449 C CA . SER A 1 422 ? -3.890 -29.908 10.585 1.00 96.19 422 SER A CA 1
ATOM 3450 C C . SER A 1 422 ? -5.325 -29.393 10.515 1.00 96.19 422 SER A C 1
ATOM 3452 O O . SER A 1 422 ? -5.681 -28.488 11.259 1.00 96.19 422 SER A O 1
ATOM 3454 N N . LEU A 1 423 ? -6.142 -29.968 9.636 1.00 97.88 423 LEU A N 1
ATOM 3455 C CA . LEU A 1 423 ? -7.528 -29.561 9.405 1.00 97.88 423 LEU A CA 1
ATOM 3456 C C . LEU A 1 423 ? -8.454 -30.775 9.483 1.00 97.88 423 LEU A C 1
ATOM 3458 O O . LEU A 1 423 ? -8.156 -31.834 8.918 1.00 97.88 423 LEU A O 1
ATOM 3462 N N . TRP A 1 424 ? -9.603 -30.601 10.126 1.00 97.88 424 TRP A N 1
ATOM 3463 C CA . TRP A 1 424 ? -10.683 -31.585 10.133 1.00 97.88 424 TRP A CA 1
ATOM 3464 C C . TRP A 1 424 ? -11.560 -31.437 8.895 1.00 97.88 424 TRP A C 1
ATOM 3466 O O . TRP A 1 424 ? -11.890 -30.330 8.476 1.00 97.88 424 TRP A O 1
ATOM 3476 N N . ILE A 1 425 ? -11.955 -32.558 8.300 1.00 97.94 425 ILE A N 1
ATOM 3477 C CA . ILE A 1 425 ? -12.714 -32.559 7.051 1.00 97.94 425 ILE A CA 1
ATOM 3478 C C . ILE A 1 425 ? -14.207 -32.651 7.359 1.00 97.94 425 ILE A C 1
ATOM 3480 O O . ILE A 1 425 ? -14.671 -33.662 7.892 1.00 97.94 425 ILE A O 1
ATOM 3484 N N . ILE A 1 426 ? -14.955 -31.617 6.971 1.00 94.88 426 ILE A N 1
ATOM 3485 C CA . ILE A 1 426 ? -16.414 -31.526 7.128 1.00 94.88 426 ILE A CA 1
ATOM 3486 C C . ILE A 1 426 ? -17.094 -31.609 5.756 1.00 94.88 426 ILE A C 1
ATOM 3488 O O . ILE A 1 426 ? -16.561 -31.118 4.759 1.00 94.88 426 ILE A O 1
ATOM 3492 N N . GLU A 1 427 ? -18.271 -32.242 5.692 1.00 90.69 427 GLU A N 1
ATOM 3493 C CA . GLU A 1 427 ? -19.061 -32.379 4.458 1.00 90.69 427 GLU A CA 1
ATOM 3494 C C . GLU A 1 427 ? -19.507 -31.013 3.926 1.00 90.69 427 GLU A C 1
ATOM 3496 O O . GLU A 1 427 ? -19.135 -30.627 2.814 1.00 90.69 427 GLU A O 1
ATOM 3501 N N . GLU A 1 428 ? -20.236 -30.252 4.744 1.00 86.25 428 GLU A N 1
ATOM 3502 C CA . GLU A 1 428 ? -20.804 -28.965 4.361 1.00 86.25 428 GLU A CA 1
ATOM 3503 C C . GLU A 1 428 ? -20.175 -27.810 5.142 1.00 86.25 428 GLU A C 1
ATOM 3505 O O . GLU A 1 428 ? -20.254 -27.724 6.363 1.00 86.25 428 GLU A O 1
ATOM 3510 N N . LEU A 1 429 ? -19.554 -26.894 4.399 1.00 86.69 429 LEU A N 1
ATOM 3511 C CA . LEU A 1 429 ? -19.017 -25.635 4.900 1.00 86.69 429 LEU A CA 1
ATOM 3512 C C . LEU A 1 429 ? -19.250 -24.553 3.832 1.00 86.69 429 LEU A C 1
ATOM 3514 O O . LEU A 1 429 ? -19.084 -24.800 2.629 1.00 86.69 429 LEU A O 1
ATOM 3518 N N . HIS A 1 430 ? -19.666 -23.354 4.247 1.00 82.94 430 HIS A N 1
ATOM 3519 C CA . HIS A 1 430 ? -19.947 -22.235 3.328 1.00 82.94 430 HIS A CA 1
ATOM 3520 C C . HIS A 1 430 ? -18.686 -21.599 2.725 1.00 82.94 430 HIS A C 1
ATOM 3522 O O . HIS A 1 430 ? -18.759 -20.863 1.743 1.00 82.94 430 HIS A O 1
ATOM 3528 N N . ILE A 1 431 ? -17.538 -21.896 3.315 1.00 88.56 431 ILE A N 1
ATOM 3529 C CA . ILE A 1 431 ? -16.206 -21.425 2.947 1.00 88.56 431 ILE A CA 1
ATOM 3530 C C . ILE A 1 431 ? -15.311 -22.632 2.681 1.00 88.56 431 ILE A C 1
ATOM 3532 O O . ILE A 1 431 ? -15.675 -23.764 3.006 1.00 88.56 431 ILE A O 1
ATOM 3536 N N . ASP A 1 432 ? -14.143 -22.401 2.093 1.00 94.25 432 ASP A N 1
ATOM 3537 C CA . ASP A 1 432 ? -13.244 -23.501 1.771 1.00 94.25 432 ASP A CA 1
ATOM 3538 C C . ASP A 1 432 ? -12.530 -24.025 3.018 1.00 94.25 432 ASP A C 1
ATOM 3540 O O . ASP A 1 432 ? -12.450 -25.239 3.218 1.00 94.25 432 ASP A O 1
ATOM 3544 N N . ILE A 1 433 ? -12.029 -23.105 3.850 1.00 96.44 433 ILE A N 1
ATOM 3545 C CA . ILE A 1 433 ? -11.281 -23.402 5.073 1.00 96.44 433 ILE A CA 1
ATOM 3546 C C . ILE A 1 433 ? -11.728 -22.460 6.194 1.00 96.44 433 ILE A C 1
ATOM 3548 O O . ILE A 1 433 ? -11.790 -21.245 6.006 1.00 96.44 433 ILE A O 1
ATOM 3552 N N . LEU A 1 434 ? -11.989 -23.019 7.373 1.00 95.69 434 LEU A N 1
ATOM 3553 C CA . LEU A 1 434 ? -12.138 -22.285 8.627 1.00 95.69 434 LEU A CA 1
ATOM 3554 C C . LEU A 1 434 ? -10.876 -22.506 9.462 1.00 95.69 434 LEU A C 1
ATOM 3556 O O . LEU A 1 434 ? -10.532 -23.645 9.762 1.00 95.69 434 LEU A O 1
ATOM 3560 N N . LEU A 1 435 ? -10.185 -21.430 9.821 1.00 96.88 435 LEU A N 1
ATOM 3561 C CA . LEU A 1 435 ? -8.995 -21.458 10.665 1.00 96.88 435 LEU A CA 1
ATOM 3562 C C . LEU A 1 435 ? -9.372 -21.020 12.078 1.00 96.88 435 LEU A C 1
ATOM 3564 O O . LEU A 1 435 ? -9.644 -19.841 12.313 1.00 96.88 435 LEU A O 1
ATOM 3568 N N . GLY A 1 436 ? -9.404 -21.991 12.982 1.00 94.56 436 GLY A N 1
ATOM 3569 C CA . GLY A 1 436 ? -9.654 -21.806 14.401 1.00 94.56 436 GLY A CA 1
ATOM 3570 C C . GLY A 1 436 ? -8.436 -21.286 15.162 1.00 94.56 436 GLY A C 1
ATOM 3571 O O . GLY A 1 436 ? -7.400 -20.912 14.596 1.00 94.56 436 GLY A O 1
ATOM 3572 N N . SER A 1 437 ? -8.563 -21.279 16.483 1.00 93.69 437 SER A N 1
ATOM 3573 C CA . SER A 1 437 ? -7.498 -20.881 17.403 1.00 93.69 437 SER A CA 1
ATOM 3574 C C . SER A 1 437 ? -6.295 -21.830 17.357 1.00 93.69 437 SER A C 1
ATOM 3576 O O . SER A 1 437 ? -5.164 -21.365 17.476 1.00 93.69 437 SER A O 1
ATOM 3578 N N . ASP A 1 438 ? -6.506 -23.121 17.087 1.00 95.56 438 ASP A N 1
ATOM 3579 C CA . ASP A 1 438 ? -5.444 -24.108 16.841 1.00 95.56 438 ASP A CA 1
ATOM 3580 C C . ASP A 1 438 ? -4.513 -23.722 15.675 1.00 95.56 438 ASP A C 1
ATOM 3582 O O . ASP A 1 438 ? -3.288 -23.842 15.771 1.00 95.56 438 ASP A O 1
ATOM 3586 N N . ALA A 1 439 ? -5.069 -23.211 14.575 1.00 96.38 439 ALA A N 1
ATOM 3587 C CA . ALA A 1 439 ? -4.293 -22.728 13.439 1.00 96.38 439 ALA A CA 1
ATOM 3588 C C . ALA A 1 439 ? -3.542 -21.437 13.776 1.00 96.38 439 ALA A C 1
ATOM 3590 O O . ALA A 1 439 ? -2.400 -21.270 13.348 1.00 96.38 439 ALA A O 1
ATOM 3591 N N . LEU A 1 440 ? -4.149 -20.535 14.553 1.00 94.19 440 LEU A N 1
ATOM 3592 C CA . LEU A 1 440 ? -3.478 -19.323 15.029 1.00 94.19 440 LEU A CA 1
ATOM 3593 C C . LEU A 1 440 ? -2.290 -19.660 15.938 1.00 94.19 440 LEU A C 1
ATOM 3595 O O . LEU A 1 440 ? -1.208 -19.105 15.752 1.00 94.19 440 LEU A O 1
ATOM 3599 N N . GLU A 1 441 ? -2.460 -20.612 16.855 1.00 93.56 441 GLU A N 1
ATOM 3600 C CA . GLU A 1 441 ? -1.382 -21.125 17.705 1.00 93.56 441 GLU A CA 1
ATOM 3601 C C . GLU A 1 441 ? -0.287 -21.804 16.869 1.00 93.56 441 GLU A C 1
ATOM 3603 O O . GLU A 1 441 ? 0.906 -21.624 17.115 1.00 93.56 441 GLU A O 1
ATOM 3608 N N . CYS A 1 442 ? -0.671 -22.559 15.835 1.00 95.25 442 CYS A N 1
ATOM 3609 C CA . CYS A 1 442 ? 0.277 -23.149 14.897 1.00 95.25 442 CYS A CA 1
ATOM 3610 C C . CYS A 1 442 ? 1.119 -22.067 14.202 1.00 95.25 442 CYS A C 1
ATOM 3612 O O . CYS A 1 442 ? 2.345 -22.155 14.197 1.00 95.25 442 CYS A O 1
ATOM 3614 N N . LEU A 1 443 ? 0.494 -21.015 13.668 1.00 94.25 443 LEU A N 1
ATOM 3615 C CA . LEU A 1 443 ? 1.204 -19.908 13.018 1.00 94.25 443 LEU A CA 1
ATOM 3616 C C . LEU A 1 443 ? 2.165 -19.190 13.977 1.00 94.25 443 LEU A C 1
ATOM 3618 O O . LEU A 1 443 ? 3.293 -18.874 13.587 1.00 94.25 443 LEU A O 1
ATOM 3622 N N . ASP A 1 444 ? 1.761 -19.007 15.234 1.00 91.06 444 ASP A N 1
ATOM 3623 C CA . ASP A 1 444 ? 2.608 -18.425 16.276 1.00 91.06 444 ASP A CA 1
ATOM 3624 C C . ASP A 1 444 ? 3.840 -19.302 16.573 1.00 91.06 444 ASP A C 1
ATOM 3626 O O . ASP A 1 444 ? 4.965 -18.801 16.594 1.00 91.06 444 ASP A O 1
ATOM 3630 N N . LYS A 1 445 ? 3.679 -20.636 16.635 1.00 93.00 445 LYS A N 1
ATOM 3631 C CA . LYS A 1 445 ? 4.801 -21.597 16.761 1.00 93.00 445 LYS A CA 1
ATOM 3632 C C . LYS A 1 445 ? 5.807 -21.511 15.606 1.00 93.00 445 LYS A C 1
ATOM 3634 O O . LYS A 1 445 ? 6.992 -21.766 15.807 1.00 93.00 445 LYS A O 1
ATOM 3639 N N . PHE A 1 446 ? 5.369 -21.121 14.407 1.00 90.75 446 PHE A N 1
ATOM 3640 C CA . PHE A 1 446 ? 6.247 -20.869 13.251 1.00 90.75 446 PHE A CA 1
ATOM 3641 C C . PHE A 1 446 ? 6.821 -19.435 13.206 1.00 90.75 446 PHE A C 1
ATOM 3643 O O . PHE A 1 446 ? 7.490 -19.056 12.228 1.00 90.75 446 PHE A O 1
ATOM 3650 N N . ASN A 1 447 ? 6.599 -18.649 14.267 1.00 91.50 447 ASN A N 1
ATOM 3651 C CA . ASN A 1 447 ? 6.962 -17.240 14.396 1.00 91.50 447 ASN A CA 1
ATOM 3652 C C . ASN A 1 447 ? 6.370 -16.396 13.250 1.00 91.50 447 ASN A C 1
ATOM 3654 O O . ASN A 1 447 ? 7.081 -15.681 12.535 1.00 91.50 447 ASN A O 1
ATOM 3658 N N . ILE A 1 448 ? 5.069 -16.579 13.004 1.00 90.25 448 ILE A N 1
ATOM 3659 C CA . ILE A 1 448 ? 4.279 -15.849 12.008 1.00 90.25 448 ILE A CA 1
ATOM 3660 C C . ILE A 1 448 ? 3.075 -15.233 12.735 1.00 90.25 448 ILE A C 1
ATOM 3662 O O . ILE A 1 448 ? 1.988 -15.813 12.738 1.00 90.25 448 ILE A O 1
ATOM 3666 N N . PRO A 1 449 ? 3.243 -14.057 13.363 1.00 89.31 449 PRO A N 1
ATOM 3667 C CA . PRO A 1 449 ? 2.168 -13.435 14.122 1.00 89.31 449 PRO A CA 1
ATOM 3668 C C . PRO A 1 449 ? 1.014 -13.032 13.201 1.00 89.31 449 PRO A C 1
ATOM 3670 O O . PRO A 1 449 ? 1.227 -12.469 12.121 1.00 89.31 449 PRO A O 1
ATOM 3673 N N . VAL A 1 450 ? -0.217 -13.272 13.651 1.00 90.50 450 VAL A N 1
ATOM 3674 C CA . VAL A 1 450 ? -1.436 -12.857 12.948 1.00 90.50 450 VAL A CA 1
ATOM 3675 C C . VAL A 1 450 ? -2.033 -11.642 13.649 1.00 90.50 450 VAL A C 1
ATOM 3677 O O . VAL A 1 450 ? -2.395 -11.689 14.819 1.00 90.50 450 VAL A O 1
ATOM 3680 N N . THR A 1 451 ? -2.141 -10.522 12.936 1.00 86.31 451 THR A N 1
ATOM 3681 C CA . THR A 1 451 ? -2.728 -9.279 13.448 1.00 86.31 451 THR A CA 1
ATOM 3682 C C . THR A 1 451 ? -3.983 -8.911 12.668 1.00 86.31 451 THR A C 1
ATOM 3684 O O . THR A 1 451 ? -3.932 -8.587 11.479 1.00 86.31 451 THR A O 1
ATOM 3687 N N . PHE A 1 452 ? -5.118 -8.857 13.360 1.00 82.69 452 PHE A N 1
ATOM 3688 C CA . PHE A 1 452 ? -6.398 -8.452 12.785 1.00 82.69 452 PHE A CA 1
ATOM 3689 C C . PHE A 1 452 ? -6.530 -6.927 12.760 1.00 82.69 452 PHE A C 1
ATOM 3691 O O . PHE A 1 452 ? -6.766 -6.278 13.778 1.00 82.69 452 PHE A O 1
ATOM 3698 N N . ARG A 1 453 ? -6.428 -6.323 11.573 1.00 73.38 453 ARG A N 1
ATOM 3699 C CA . ARG A 1 453 ? -6.666 -4.887 11.362 1.00 73.38 453 ARG A CA 1
ATOM 3700 C C . ARG A 1 453 ? -8.003 -4.681 10.655 1.00 73.38 453 ARG A C 1
ATOM 3702 O O . ARG A 1 453 ? -8.068 -4.072 9.588 1.00 73.38 453 ARG A O 1
ATOM 3709 N N . LEU A 1 454 ? -9.092 -5.143 11.276 1.00 70.19 454 LEU A N 1
ATOM 3710 C CA . LEU A 1 454 ? -10.449 -5.137 10.694 1.00 70.19 454 LEU A CA 1
ATOM 3711 C C . LEU A 1 454 ? -10.939 -3.731 10.304 1.00 70.19 454 LEU A C 1
ATOM 3713 O O . LEU A 1 454 ? -11.621 -3.552 9.294 1.00 70.19 454 LEU A O 1
ATOM 3717 N N . ASN A 1 455 ? -10.527 -2.702 11.051 1.00 60.78 455 ASN A N 1
ATOM 3718 C CA . ASN A 1 455 ? -10.798 -1.303 10.705 1.00 60.78 455 ASN A CA 1
ATOM 3719 C C . ASN A 1 455 ? -10.155 -0.884 9.372 1.00 60.78 455 ASN A C 1
ATOM 3721 O O . ASN A 1 455 ? -10.686 -0.015 8.686 1.00 60.78 455 ASN A O 1
ATOM 3725 N N . SER A 1 456 ? -9.029 -1.504 9.014 1.00 59.38 456 SER A N 1
ATOM 3726 C CA . SER A 1 456 ? -8.306 -1.297 7.754 1.00 59.38 456 SER A CA 1
ATOM 3727 C C . SER A 1 456 ? -8.667 -2.329 6.679 1.00 59.38 456 SER A C 1
ATOM 3729 O O . SER A 1 456 ? -8.050 -2.309 5.622 1.00 59.38 456 SER A O 1
ATOM 3731 N N . ASN A 1 457 ? -9.640 -3.217 6.931 1.00 67.38 457 ASN A N 1
ATOM 3732 C CA . ASN A 1 457 ? -9.992 -4.349 6.064 1.00 67.38 457 ASN A CA 1
ATOM 3733 C C . ASN A 1 457 ? -8.801 -5.255 5.719 1.00 67.38 457 ASN A C 1
ATOM 3735 O O . ASN A 1 457 ? -8.719 -5.740 4.595 1.00 67.38 457 ASN A O 1
ATOM 3739 N N . ILE A 1 458 ? -7.868 -5.462 6.651 1.00 74.00 458 ILE A N 1
ATOM 3740 C CA . ILE A 1 458 ? -6.669 -6.277 6.422 1.00 74.00 458 ILE A CA 1
ATOM 3741 C C . ILE A 1 458 ? -6.458 -7.238 7.594 1.00 74.00 458 ILE A C 1
ATOM 3743 O O . ILE A 1 458 ? -6.642 -6.859 8.753 1.00 74.00 458 ILE A O 1
ATOM 3747 N N . ILE A 1 459 ? -6.006 -8.451 7.291 1.00 80.62 459 ILE A N 1
ATOM 3748 C CA . ILE A 1 459 ? -5.336 -9.353 8.231 1.00 80.62 459 ILE A CA 1
ATOM 3749 C C . ILE A 1 459 ? -3.863 -9.375 7.851 1.00 80.62 459 ILE A C 1
ATOM 3751 O O . ILE A 1 459 ? -3.517 -9.611 6.696 1.00 80.62 459 ILE A O 1
ATOM 3755 N N . GLN A 1 460 ? -2.993 -9.082 8.806 1.00 82.06 460 GLN A N 1
ATOM 3756 C CA . GLN A 1 460 ? -1.557 -9.177 8.604 1.00 82.06 460 GLN A CA 1
ATOM 3757 C C . GLN A 1 460 ? -1.071 -10.531 9.128 1.00 82.06 460 GLN A C 1
ATOM 3759 O O . GLN A 1 460 ? -1.330 -10.845 10.284 1.00 82.06 460 GLN A O 1
ATOM 3764 N N . ILE A 1 461 ? -0.389 -11.311 8.291 1.00 85.94 461 ILE A N 1
ATOM 3765 C CA . ILE A 1 461 ? 0.193 -12.615 8.631 1.00 85.94 461 ILE A CA 1
ATOM 3766 C C . ILE A 1 461 ? 1.704 -12.498 8.424 1.00 85.94 461 ILE A C 1
ATOM 3768 O O . ILE A 1 461 ? 2.181 -12.377 7.292 1.00 85.94 461 ILE A O 1
ATOM 3772 N N . GLY A 1 462 ? 2.456 -12.449 9.524 1.00 84.62 462 GLY A N 1
ATOM 3773 C CA . GLY A 1 462 ? 3.857 -12.031 9.498 1.00 84.62 462 GLY A CA 1
ATOM 3774 C C . GLY A 1 462 ? 3.992 -10.618 8.921 1.00 84.62 462 GLY A C 1
ATOM 3775 O O . GLY A 1 462 ? 3.363 -9.674 9.403 1.00 84.62 462 GLY A O 1
ATOM 3776 N N . ASP A 1 463 ? 4.768 -10.470 7.851 1.00 78.50 463 ASP A N 1
ATOM 3777 C CA . ASP A 1 463 ? 4.983 -9.176 7.187 1.00 78.50 463 ASP A CA 1
ATOM 3778 C C . ASP A 1 463 ? 3.967 -8.873 6.073 1.00 78.50 463 ASP A C 1
ATOM 3780 O O . ASP A 1 463 ? 3.967 -7.776 5.510 1.00 78.50 463 ASP A O 1
ATOM 3784 N N . THR A 1 464 ? 3.074 -9.818 5.757 1.00 74.88 464 THR A N 1
ATOM 3785 C CA . THR A 1 464 ? 2.177 -9.707 4.599 1.00 74.88 464 THR A CA 1
ATOM 3786 C C . THR A 1 464 ? 0.778 -9.298 4.987 1.00 74.88 464 THR A C 1
ATOM 3788 O O . THR A 1 464 ? 0.206 -9.777 5.960 1.00 74.88 464 THR A O 1
ATOM 3791 N N . GLN A 1 465 ? 0.219 -8.385 4.199 1.00 78.44 465 GLN A N 1
ATOM 3792 C CA . GLN A 1 465 ? -1.109 -7.829 4.398 1.00 78.44 465 GLN A CA 1
ATOM 3793 C C . GLN A 1 465 ? -2.093 -8.474 3.424 1.00 78.44 465 GLN A C 1
ATOM 3795 O O . GLN A 1 465 ? -1.986 -8.288 2.215 1.00 78.44 465 GLN A O 1
ATOM 3800 N N . HIS A 1 466 ? -3.073 -9.190 3.965 1.00 76.19 466 HIS A N 1
ATOM 3801 C CA . HIS A 1 466 ? -4.152 -9.819 3.216 1.00 76.19 466 HIS A CA 1
ATOM 3802 C C . HIS A 1 466 ? -5.430 -8.984 3.352 1.00 76.19 466 HIS A C 1
ATOM 3804 O O . HIS A 1 466 ? -5.909 -8.793 4.474 1.00 76.19 466 HIS A O 1
ATOM 3810 N N . PRO A 1 467 ? -5.995 -8.455 2.256 1.00 73.94 467 PRO A N 1
ATOM 3811 C CA . PRO A 1 467 ? -7.256 -7.729 2.316 1.00 73.94 467 PRO A CA 1
ATOM 3812 C C . PRO A 1 467 ? -8.420 -8.682 2.623 1.00 73.94 467 PRO A C 1
ATOM 3814 O O . PRO A 1 467 ? -8.467 -9.796 2.107 1.00 73.94 467 PRO A O 1
ATOM 3817 N N . LEU A 1 468 ? -9.378 -8.227 3.432 1.00 72.56 468 LEU A N 1
ATOM 3818 C CA . LEU A 1 468 ? -10.610 -8.967 3.699 1.00 72.56 468 LEU A CA 1
ATOM 3819 C C . LEU A 1 468 ? -11.466 -9.079 2.433 1.00 72.56 468 LEU A C 1
ATOM 3821 O O . LEU A 1 468 ? -11.704 -8.086 1.742 1.00 72.56 468 LEU A O 1
ATOM 3825 N N . ILE A 1 469 ? -12.012 -10.267 2.194 1.00 66.38 469 ILE A N 1
ATOM 3826 C CA . ILE A 1 469 ? -13.019 -10.552 1.175 1.00 66.38 469 ILE A CA 1
ATOM 3827 C C . ILE A 1 469 ? -14.359 -10.031 1.700 1.00 66.38 469 ILE A C 1
ATOM 3829 O O . ILE A 1 469 ? -15.203 -10.772 2.197 1.00 66.38 469 ILE A O 1
ATOM 3833 N N . SER A 1 470 ? -14.570 -8.716 1.639 1.00 54.50 470 SER A N 1
ATOM 3834 C CA . SER A 1 470 ? -15.920 -8.179 1.779 1.00 54.50 470 SER A CA 1
ATOM 3835 C C . SER A 1 470 ? -16.727 -8.542 0.534 1.00 54.50 470 SER A C 1
ATOM 3837 O O . SER A 1 470 ? -16.267 -8.325 -0.585 1.00 54.50 470 SER A O 1
ATOM 3839 N N . LEU A 1 471 ? -17.975 -8.994 0.708 1.00 37.88 471 LEU A N 1
ATOM 3840 C CA . LEU A 1 471 ? -18.948 -9.145 -0.391 1.00 37.88 471 LEU A CA 1
ATOM 3841 C C . LEU A 1 471 ? -19.186 -7.844 -1.191 1.00 37.88 471 LEU A C 1
ATOM 3843 O O . LEU A 1 471 ? -19.800 -7.870 -2.250 1.00 37.88 471 LEU A O 1
ATOM 3847 N N . ALA A 1 472 ? -18.638 -6.712 -0.748 1.00 31.81 472 ALA A N 1
ATOM 3848 C CA . ALA A 1 472 ? -18.406 -5.555 -1.594 1.00 31.81 472 ALA A CA 1
ATOM 3849 C C . ALA A 1 472 ? -16.957 -5.578 -2.101 1.00 31.81 472 ALA A C 1
ATOM 3851 O O . ALA A 1 472 ? -16.033 -5.242 -1.359 1.00 31.81 472 ALA A O 1
ATOM 3852 N N . ARG A 1 473 ? -16.749 -5.954 -3.368 1.00 25.31 473 ARG A N 1
ATOM 3853 C CA . ARG A 1 473 ? -15.505 -5.671 -4.096 1.00 25.31 473 ARG A CA 1
ATOM 3854 C C . ARG A 1 473 ? -15.218 -4.170 -4.016 1.00 25.31 473 ARG A C 1
ATOM 3856 O O . ARG A 1 473 ? -15.790 -3.415 -4.789 1.00 25.31 473 ARG A O 1
ATOM 3863 N N . ILE A 1 474 ? -14.347 -3.728 -3.115 1.00 30.36 474 ILE A N 1
ATOM 3864 C CA . ILE A 1 474 ? -13.680 -2.426 -3.229 1.00 30.36 474 ILE A CA 1
ATOM 3865 C C . ILE A 1 474 ? -12.264 -2.599 -2.679 1.00 30.36 474 ILE A C 1
ATOM 3867 O O . ILE A 1 474 ? -11.942 -2.193 -1.562 1.00 30.36 474 ILE A O 1
ATOM 3871 N N . SER A 1 475 ? -11.405 -3.258 -3.457 1.00 27.25 475 SER A N 1
ATOM 3872 C CA . SER A 1 475 ? -9.963 -3.158 -3.251 1.00 27.25 475 SER A CA 1
ATOM 3873 C C . SER A 1 475 ? -9.568 -1.717 -3.560 1.00 27.25 475 SER A C 1
ATOM 3875 O O . SER A 1 475 ? -9.605 -1.283 -4.711 1.00 27.25 475 SER A O 1
ATOM 3877 N N . MET A 1 476 ? -9.264 -0.948 -2.517 1.00 38.12 476 MET A N 1
ATOM 3878 C CA . MET A 1 476 ? -8.808 0.425 -2.669 1.00 38.12 476 MET A CA 1
ATOM 3879 C C . MET A 1 476 ? -7.472 0.414 -3.399 1.00 38.12 476 MET A C 1
ATOM 3881 O O . MET A 1 476 ? -6.470 -0.048 -2.849 1.00 38.12 476 MET A O 1
ATOM 3885 N N . SER A 1 477 ? -7.414 1.057 -4.555 1.00 37.12 477 SER A N 1
ATOM 3886 C CA . SER A 1 477 ? -6.160 1.669 -4.936 1.00 37.12 477 SER A CA 1
ATOM 3887 C C . SER A 1 477 ? -5.925 2.795 -3.921 1.00 37.12 477 SER A C 1
ATOM 3889 O O . SER A 1 477 ? -6.632 3.800 -3.908 1.00 37.12 477 SER A O 1
ATOM 3891 N N . SER A 1 478 ? -4.965 2.637 -3.004 1.00 41.38 478 SER A N 1
ATOM 3892 C CA . SER A 1 478 ? -4.367 3.795 -2.330 1.00 41.38 478 SER A CA 1
ATOM 3893 C C . SER A 1 478 ? -4.085 4.908 -3.359 1.00 41.38 478 SER A C 1
ATOM 3895 O O . SER A 1 478 ? -3.806 4.583 -4.514 1.00 41.38 478 SER A O 1
ATOM 3897 N N . PRO A 1 479 ? -4.108 6.199 -2.986 1.00 46.59 479 PRO A N 1
ATOM 3898 C CA . PRO A 1 479 ? -3.695 7.282 -3.883 1.00 46.59 479 PRO A CA 1
ATOM 3899 C C . PRO A 1 479 ? -2.375 6.981 -4.612 1.00 46.59 479 PRO A C 1
ATOM 3901 O O . PRO A 1 479 ? -2.234 7.305 -5.781 1.00 46.59 479 PRO A O 1
ATOM 3904 N N . ILE A 1 480 ? -1.466 6.257 -3.946 1.00 47.72 480 ILE A N 1
ATOM 3905 C CA . ILE A 1 480 ? -0.223 5.724 -4.518 1.00 47.72 480 ILE A CA 1
ATOM 3906 C C . ILE A 1 480 ? -0.510 4.757 -5.670 1.00 47.72 480 ILE A C 1
ATOM 3908 O O . ILE A 1 480 ? -0.030 4.964 -6.766 1.00 47.72 480 ILE A O 1
ATOM 3912 N N . SER A 1 481 ? -1.332 3.734 -5.467 1.00 46.81 481 SER A N 1
ATOM 3913 C CA . SER A 1 481 ? -1.706 2.803 -6.543 1.00 46.81 481 SER A CA 1
ATOM 3914 C C . SER A 1 481 ? -2.612 3.415 -7.612 1.00 46.81 481 SER A C 1
ATOM 3916 O O . SER A 1 481 ? -2.586 2.919 -8.727 1.00 46.81 481 SER A O 1
ATOM 3918 N N . ILE A 1 482 ? -3.395 4.466 -7.327 1.00 45.59 482 ILE A N 1
ATOM 3919 C CA . ILE A 1 482 ? -4.082 5.236 -8.383 1.00 45.59 482 ILE A CA 1
ATOM 3920 C C . ILE A 1 482 ? -3.025 5.927 -9.239 1.00 45.59 482 ILE A C 1
ATOM 3922 O O . ILE A 1 482 ? -3.076 5.828 -10.457 1.00 45.59 482 ILE A O 1
ATOM 3926 N N . TRP A 1 483 ? -2.038 6.559 -8.602 1.00 50.34 483 TRP A N 1
ATOM 3927 C CA . TRP A 1 483 ? -0.912 7.185 -9.286 1.00 50.34 483 TRP A CA 1
ATOM 3928 C C . TRP A 1 483 ? -0.091 6.175 -10.095 1.00 50.34 483 TRP A C 1
ATOM 3930 O O . TRP A 1 483 ? 0.188 6.407 -11.266 1.00 50.34 483 TRP A O 1
ATOM 3940 N N . ASP A 1 484 ? 0.227 5.018 -9.518 1.00 49.59 484 ASP A N 1
ATOM 3941 C CA . ASP A 1 484 ? 0.953 3.949 -10.203 1.00 49.59 484 ASP A CA 1
ATOM 3942 C C . ASP A 1 484 ? 0.113 3.345 -11.342 1.00 49.59 484 ASP A C 1
ATOM 3944 O O . ASP A 1 484 ? 0.638 3.140 -12.431 1.00 49.59 484 ASP A O 1
ATOM 3948 N N . SER A 1 485 ? -1.200 3.155 -11.151 1.00 43.41 485 SER A N 1
ATOM 3949 C CA . SER A 1 485 ? -2.112 2.678 -12.206 1.00 43.41 485 SER A CA 1
ATOM 3950 C C . SER A 1 485 ? -2.255 3.693 -13.332 1.00 43.41 485 SER A C 1
ATOM 3952 O O . SER A 1 485 ? -2.268 3.303 -14.490 1.00 43.41 485 SER A O 1
ATOM 3954 N N . PHE A 1 486 ? -2.335 4.987 -13.020 1.00 43.47 486 PHE A N 1
ATOM 3955 C CA . PHE A 1 486 ? -2.370 6.057 -14.013 1.00 43.47 486 PHE A CA 1
ATOM 3956 C C . PHE A 1 486 ? -1.067 6.087 -14.821 1.00 43.47 486 PHE A C 1
ATOM 3958 O O . PHE A 1 486 ? -1.114 6.137 -16.048 1.00 43.47 486 PHE A O 1
ATOM 3965 N N . LYS A 1 487 ? 0.090 5.926 -14.158 1.00 47.75 487 LYS A N 1
ATOM 3966 C CA . LYS A 1 487 ? 1.394 5.759 -14.823 1.00 47.75 487 LYS A CA 1
ATOM 3967 C C . LYS A 1 487 ? 1.417 4.528 -15.741 1.00 47.75 487 LYS A C 1
ATOM 3969 O O . LYS A 1 487 ? 1.834 4.637 -16.892 1.00 47.75 487 LYS A O 1
ATOM 3974 N N . SER A 1 488 ? 0.919 3.379 -15.279 1.00 43.22 488 SER A N 1
ATOM 3975 C CA . SER A 1 488 ? 0.814 2.160 -16.095 1.00 43.22 488 SER A CA 1
ATOM 3976 C C . SER A 1 488 ? -0.193 2.285 -17.245 1.00 43.22 488 SER A C 1
ATOM 3978 O O . SER A 1 488 ? 0.049 1.761 -18.327 1.00 43.22 488 SER A O 1
ATOM 3980 N N . MET A 1 489 ? -1.311 2.983 -17.044 1.00 34.56 489 MET A N 1
ATOM 3981 C CA . MET A 1 489 ? -2.355 3.187 -18.052 1.00 34.56 489 MET A CA 1
ATOM 3982 C C . MET A 1 489 ? -1.880 4.124 -19.164 1.00 34.56 489 MET A C 1
ATOM 3984 O O . MET A 1 489 ? -2.083 3.812 -20.334 1.00 34.56 489 MET A O 1
ATOM 3988 N N . ILE A 1 490 ? -1.184 5.216 -18.820 1.00 36.97 490 ILE A N 1
ATOM 3989 C CA . ILE A 1 490 ? -0.503 6.081 -19.799 1.00 36.97 490 ILE A CA 1
ATOM 3990 C C . ILE A 1 490 ? 0.446 5.252 -20.676 1.00 36.97 490 ILE A C 1
ATOM 3992 O O . ILE A 1 490 ? 0.533 5.484 -21.880 1.00 36.97 490 ILE A O 1
ATOM 3996 N N . TRP A 1 491 ? 1.113 4.253 -20.094 1.00 36.00 491 TRP A N 1
ATOM 3997 C CA . TRP A 1 491 ? 1.985 3.341 -20.831 1.00 36.00 491 TRP A CA 1
ATOM 3998 C C . TRP A 1 491 ? 1.204 2.370 -21.739 1.00 36.00 491 TRP A C 1
ATOM 4000 O O . TRP A 1 491 ? 1.552 2.207 -22.906 1.00 36.00 491 TRP A O 1
ATOM 4010 N N . TYR A 1 492 ? 0.113 1.769 -21.247 1.00 30.70 492 TYR A N 1
ATOM 4011 C CA . TYR A 1 492 ? -0.685 0.794 -22.007 1.00 30.70 492 TYR A CA 1
ATOM 4012 C C . TYR A 1 492 ? -1.428 1.420 -23.197 1.00 30.70 492 TYR A C 1
ATOM 4014 O O . TYR A 1 492 ? -1.373 0.893 -24.307 1.00 30.70 492 TYR A O 1
ATOM 4022 N N . VAL A 1 493 ? -2.070 2.578 -22.999 1.00 27.27 493 VAL A N 1
ATOM 4023 C CA . VAL A 1 493 ? -2.803 3.287 -24.065 1.00 27.27 493 VAL A CA 1
ATOM 4024 C C . VAL A 1 493 ? -1.873 3.638 -25.232 1.00 27.27 493 VAL A C 1
ATOM 4026 O O . VAL A 1 493 ? -2.268 3.510 -26.386 1.00 27.27 493 VAL A O 1
ATOM 4029 N N . LYS A 1 494 ? -0.606 3.981 -24.960 1.00 31.97 494 LYS A N 1
ATOM 4030 C CA . LYS A 1 494 ? 0.374 4.292 -26.013 1.00 31.97 494 LYS A CA 1
ATOM 4031 C C . LYS A 1 494 ? 0.935 3.068 -26.731 1.00 31.97 494 LYS A C 1
ATOM 4033 O O . LYS A 1 494 ? 1.248 3.173 -27.908 1.00 31.97 494 LYS A O 1
ATOM 4038 N N . ARG A 1 495 ? 0.993 1.907 -26.072 1.00 30.88 495 ARG A N 1
ATOM 4039 C CA . ARG A 1 495 ? 1.356 0.640 -26.730 1.00 30.88 495 ARG A CA 1
ATOM 4040 C C . ARG A 1 495 ? 0.317 0.192 -27.762 1.00 30.88 495 ARG A C 1
ATOM 4042 O O . ARG A 1 495 ? 0.654 -0.579 -28.642 1.00 30.88 495 ARG A O 1
ATOM 4049 N N . THR A 1 496 ? -0.931 0.647 -27.620 1.00 31.94 496 THR A N 1
ATOM 4050 C CA . THR A 1 496 ? -2.057 0.237 -28.481 1.00 31.94 496 THR A CA 1
ATOM 4051 C C . THR A 1 496 ? -2.301 1.200 -29.649 1.00 31.94 496 THR A C 1
ATOM 4053 O O . THR A 1 496 ? -3.074 0.888 -30.546 1.00 31.94 496 THR A O 1
ATOM 4056 N N . LEU A 1 497 ? -1.691 2.390 -29.612 1.00 31.64 497 LEU A N 1
ATOM 4057 C CA . LEU A 1 497 ? -1.755 3.386 -30.688 1.00 31.64 497 LEU A CA 1
ATOM 4058 C C . LEU A 1 497 ? -0.572 3.283 -31.672 1.00 31.64 497 LEU A C 1
ATOM 4060 O O . LEU A 1 497 ? -0.536 4.046 -32.635 1.00 31.64 497 LEU A O 1
ATOM 4064 N N . LYS A 1 498 ? 0.363 2.355 -31.438 1.00 33.97 498 LYS A N 1
ATOM 4065 C CA . LYS A 1 498 ? 1.314 1.838 -32.432 1.00 33.97 498 LYS A CA 1
ATOM 4066 C C . LYS A 1 498 ? 0.790 0.503 -32.940 1.00 33.97 498 LYS A C 1
ATOM 4068 O O . LYS A 1 498 ? 0.945 0.254 -34.153 1.00 33.97 498 LYS A O 1
#

Foldseek 3Di:
DKEFDPPVQAWDKDFCVLPPLDQLDDAQWAAAPSDTDGDPDHLLPDLADDPRRHNAAEDDDPLQDSSLVSLLVLLVVLLFFVPNRYDDPVRQQVSCCVQPVGGNNPVVCSVVSSVSSVVSCVPPPVVLVVVLSVLSNVLVVQLVVDPALQSNVCSLLVHDQWHWDADPRITTITGMDDFDFPDWAPQCDDPQKRWPFTWTHGPNAIWGADPVGYIGNDTDIDGDDPDDVVNVVVVVVVVVVVVVVVVVCVPPPPDPVCVPPPPVVVVVVVVVVVVVVVVVVVVVVVVVVVVVVVVVVVVVVVVVVVVVVVVVVVVVVVVVVVVVVVVVVPPDDDDDDPPPVQQFQWFWFWWDFPPDIDIFIETEDQVDAAKAFEQVLCPRQPFKDFDPDWDFPDADPVRHTATFGTKGWIWTDDPPDTFTDIHTYHHDDPTGMYHYVSNQVSLVVVVFHWDDPVVVQWIGTRNDTTGRPDPDPDPRPRPNNVSSVVSVVSSVVSSVVD

Sequence (498 aa):
MTSCSISDKDEGEFTIDQLNLIFCMTSKLCVGKGYFAKLKEPLWTQEEISYEVYDTLPHFPKDMAKSIKGIATQLLLYKAGMMVVDLNDKQWEALFINVFQTKYNDLRRSSMFRSVIYSLIQKNIIPKFKKACERNQEEFNAIRRTMDPSEKARILLNRKDIRASLHEGFFWIQQCEHVHPQSIFTDYKYNNTCYTRMPIIVNGVLKFLDRDGYVFEYSIGHRCTQLSMEDLSEIEDKKKEAENKKSRWILEGNFFEILYNGKEILAWILEIIIGTISIILSFIIIYGLIKCIMKGRKWKNKIQKKHENKKECKEITSRVKEKIEMYQLANVRIQSVVSSIGKQPLIDLYIVKKESKEIMKCLFDSGAEISFIKKTSTKNIPDVKWFSSPIKVGEDFNGHAIFAMGNCITKFLLNSKVVPISLWIIEELHIDILLGSDALECLDKFNIPVTFRLNSNIIQIGDTQHPLISLARISMSSPISIWDSFKSMIWYVKRTLK

InterPro domains:
  IPR021109 Aspartic peptidase domain superfamily [G3DSA:2.40.70.10] (347-476)

pLDDT: mean 71.13, std 20.08, range [25.31, 97.94]

Secondary structure (DSSP, 8-state):
-EEE---TT---EEEGGG-------SS-EEEETTEEEE-SS-GGG-SS--GGG-SS-----TT--HHHHHHHHHHHHHH--TTTT---HHHHHHHHHHHHSS-TT-GGGHHHHHHHHHHHHHHHTHHHHHHHHHHHHHHHHHHHH---HHHHHHHHHT-SSEEEEEETTEEEEEEEEE---SEE-TTSEETTEEESSEEEEETTEEEEE-TTSEEES---EEE-----HHHHHHHHHHHHHHHHHHHHHHHHSSHHHHHHHHHHHHHHHHHHHHHHHHHHHHHHHHHHHHHHHHHHHHHHHHHHHHHHHHHHHHHHHHHHHHHHHHHHH----------------EEEEEEE-SS-EEEEEEEE-TT-SS-EEEGGGGTT-SEEEEEEEEEEEEE-TTSPEEEEEEEEEEEEEETTEEEEEEEEEES--SSSEEE-HHHHHHHHHTT--EEEEGGGTEEEETTEEEEP--SS------HHHHHHHHHHHHHHHHHT--